Protein AF-0000000084992487 (afdb_homodimer)

InterPro domains:
  IPR002645 STAS domain [PF01740] (117-216)
  IPR002645 STAS domain [PS50801] (109-220)
  IPR036513 STAS domain superfamily [G3DSA:3.30.750.24] (106-224)
  IPR036513 STAS domain superfamily [SSF52091] (110-218)
  IPR051932 Bacterial Stress Response Regulators [PTHR33745] (84-218)

Secondary structure (DSSP, 8-state):
-HHHHHHHHHHHHHH-SSHHHHHHHHHHHHHHT--S-HHHHHHHHHHHHHHHHHH-HHHHHHHHHHHHHHSTT--HHHHHHHHHHHHHHHHHHHHHHHHHHHHHHHHHTS-EEEEETTEEEEEEES---HHHHHHHHHHHHHHHHHHT-SEEEEEEEE-S---HHHHHHHHHHHHHHHHTT-EEEEE---HHHHHHHHHTT--GGGSEEESSHHHHHHHHHHHHHHHHHHHHHHHHHHHHHHHHSSSSSTT-/-HHHHHHHHHHHHHH-SSHHHHHHHHHHHHHHT--S-HHHHHHHHHHHHHHHHHH-HHHHHHHHHHHHHHSTT--HHHHHHHHHHHHHHHHHHHHHHHHHHHHHHHHHTS-EEEEETTEEEEEEES---HHHHHHHHHHHHHHHHHHT-SEEEEEEEE-S---HHHHHHHHHHHHHHHHTT-EEEEE---HHHHHHHHHTT--GGGSEEESSHHHHHHHHHHHHHHHHHHHHHHHHHHHHHHHHSSSSSTT-

Nearest PDB structures (foldseek):
  6jhk-assembly1_A  TM=8.880E-01  e=1.632E-09  Bacillus subtilis
  7b0u-assembly1_A  TM=6.313E-01  e=3.209E-12  Listeria innocua Clip11262
  2mwg-assembly1_B  TM=7.863E-01  e=1.698E-07  Bacillus subtilis subsp. subtilis str. 168
  1th8-assembly1_B  TM=8.772E-01  e=2.885E-06  Geobacillus stearothermophilus
  1h4z-assembly1_A  TM=7.816E-01  e=6.148E-05  Lysinibacillus sphaericus

Structure (mmCIF, N/CA/C/O backbone):
data_AF-0000000084992487-model_v1
#
loop_
_entity.id
_entity.type
_entity.pdbx_description
1 polymer 'Anti-sigma-factor antagonist'
#
loop_
_atom_site.group_PDB
_atom_site.id
_atom_site.type_symbol
_atom_site.label_atom_id
_atom_site.label_alt_id
_atom_site.label_comp_id
_atom_site.label_asym_id
_atom_site.label_entity_id
_atom_site.label_seq_id
_atom_site.pdbx_PDB_ins_code
_atom_site.Cartn_x
_atom_site.Cartn_y
_atom_site.Cartn_z
_atom_site.occupancy
_atom_site.B_iso_or_equiv
_atom_site.auth_seq_id
_atom_site.auth_comp_id
_atom_site.auth_asym_id
_atom_site.auth_atom_id
_atom_site.pdbx_PDB_model_num
ATOM 1 N N . MET A 1 1 ? 14.461 50.688 6.789 1 45.09 1 MET A N 1
ATOM 2 C CA . MET A 1 1 ? 14.414 49.531 5.934 1 45.09 1 MET A CA 1
ATOM 3 C C . MET A 1 1 ? 15.648 48.656 6.137 1 45.09 1 MET A C 1
ATOM 5 O O . MET A 1 1 ? 15.539 47.438 6.293 1 45.09 1 MET A O 1
ATOM 9 N N . ARG A 1 2 ? 16.719 49.312 6.188 1 54.97 2 ARG A N 1
ATOM 10 C CA . ARG A 1 2 ? 18.031 48.688 6.293 1 54.97 2 ARG A CA 1
ATOM 11 C C . ARG A 1 2 ? 18.266 48.156 7.703 1 54.97 2 ARG A C 1
ATOM 13 O O . ARG A 1 2 ? 18.766 47.031 7.875 1 54.97 2 ARG A O 1
ATOM 20 N N . HIS A 1 3 ? 17.906 48.844 8.664 1 51.47 3 HIS A N 1
ATOM 21 C CA . HIS A 1 3 ? 18.125 48.469 10.055 1 51.47 3 HIS A CA 1
ATOM 22 C C . HIS A 1 3 ? 17.25 47.281 10.438 1 51.47 3 HIS A C 1
ATOM 24 O O . HIS A 1 3 ? 17.688 46.406 11.188 1 51.47 3 HIS A O 1
ATOM 30 N N . GLU A 1 4 ? 16.109 47.281 9.711 1 60.56 4 GLU A N 1
ATOM 31 C CA . GLU A 1 4 ? 15.156 46.219 9.961 1 60.56 4 GLU A CA 1
ATOM 32 C C . GLU A 1 4 ? 15.633 44.906 9.352 1 60.56 4 GLU A C 1
ATOM 34 O O . GLU A 1 4 ? 15.453 43.812 9.945 1 60.56 4 GLU A O 1
ATOM 39 N N . GLN A 1 5 ? 16.406 45.094 8.328 1 60.75 5 GLN A N 1
ATOM 40 C CA . GLN A 1 5 ? 16.922 43.938 7.648 1 60.75 5 GLN A CA 1
ATOM 41 C C . GLN A 1 5 ? 18.078 43.312 8.43 1 60.75 5 GLN A C 1
ATOM 43 O O . GLN A 1 5 ? 18.172 42.062 8.516 1 60.75 5 GLN A O 1
ATOM 48 N N . ILE A 1 6 ? 18.953 44.156 8.977 1 62.22 6 ILE A N 1
ATOM 49 C CA . ILE A 1 6 ? 20.078 43.656 9.781 1 62.22 6 ILE A CA 1
ATOM 50 C C . ILE A 1 6 ? 19.547 42.906 10.992 1 62.22 6 ILE A C 1
ATOM 52 O O . ILE A 1 6 ? 20.062 41.844 11.328 1 62.22 6 ILE A O 1
ATOM 56 N N . SER A 1 7 ? 18.484 43.312 11.461 1 83.06 7 SER A N 1
ATOM 57 C CA . SER A 1 7 ? 17.906 42.688 12.641 1 83.06 7 SER A CA 1
ATOM 58 C C . SER A 1 7 ? 17.25 41.344 12.289 1 83.06 7 SER A C 1
ATOM 60 O O . SER A 1 7 ? 17.438 40.344 13 1 83.06 7 SER A O 1
ATOM 62 N N . PHE A 1 8 ? 16.875 41.344 11.031 1 86.62 8 PHE A N 1
ATOM 63 C CA . PHE A 1 8 ? 16.234 40.094 10.609 1 86.62 8 PHE A CA 1
ATOM 64 C C . PHE A 1 8 ? 17.281 39 10.375 1 86.62 8 PHE A C 1
ATOM 66 O O . PHE A 1 8 ? 17.062 37.844 10.727 1 86.62 8 PHE A O 1
ATOM 73 N N . SER A 1 9 ? 18.391 39.438 9.867 1 87.06 9 SER A N 1
ATOM 74 C CA . SER A 1 9 ? 19.484 38.5 9.617 1 87.06 9 SER A CA 1
ATOM 75 C C . SER A 1 9 ? 20.031 37.938 10.914 1 87.06 9 SER A C 1
ATOM 77 O O . SER A 1 9 ? 20.344 36.75 11 1 87.06 9 SER A O 1
ATOM 79 N N . GLU A 1 10 ? 20.078 38.75 11.883 1 91.31 10 GLU A N 1
ATOM 80 C CA . GLU A 1 10 ? 20.562 38.312 13.188 1 91.31 10 GLU A CA 1
ATOM 81 C C . GLU A 1 10 ? 19.594 37.312 13.828 1 91.31 10 GLU A C 1
ATOM 83 O O . GLU A 1 10 ? 20.031 36.312 14.391 1 91.31 10 GLU A O 1
ATOM 88 N N . ILE A 1 11 ? 18.391 37.656 13.672 1 93.56 11 ILE A N 1
ATOM 89 C CA . ILE A 1 11 ? 17.375 36.781 14.227 1 93.56 11 ILE A CA 1
ATOM 90 C C . ILE A 1 11 ? 17.406 35.438 13.508 1 93.56 11 ILE A C 1
ATOM 92 O O . ILE A 1 11 ? 17.375 34.375 14.141 1 93.56 11 ILE A O 1
ATOM 96 N N . ALA A 1 12 ? 17.562 35.5 12.188 1 93.69 12 ALA A N 1
ATOM 97 C CA . ALA A 1 12 ? 17.594 34.281 11.383 1 93.69 12 ALA A CA 1
ATOM 98 C C . ALA A 1 12 ? 18.797 33.406 11.75 1 93.69 12 ALA A C 1
ATOM 100 O O . ALA A 1 12 ? 18.672 32.188 11.859 1 93.69 12 ALA A O 1
ATOM 101 N N . ASN A 1 13 ? 19.859 34 11.992 1 93.19 13 ASN A N 1
ATOM 102 C CA . ASN A 1 13 ? 21.094 33.281 12.336 1 93.19 13 ASN A CA 1
ATOM 103 C C . ASN A 1 13 ? 20.984 32.594 13.703 1 93.19 13 ASN A C 1
ATOM 105 O O . ASN A 1 13 ? 21.516 31.516 13.898 1 93.19 13 ASN A O 1
ATOM 109 N N . ARG A 1 14 ? 20.266 33.219 14.539 1 93.25 14 ARG A N 1
ATOM 110 C CA . ARG A 1 14 ? 20.094 32.688 15.891 1 93.25 14 ARG A CA 1
ATOM 111 C C . ARG A 1 14 ? 19.156 31.469 15.883 1 93.25 14 ARG A C 1
ATOM 113 O O . ARG A 1 14 ? 19.391 30.484 16.578 1 93.25 14 ARG A O 1
ATOM 120 N N . LEU A 1 15 ? 18.203 31.5 15.047 1 92.88 15 LEU A N 1
ATOM 121 C CA . LEU A 1 15 ? 17.156 30.484 15.031 1 92.88 15 LEU A CA 1
ATOM 122 C C . LEU A 1 15 ? 17.594 29.266 14.219 1 92.88 15 LEU A C 1
ATOM 124 O O . LEU A 1 15 ? 17.141 28.156 14.477 1 92.88 15 LEU A O 1
ATOM 128 N N . ALA A 1 16 ? 18.516 29.469 13.266 1 93.31 16 ALA A N 1
ATOM 129 C CA . ALA A 1 16 ? 18.812 28.453 12.266 1 93.31 16 ALA A CA 1
ATOM 130 C C . ALA A 1 16 ? 19.844 27.453 12.797 1 93.31 16 ALA A C 1
ATOM 132 O O . ALA A 1 16 ? 20.781 27.828 13.516 1 93.31 16 ALA A O 1
ATOM 133 N N . LYS A 1 17 ? 19.672 26.219 12.469 1 92.62 17 LYS A N 1
ATOM 134 C CA . LYS A 1 17 ? 20.625 25.172 12.797 1 92.62 17 LYS A CA 1
ATOM 135 C C . LYS A 1 17 ? 21.453 24.766 11.578 1 92.62 17 LYS A C 1
ATOM 137 O O . LYS A 1 17 ? 22.5 24.125 11.711 1 92.62 17 LYS A O 1
ATOM 142 N N . THR A 1 18 ? 20.969 25.094 10.445 1 93.69 18 THR A N 1
ATOM 143 C CA . THR A 1 18 ? 21.625 24.781 9.18 1 93.69 18 THR A CA 1
ATOM 144 C C . THR A 1 18 ? 21.625 26 8.258 1 93.69 18 THR A C 1
ATOM 146 O O . THR A 1 18 ? 20.859 26.938 8.461 1 93.69 18 THR A O 1
ATOM 149 N N . PRO A 1 19 ? 22.422 25.938 7.281 1 92 19 PRO A N 1
ATOM 150 C CA . PRO A 1 19 ? 22.453 27.062 6.34 1 92 19 PRO A CA 1
ATOM 151 C C . PRO A 1 19 ? 21.141 27.234 5.586 1 92 19 PRO A C 1
ATOM 153 O O . PRO A 1 19 ? 20.703 28.359 5.328 1 92 19 PRO A O 1
ATOM 156 N N . ILE A 1 20 ? 20.531 26.203 5.344 1 93.44 20 ILE A N 1
ATOM 157 C CA . ILE A 1 20 ? 19.25 26.25 4.641 1 93.44 20 ILE A CA 1
ATOM 158 C C . ILE A 1 20 ? 18.203 26.922 5.523 1 93.44 20 ILE A C 1
ATOM 160 O O . ILE A 1 20 ? 17.422 27.75 5.047 1 93.44 20 ILE A O 1
ATOM 164 N N . GLU A 1 21 ? 18.203 26.672 6.77 1 94.38 21 GLU A N 1
ATOM 165 C CA . GLU A 1 21 ? 17.25 27.266 7.699 1 94.38 21 GLU A CA 1
ATOM 166 C C . GLU A 1 21 ? 17.438 28.781 7.781 1 94.38 21 GLU A C 1
ATOM 168 O O . GLU A 1 21 ? 16.469 29.531 7.957 1 94.38 21 GLU A O 1
ATOM 173 N N . ILE A 1 22 ? 18.734 29.219 7.684 1 94.81 22 ILE A N 1
ATOM 174 C CA . ILE A 1 22 ? 19 30.641 7.758 1 94.81 22 ILE A CA 1
ATOM 175 C C . ILE A 1 22 ? 18.266 31.375 6.637 1 94.81 22 ILE A C 1
ATOM 177 O O . ILE A 1 22 ? 17.594 32.375 6.875 1 94.81 22 ILE A O 1
ATOM 181 N N . GLN A 1 23 ? 18.391 30.766 5.531 1 93.88 23 GLN A N 1
ATOM 182 C CA . GLN A 1 23 ? 17.734 31.359 4.371 1 93.88 23 GLN A CA 1
ATOM 183 C C . GLN A 1 23 ? 16.219 31.328 4.52 1 93.88 23 GLN A C 1
ATOM 185 O O . GLN A 1 23 ? 15.547 32.312 4.207 1 93.88 23 GLN A O 1
ATOM 190 N N . LEU A 1 24 ? 15.711 30.328 5.008 1 95 24 LEU A N 1
ATOM 191 C CA . LEU A 1 24 ? 14.266 30.172 5.121 1 95 24 LEU A CA 1
ATOM 192 C C . LEU A 1 24 ? 13.688 31.125 6.152 1 95 24 LEU A C 1
ATOM 194 O O . LEU A 1 24 ? 12.664 31.781 5.902 1 95 24 LEU A O 1
ATOM 198 N N . TRP A 1 25 ? 14.375 31.25 7.258 1 95.19 25 TRP A N 1
ATOM 199 C CA . TRP A 1 25 ? 13.922 32.188 8.289 1 95.19 25 TRP A CA 1
ATOM 200 C C . TRP A 1 25 ? 14.023 33.625 7.797 1 95.19 25 TRP A C 1
ATOM 202 O O . TRP A 1 25 ? 13.141 34.438 8.055 1 95.19 25 TRP A O 1
ATOM 212 N N . SER A 1 26 ? 15.094 33.906 7.109 1 93.19 26 SER A N 1
ATOM 213 C CA . SER A 1 26 ? 15.266 35.25 6.535 1 93.19 26 SER A CA 1
ATOM 214 C C . SER A 1 26 ? 14.133 35.594 5.57 1 93.19 26 SER A C 1
ATOM 216 O O . SER A 1 26 ? 13.578 36.688 5.609 1 93.19 26 SER A O 1
ATOM 218 N N . ASP A 1 27 ? 13.828 34.625 4.773 1 92.44 27 ASP A N 1
ATOM 219 C CA . ASP A 1 27 ? 12.742 34.812 3.809 1 92.44 27 ASP A CA 1
ATOM 220 C C . ASP A 1 27 ? 11.414 35.062 4.516 1 92.44 27 ASP A C 1
ATOM 222 O O . ASP A 1 27 ? 10.648 35.938 4.102 1 92.44 27 ASP A O 1
ATOM 226 N N . LEU A 1 28 ? 11.141 34.375 5.57 1 93.62 28 LEU A N 1
ATOM 227 C CA . LEU A 1 28 ? 9.898 34.562 6.312 1 93.62 28 LEU A CA 1
ATOM 228 C C . LEU A 1 28 ? 9.812 35.969 6.91 1 93.62 28 LEU A C 1
ATOM 230 O O . LEU A 1 28 ? 8.797 36.625 6.773 1 93.62 28 LEU A O 1
ATOM 234 N N . LEU A 1 29 ? 10.891 36.375 7.531 1 92.19 29 LEU A N 1
ATOM 235 C CA . LEU A 1 29 ? 10.914 37.656 8.211 1 92.19 29 LEU A CA 1
ATOM 236 C C . LEU A 1 29 ? 10.75 38.812 7.211 1 92.19 29 LEU A C 1
ATOM 238 O O . LEU A 1 29 ? 10.078 39.812 7.5 1 92.19 29 LEU A O 1
ATOM 242 N N . GLU A 1 30 ? 11.281 38.531 6.07 1 88.44 30 GLU A N 1
ATOM 243 C CA . GLU A 1 30 ? 11.172 39.562 5.031 1 88.44 30 GLU A CA 1
ATOM 244 C C . GLU A 1 30 ? 9.758 39.625 4.457 1 88.44 30 GLU A C 1
ATOM 246 O O . GLU A 1 30 ? 9.227 40.688 4.191 1 88.44 30 GLU A O 1
ATOM 251 N N . ASN A 1 31 ? 9.195 38.5 4.371 1 90.25 31 ASN A N 1
ATOM 252 C CA . ASN A 1 31 ? 7.91 38.406 3.688 1 90.25 31 ASN A CA 1
ATOM 253 C C . ASN A 1 31 ? 6.746 38.562 4.66 1 90.25 31 ASN A C 1
ATOM 255 O O . ASN A 1 31 ? 5.602 38.75 4.238 1 90.25 31 ASN A O 1
ATOM 259 N N . ALA A 1 32 ? 7.066 38.531 5.953 1 89.56 32 ALA A N 1
ATOM 260 C CA . ALA A 1 32 ? 6.012 38.562 6.961 1 89.56 32 ALA A CA 1
ATOM 261 C C . ALA A 1 32 ? 5.367 39.969 7.016 1 89.56 32 ALA A C 1
ATOM 263 O O . ALA A 1 32 ? 4.184 40.094 7.336 1 89.56 32 ALA A O 1
ATOM 264 N N . PHE A 1 33 ? 6.133 41.031 6.664 1 82.19 33 PHE A N 1
ATOM 265 C CA . PHE A 1 33 ? 5.648 42.406 6.82 1 82.19 33 PHE A CA 1
ATOM 266 C C . PHE A 1 33 ? 5.008 42.906 5.531 1 82.19 33 PHE A C 1
ATOM 268 O O . PHE A 1 33 ? 4.73 44.094 5.391 1 82.19 33 PHE A O 1
ATOM 275 N N . THR A 1 34 ? 4.242 42.031 4.887 1 67.44 34 THR A N 1
ATOM 276 C CA . THR A 1 34 ? 3.715 42.375 3.57 1 67.44 34 THR A CA 1
ATOM 277 C C . THR A 1 34 ? 2.521 43.312 3.697 1 67.44 34 THR A C 1
ATOM 279 O O . THR A 1 34 ? 1.78 43.25 4.68 1 67.44 34 THR A O 1
ATOM 282 N N . ASP A 1 35 ? 2.375 44.438 2.854 1 64.38 35 ASP A N 1
ATOM 283 C CA . ASP A 1 35 ? 1.363 45.5 2.764 1 64.38 35 ASP A CA 1
ATOM 284 C C . ASP A 1 35 ? 0.098 44.969 2.08 1 64.38 35 ASP A C 1
ATOM 286 O O . ASP A 1 35 ? -0.687 45.75 1.543 1 64.38 35 ASP A O 1
ATOM 290 N N . GLY A 1 36 ? -0.387 43.844 2.26 1 64.62 36 GLY A N 1
ATOM 291 C CA . GLY A 1 36 ? -1.708 43.438 1.809 1 64.62 36 GLY A CA 1
ATOM 292 C C . GLY A 1 36 ? -1.74 43 0.349 1 64.62 36 GLY A C 1
ATOM 293 O O . GLY A 1 36 ? -2.811 42.75 -0.205 1 64.62 36 GLY A O 1
ATOM 294 N N . LYS A 1 37 ? -0.715 43.125 -0.53 1 71.12 37 LYS A N 1
ATOM 295 C CA . LYS A 1 37 ? -0.711 42.75 -1.946 1 71.12 37 LYS A CA 1
ATOM 296 C C . LYS A 1 37 ? -0.657 41.25 -2.133 1 71.12 37 LYS A C 1
ATOM 298 O O . LYS A 1 37 ? 0.048 40.562 -1.401 1 71.12 37 LYS A O 1
ATOM 303 N N . PRO A 1 38 ? -1.457 40.75 -3.012 1 76.31 38 PRO A N 1
ATOM 304 C CA . PRO A 1 38 ? -1.541 39.344 -3.303 1 76.31 38 PRO A CA 1
ATOM 305 C C . PRO A 1 38 ? -0.173 38.688 -3.541 1 76.31 38 PRO A C 1
ATOM 307 O O . PRO A 1 38 ? 0.068 37.562 -3.119 1 76.31 38 PRO A O 1
ATOM 310 N N . GLU A 1 39 ? 0.662 39.344 -4.18 1 74.56 39 GLU A N 1
ATOM 311 C CA . GLU A 1 39 ? 1.997 38.844 -4.465 1 74.56 39 GLU A CA 1
ATOM 312 C C . GLU A 1 39 ? 2.77 38.562 -3.176 1 74.56 39 GLU A C 1
ATOM 314 O O . GLU A 1 39 ? 3.488 37.562 -3.078 1 74.56 39 GLU A O 1
ATOM 319 N N . LYS A 1 40 ? 2.533 39.438 -2.277 1 79.12 40 LYS A N 1
ATOM 320 C CA . LYS A 1 40 ? 3.242 39.281 -1.01 1 79.12 40 LYS A CA 1
ATOM 321 C C . LYS A 1 40 ? 2.67 38.125 -0.201 1 79.12 40 LYS A C 1
ATOM 323 O O . LYS A 1 40 ? 3.406 37.406 0.493 1 79.12 40 LYS A O 1
ATOM 328 N N . GLU A 1 41 ? 1.424 37.938 -0.44 1 83.31 41 GLU A N 1
ATOM 329 C CA . GLU A 1 41 ? 0.793 36.812 0.243 1 83.31 41 GLU A CA 1
ATOM 330 C C . GLU A 1 41 ? 1.329 35.469 -0.278 1 83.31 41 GLU A C 1
ATOM 332 O O . GLU A 1 41 ? 1.56 34.562 0.499 1 83.31 41 GLU A O 1
ATOM 337 N N . THR A 1 42 ? 1.528 35.531 -1.546 1 88.81 42 THR A N 1
ATOM 338 C CA . THR A 1 42 ? 2.072 34.344 -2.164 1 88.81 42 THR A CA 1
ATOM 339 C C . THR A 1 42 ? 3.502 34.094 -1.693 1 88.81 42 THR A C 1
ATOM 341 O O . THR A 1 42 ? 3.881 32.938 -1.425 1 88.81 42 THR A O 1
ATOM 344 N N . ALA A 1 43 ? 4.215 35.156 -1.559 1 90.12 43 ALA A N 1
ATOM 345 C CA . ALA A 1 43 ? 5.602 35.062 -1.111 1 90.12 43 ALA A CA 1
ATOM 346 C C . ALA A 1 43 ? 5.676 34.531 0.324 1 90.12 43 ALA A C 1
ATOM 348 O O . ALA A 1 43 ? 6.52 33.688 0.649 1 90.12 43 ALA A O 1
ATOM 349 N N . LEU A 1 44 ? 4.758 35.031 1.135 1 91.25 44 LEU A N 1
ATOM 350 C CA . LEU A 1 44 ? 4.707 34.562 2.52 1 91.25 44 LEU A CA 1
ATOM 351 C C . LEU A 1 44 ? 4.344 33.094 2.59 1 91.25 44 LEU A C 1
ATOM 353 O O . LEU A 1 44 ? 4.961 32.344 3.34 1 91.25 44 LEU A O 1
ATOM 357 N N . THR A 1 45 ? 3.432 32.75 1.752 1 93.44 45 THR A N 1
ATOM 358 C CA . THR A 1 45 ? 2.971 31.375 1.729 1 93.44 45 THR A CA 1
ATOM 359 C C . THR A 1 45 ? 4.098 30.438 1.316 1 93.44 45 THR A C 1
ATOM 361 O O . THR A 1 45 ? 4.324 29.406 1.96 1 93.44 45 THR A O 1
ATOM 364 N N . THR A 1 46 ? 4.812 30.797 0.359 1 93.75 46 THR A N 1
ATOM 365 C CA . THR A 1 46 ? 5.887 29.969 -0.161 1 93.75 46 THR A 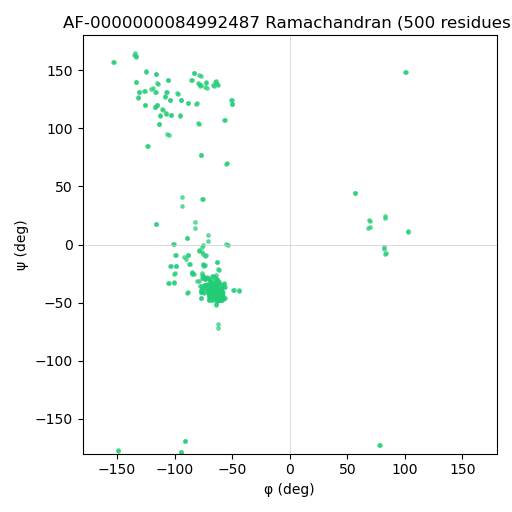CA 1
ATOM 366 C C . THR A 1 46 ? 7.012 29.828 0.862 1 93.75 46 THR A C 1
ATOM 368 O O . THR A 1 46 ? 7.504 28.734 1.11 1 93.75 46 THR A O 1
ATOM 371 N N . SER A 1 47 ? 7.332 30.906 1.44 1 93.56 47 SER A N 1
ATOM 372 C CA . SER A 1 47 ? 8.406 30.891 2.426 1 93.56 47 SER A CA 1
ATOM 373 C C . SER A 1 47 ? 8.016 30.078 3.656 1 93.56 47 SER A C 1
ATOM 375 O O . SER A 1 47 ? 8.812 29.297 4.164 1 93.56 47 SER A O 1
ATOM 377 N N . LEU A 1 48 ? 6.844 30.266 4.074 1 95.19 48 LEU A N 1
ATOM 378 C CA . LEU A 1 48 ? 6.359 29.562 5.258 1 95.19 48 LEU A CA 1
ATOM 379 C C . LEU A 1 48 ? 6.246 28.062 4.992 1 95.19 48 LEU A C 1
ATOM 381 O O . LEU A 1 48 ? 6.574 27.25 5.859 1 95.19 48 LEU A O 1
ATOM 385 N N . ARG A 1 49 ? 5.793 27.75 3.814 1 95.75 49 ARG A N 1
ATOM 386 C CA . ARG A 1 49 ? 5.672 26.344 3.471 1 95.75 49 ARG A CA 1
ATOM 387 C C . ARG A 1 49 ? 7.035 25.656 3.498 1 95.75 49 ARG A C 1
ATOM 389 O O . ARG A 1 49 ? 7.18 24.578 4.078 1 95.75 49 ARG A O 1
ATOM 396 N N . SER A 1 50 ? 7.988 26.266 2.887 1 95.81 50 SER A N 1
ATOM 397 C CA . SER A 1 50 ? 9.336 25.703 2.861 1 95.81 50 SER A CA 1
ATOM 398 C C . SER A 1 50 ? 9.898 25.562 4.27 1 95.81 50 SER A C 1
ATOM 400 O O . SER A 1 50 ? 10.562 24.562 4.582 1 95.81 50 SER A O 1
ATOM 402 N N . LEU A 1 51 ? 9.547 26.531 5.035 1 95.62 51 LEU A N 1
ATOM 403 C CA . LEU A 1 51 ? 10.023 26.516 6.414 1 95.62 51 LEU A CA 1
ATOM 404 C C . LEU A 1 51 ? 9.375 25.391 7.207 1 95.62 51 LEU A C 1
ATOM 406 O O . LEU A 1 51 ? 10.055 24.656 7.93 1 95.62 51 LEU A O 1
ATOM 410 N N . LEU A 1 52 ? 8.133 25.219 7.047 1 96.12 52 LEU A N 1
ATOM 411 C CA . LEU A 1 52 ? 7.391 24.172 7.734 1 96.12 52 LEU A CA 1
ATOM 412 C C . LEU A 1 52 ? 7.875 22.797 7.301 1 96.12 52 LEU A C 1
ATOM 414 O O . LEU A 1 52 ? 8.008 21.891 8.125 1 96.12 52 LEU A O 1
ATOM 418 N N . GLU A 1 53 ? 8.188 22.688 6.062 1 93.5 53 GLU A N 1
ATOM 419 C CA . GLU A 1 53 ? 8.648 21.406 5.516 1 93.5 53 GLU A CA 1
ATOM 420 C C . GLU A 1 53 ? 10.031 21.062 6.055 1 93.5 53 GLU A C 1
ATOM 422 O O . GLU A 1 53 ? 10.305 19.891 6.355 1 93.5 53 GLU A O 1
ATOM 427 N N . GLU A 1 54 ? 10.812 22.062 6.242 1 94.06 54 GLU A N 1
ATOM 428 C CA . GLU A 1 54 ? 12.211 21.844 6.605 1 94.06 54 GLU A CA 1
ATOM 429 C C . GLU A 1 54 ? 12.383 21.75 8.117 1 94.06 54 GLU A C 1
ATOM 431 O O . GLU A 1 54 ? 13.094 20.875 8.617 1 94.06 54 GLU A O 1
ATOM 436 N N . VAL A 1 55 ? 11.68 22.609 8.82 1 94.5 55 VAL A N 1
ATOM 437 C CA . VAL A 1 55 ? 11.953 22.797 10.242 1 94.5 55 VAL A CA 1
ATOM 438 C C . VAL A 1 55 ? 10.922 22.031 11.062 1 94.5 55 VAL A C 1
ATOM 440 O O . VAL A 1 55 ? 11.219 21.547 12.156 1 94.5 55 VAL A O 1
ATOM 443 N N . GLY A 1 56 ? 9.727 21.953 10.547 1 94.19 56 GLY A N 1
ATOM 444 C CA . GLY A 1 56 ? 8.633 21.328 11.281 1 94.19 56 GLY A CA 1
ATOM 445 C C . GLY A 1 56 ? 7.703 22.344 11.93 1 94.19 56 GLY A C 1
ATOM 446 O O . GLY A 1 56 ? 8.141 23.422 12.352 1 94.19 56 GLY A O 1
ATOM 447 N N . GLU A 1 57 ? 6.473 21.953 12.016 1 95.5 57 GLU A N 1
ATOM 448 C CA . GLU A 1 57 ? 5.438 22.859 12.5 1 95.5 57 GLU A CA 1
ATOM 449 C C . GLU A 1 57 ? 5.637 23.203 13.969 1 95.5 57 GLU A C 1
ATOM 451 O O . GLU A 1 57 ? 5.418 24.344 14.391 1 95.5 57 GLU A O 1
ATOM 456 N N . GLU A 1 58 ? 6.043 22.297 14.742 1 94.38 58 GLU A N 1
ATOM 457 C CA . GLU A 1 58 ? 6.18 22.5 16.172 1 94.38 58 GLU A CA 1
ATOM 458 C C . GLU A 1 58 ? 7.234 23.562 16.469 1 94.38 58 GLU A C 1
ATOM 460 O O . GLU A 1 58 ? 6.969 24.516 17.203 1 94.38 58 GLU A O 1
ATOM 465 N N . ARG A 1 59 ? 8.359 23.375 15.906 1 95.44 59 ARG A N 1
ATOM 466 C CA . ARG A 1 59 ? 9.445 24.344 16.125 1 95.44 59 ARG A CA 1
ATOM 467 C C . ARG A 1 59 ? 9.094 25.703 15.539 1 95.44 59 ARG A C 1
ATOM 469 O O . ARG A 1 59 ? 9.359 26.734 16.156 1 95.44 59 ARG A O 1
ATOM 476 N N . VAL A 1 60 ? 8.492 25.688 14.383 1 96.56 60 VAL A N 1
ATOM 477 C CA . VAL A 1 60 ? 8.125 26.953 13.742 1 96.56 60 VAL A CA 1
ATOM 478 C C . VAL A 1 60 ? 7.117 27.703 14.602 1 96.56 60 VAL A C 1
ATOM 480 O O . VAL A 1 60 ? 7.223 28.922 14.773 1 96.56 60 VAL A O 1
ATOM 483 N N . ALA A 1 61 ? 6.191 26.984 15.18 1 95.69 61 ALA A N 1
ATOM 484 C CA . ALA A 1 61 ? 5.199 27.609 16.062 1 95.69 61 ALA A CA 1
ATOM 485 C C . ALA A 1 61 ? 5.871 28.297 17.25 1 95.69 61 ALA A C 1
ATOM 487 O O . ALA A 1 61 ? 5.516 29.422 17.594 1 95.69 61 ALA A O 1
ATOM 488 N N . GLU A 1 62 ? 6.82 27.672 17.75 1 95.56 62 GLU A N 1
ATOM 489 C CA . GLU A 1 62 ? 7.535 28.219 18.906 1 95.56 62 GLU A CA 1
ATOM 490 C C . GLU A 1 62 ? 8.359 29.438 18.516 1 95.56 62 GLU A C 1
ATOM 492 O O . GLU A 1 62 ? 8.32 30.469 19.219 1 95.56 62 GLU A O 1
ATOM 497 N N . GLU A 1 63 ? 9 29.312 17.469 1 95.12 63 GLU A N 1
ATOM 498 C CA . GLU A 1 63 ? 9.922 30.375 17.062 1 95.12 63 GLU A CA 1
ATOM 499 C C . GLU A 1 63 ? 9.164 31.609 16.578 1 95.12 63 GLU A C 1
ATOM 501 O O . GLU A 1 63 ? 9.625 32.719 16.797 1 95.12 63 GLU A O 1
ATOM 506 N N . ILE A 1 64 ? 8.055 31.406 15.961 1 95.62 64 ILE A N 1
ATOM 507 C CA . ILE A 1 64 ? 7.25 32.531 15.508 1 95.62 64 ILE A CA 1
ATOM 508 C C . ILE A 1 64 ? 6.812 33.375 16.703 1 95.62 64 ILE A C 1
ATOM 510 O O . ILE A 1 64 ? 6.867 34.594 16.672 1 95.62 64 ILE A O 1
ATOM 514 N N . VAL A 1 65 ? 6.406 32.719 17.766 1 94.88 65 VAL A N 1
ATOM 515 C CA . VAL A 1 65 ? 5.965 33.438 18.969 1 94.88 65 VAL A CA 1
ATOM 516 C C . VAL A 1 65 ? 7.152 34.125 19.625 1 94.88 65 VAL A C 1
ATOM 518 O O . VAL A 1 65 ? 7.027 35.25 20.094 1 94.88 65 VAL A O 1
ATOM 521 N N . SER A 1 66 ? 8.289 33.5 19.609 1 94.06 66 SER A N 1
ATOM 522 C CA . SER A 1 66 ? 9.508 34.125 20.156 1 94.06 66 SER A CA 1
ATOM 523 C C . SER A 1 66 ? 9.891 35.344 19.359 1 94.06 66 SER A C 1
ATOM 525 O O . SER A 1 66 ? 10.25 36.375 19.953 1 94.06 66 SER A O 1
ATOM 527 N N . ILE A 1 67 ? 9.773 35.312 18.062 1 94 67 ILE A N 1
ATOM 528 C CA . ILE A 1 67 ? 10.078 36.438 17.188 1 94 67 ILE A CA 1
ATOM 529 C C . ILE A 1 67 ? 9.156 37.594 17.516 1 94 67 ILE A C 1
ATOM 531 O O . ILE A 1 67 ? 9.602 38.75 17.578 1 94 67 ILE A O 1
ATOM 535 N N . ALA A 1 68 ? 7.93 37.25 17.734 1 93.44 68 ALA A N 1
ATOM 536 C CA . ALA A 1 68 ? 6.938 38.281 18.016 1 93.44 68 ALA A CA 1
ATOM 537 C C . ALA A 1 68 ? 7.27 39.031 19.312 1 93.44 68 ALA A C 1
ATOM 539 O O . ALA A 1 68 ? 6.969 40.219 19.438 1 93.44 68 ALA A O 1
ATOM 540 N N . SER A 1 69 ? 7.91 38.344 20.219 1 91.5 69 SER A N 1
ATOM 541 C CA . SER A 1 69 ? 8.281 38.969 21.484 1 91.5 69 SER A CA 1
ATOM 542 C C . SER A 1 69 ? 9.477 39.906 21.312 1 91.5 69 SER A C 1
ATOM 544 O O . SER A 1 69 ? 9.648 40.844 22.094 1 91.5 69 SER A O 1
ATOM 546 N N . GLU A 1 70 ? 10.188 39.75 20.219 1 88.62 70 GLU A N 1
ATOM 547 C CA . GLU A 1 70 ? 11.414 40.5 20 1 88.62 70 GLU A CA 1
ATOM 548 C C . GLU A 1 70 ? 11.195 41.594 18.969 1 88.62 70 GLU A C 1
ATOM 550 O O . GLU A 1 70 ? 11.906 42.625 18.969 1 88.62 70 GLU A O 1
ATOM 555 N N . VAL A 1 71 ? 10.367 41.312 18.078 1 88.62 71 VAL A N 1
ATOM 556 C CA . VAL A 1 71 ? 10.156 42.25 16.984 1 88.62 71 VAL A CA 1
ATOM 557 C C . VAL A 1 71 ? 8.805 42.938 17.141 1 88.62 71 VAL A C 1
ATOM 559 O O . VAL A 1 71 ? 7.758 42.312 16.922 1 88.62 71 VAL A O 1
ATOM 562 N N . PRO A 1 72 ? 8.961 44.25 17.391 1 85 72 PRO A N 1
ATOM 563 C CA . PRO A 1 72 ? 7.703 45 17.516 1 85 72 PRO A CA 1
ATOM 564 C C . PRO A 1 72 ? 6.879 45 16.234 1 85 72 PRO A C 1
ATOM 566 O O . PRO A 1 72 ? 7.445 45 15.133 1 85 72 PRO A O 1
ATOM 569 N N . ASP A 1 73 ? 5.621 44.844 16.188 1 87.88 73 ASP A N 1
ATOM 570 C CA . ASP A 1 73 ? 4.664 44.969 15.094 1 87.88 73 ASP A CA 1
ATOM 571 C C . ASP A 1 73 ? 4.641 43.688 14.25 1 87.88 73 ASP A C 1
ATOM 573 O O . ASP A 1 73 ? 4.012 43.656 13.188 1 87.88 73 ASP A O 1
ATOM 577 N N . PHE A 1 74 ? 5.555 42.719 14.617 1 91.44 74 PHE A N 1
ATOM 578 C CA . PHE A 1 74 ? 5.492 41.438 13.906 1 91.44 74 PHE A CA 1
ATOM 579 C C . PHE A 1 74 ? 4.062 40.906 13.891 1 91.44 74 PHE A C 1
ATOM 581 O O . PHE A 1 74 ? 3.422 40.781 14.938 1 91.44 74 PHE A O 1
ATOM 588 N N . PRO A 1 75 ? 3.598 40.656 12.672 1 93.38 75 PRO A N 1
ATOM 589 C CA . PRO A 1 75 ? 2.215 40.188 12.578 1 93.38 75 PRO A CA 1
ATOM 590 C C . PRO A 1 75 ? 2.068 38.719 12.945 1 93.38 75 PRO A C 1
ATOM 592 O O . PRO A 1 75 ? 1.774 37.875 12.078 1 93.38 75 PRO A O 1
ATOM 595 N N . VAL A 1 76 ? 2.104 38.438 14.227 1 95.12 76 VAL A N 1
ATOM 596 C CA . VAL A 1 76 ? 2.184 37.062 14.727 1 95.12 76 VAL A CA 1
ATOM 597 C C . VAL A 1 76 ? 0.879 36.344 14.43 1 95.12 76 VAL A C 1
ATOM 599 O O . VAL A 1 76 ? 0.895 35.156 14.047 1 95.12 76 VAL A O 1
ATOM 602 N N . VAL A 1 77 ? -0.199 36.938 14.547 1 95 77 VAL A N 1
ATOM 603 C CA . VAL A 1 77 ? -1.492 36.312 14.336 1 95 77 VAL A CA 1
ATOM 604 C C . VAL A 1 77 ? -1.651 35.938 12.867 1 95 77 VAL A C 1
ATOM 606 O O . VAL A 1 77 ? -2.037 34.812 12.539 1 95 77 VAL A O 1
ATOM 609 N N . LYS A 1 78 ? -1.306 36.812 12.016 1 93.88 78 LYS A N 1
ATOM 610 C CA . LYS A 1 78 ? -1.397 36.594 10.578 1 93.88 78 LYS A CA 1
ATOM 611 C C . LYS A 1 78 ? -0.481 35.438 10.148 1 93.88 78 LYS A C 1
ATOM 613 O O . LYS A 1 78 ? -0.879 34.594 9.367 1 93.88 78 LYS A O 1
ATOM 618 N N . VAL A 1 79 ? 0.699 35.406 10.664 1 95.25 79 VAL A N 1
ATOM 619 C CA . VAL A 1 79 ? 1.694 34.406 10.297 1 95.25 79 VAL A CA 1
ATOM 620 C C . VAL A 1 79 ? 1.263 33.031 10.805 1 95.25 79 VAL A C 1
ATOM 622 O O . VAL A 1 79 ? 1.314 32.062 10.07 1 95.25 79 VAL A O 1
ATOM 625 N N . LEU A 1 80 ? 0.791 33 12.023 1 96.56 80 LEU A N 1
ATOM 626 C CA . LEU A 1 80 ? 0.337 31.719 12.594 1 96.56 80 LEU A CA 1
ATOM 627 C C . LEU A 1 80 ? -0.889 31.203 11.852 1 96.56 80 LEU A C 1
ATOM 629 O O . LEU A 1 80 ? -1.006 30 11.602 1 96.56 80 LEU A O 1
ATOM 633 N N . GLN A 1 81 ? -1.755 32.094 11.531 1 95.94 81 GLN A N 1
ATOM 634 C CA . GLN A 1 81 ? -2.938 31.719 10.766 1 95.94 81 GLN A CA 1
ATOM 635 C C . GLN A 1 81 ? -2.549 31.109 9.43 1 95.94 81 GLN A C 1
ATOM 637 O O . GLN A 1 81 ? -3.064 30.062 9.047 1 95.94 81 GLN A O 1
ATOM 642 N N . GLN A 1 82 ? -1.657 31.766 8.773 1 95.06 82 GLN A N 1
ATOM 643 C CA . GLN A 1 82 ? -1.205 31.281 7.477 1 95.06 82 GLN A CA 1
ATOM 644 C C . GLN A 1 82 ? -0.488 29.938 7.613 1 95.06 82 GLN A C 1
ATOM 646 O O . GLN A 1 82 ? -0.652 29.047 6.773 1 95.06 82 GLN A O 1
ATOM 651 N N . ALA A 1 83 ? 0.283 29.812 8.656 1 96.56 83 ALA A N 1
ATOM 652 C CA . ALA A 1 83 ? 0.989 28.547 8.906 1 96.56 83 ALA A CA 1
ATOM 653 C C . ALA A 1 83 ? 0.008 27.391 9.094 1 96.56 83 ALA A C 1
ATOM 655 O O . ALA A 1 83 ? 0.219 26.312 8.562 1 96.56 83 ALA A O 1
ATOM 656 N N . LEU A 1 84 ? -1.005 27.672 9.773 1 96.62 84 LEU A N 1
ATOM 657 C CA . LEU A 1 84 ? -2.02 26.656 10.016 1 96.62 84 LEU A CA 1
ATOM 658 C C . LEU A 1 84 ? -2.734 26.281 8.727 1 96.62 84 LEU A C 1
ATOM 660 O O . LEU A 1 84 ? -3.006 25.109 8.477 1 96.62 84 LEU A O 1
ATOM 664 N N . ARG A 1 85 ? -2.973 27.25 7.902 1 95.31 85 ARG A N 1
ATOM 665 C CA . ARG A 1 85 ? -3.596 27 6.609 1 95.31 85 ARG A CA 1
ATOM 666 C C . ARG A 1 85 ? -2.703 26.125 5.73 1 95.31 85 ARG A C 1
ATOM 668 O O . ARG A 1 85 ? -3.186 25.203 5.07 1 95.31 85 ARG A O 1
ATOM 675 N N . ILE A 1 86 ? -1.532 26.438 5.785 1 96 86 ILE A N 1
ATOM 676 C CA . ILE A 1 86 ? -0.575 25.688 4.977 1 96 86 ILE A CA 1
ATOM 677 C C . ILE A 1 86 ? -0.46 24.266 5.5 1 96 86 ILE A C 1
ATOM 679 O O . ILE A 1 86 ? -0.411 23.312 4.719 1 96 86 ILE A O 1
ATOM 683 N N . SER A 1 87 ? -0.424 24.141 6.809 1 95.19 87 SER A N 1
ATOM 684 C CA . SER A 1 87 ? -0.372 22.828 7.418 1 95.19 87 SER A CA 1
ATOM 685 C C . SER A 1 87 ? -1.579 21.984 7.016 1 95.19 87 SER A C 1
ATOM 687 O O . SER A 1 87 ? -1.455 20.781 6.789 1 95.19 87 SER A O 1
ATOM 689 N N . ALA A 1 88 ? -2.68 22.641 6.867 1 94.56 88 ALA A N 1
ATOM 690 C CA . ALA A 1 88 ? -3.893 21.969 6.418 1 94.56 88 ALA A CA 1
ATOM 691 C C . ALA A 1 88 ? -3.715 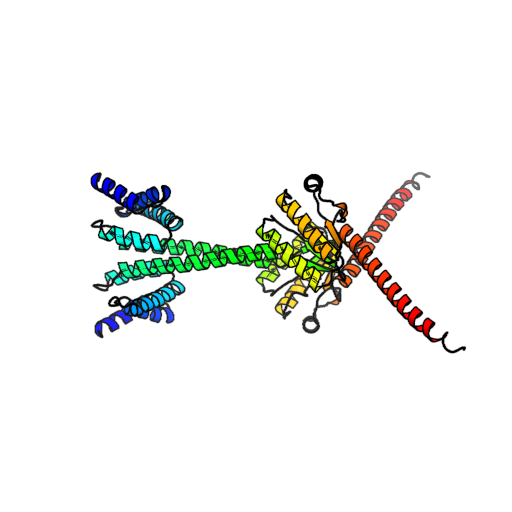21.375 5.02 1 94.56 88 ALA A C 1
ATOM 693 O O . ALA A 1 88 ? -4.062 20.219 4.77 1 94.56 88 ALA A O 1
ATOM 694 N N . LYS A 1 89 ? -3.182 22.188 4.211 1 94.38 89 LYS A N 1
ATOM 695 C CA . LYS A 1 89 ? -2.975 21.75 2.832 1 94.38 89 LYS A CA 1
ATOM 696 C C . LYS A 1 89 ? -1.967 20.609 2.76 1 94.38 89 LYS A C 1
ATOM 698 O O . LYS A 1 89 ? -2.154 19.656 1.998 1 94.38 89 LYS A O 1
ATOM 703 N N . MET A 1 90 ? -1.009 20.688 3.547 1 93.44 90 MET A N 1
ATOM 704 C CA . MET A 1 90 ? 0.002 19.641 3.59 1 93.44 90 MET A CA 1
ATOM 705 C C . MET A 1 90 ? -0.595 18.328 4.098 1 93.44 90 MET A C 1
ATOM 707 O O . MET A 1 90 ? -0.304 17.266 3.561 1 93.44 90 MET A O 1
ATOM 711 N N . ARG A 1 91 ? -1.374 18.406 5.051 1 92.62 91 ARG A N 1
ATOM 712 C CA . ARG A 1 91 ? -2.023 17.219 5.59 1 92.62 91 ARG A CA 1
ATOM 713 C C . ARG A 1 91 ? -2.992 16.609 4.578 1 92.62 91 ARG A C 1
ATOM 715 O O . ARG A 1 91 ? -3.072 15.391 4.438 1 92.62 91 ARG A O 1
ATOM 722 N N . GLN A 1 92 ? -3.652 17.5 3.912 1 92.94 92 GLN A N 1
ATOM 723 C CA . GLN A 1 92 ? -4.578 17.031 2.887 1 92.94 92 GLN A CA 1
ATOM 724 C C . GLN A 1 92 ? -3.84 16.297 1.771 1 92.94 92 GLN A C 1
ATOM 726 O O . GLN A 1 92 ? -4.309 15.273 1.284 1 92.94 92 GLN A O 1
ATOM 731 N N . GLU A 1 93 ? -2.756 16.766 1.391 1 92.56 93 GLU A N 1
ATOM 732 C CA . GLU A 1 93 ? -1.925 16.125 0.38 1 92.56 93 GLU A CA 1
ATOM 733 C C . GLU A 1 93 ? -1.463 14.742 0.846 1 92.56 93 GLU A C 1
ATOM 735 O O . GLU A 1 93 ? -1.475 13.781 0.071 1 92.56 93 GLU A O 1
ATOM 740 N N . GLN A 1 94 ? -1.145 14.688 2.059 1 91.44 94 GLN A N 1
ATOM 741 C CA . GLN A 1 94 ? -0.699 13.414 2.627 1 91.44 94 GLN A CA 1
ATOM 742 C C . GLN A 1 94 ? -1.849 12.414 2.711 1 91.44 94 GLN A C 1
ATOM 744 O O . GLN A 1 94 ? -1.661 11.227 2.455 1 91.44 94 GLN A O 1
ATOM 749 N N . GLU A 1 95 ? -2.934 12.914 3.033 1 91.38 95 GLU A N 1
ATOM 750 C CA . GLU A 1 95 ? -4.113 12.055 3.102 1 91.38 95 GLU A CA 1
ATOM 751 C C . GLU A 1 95 ? -4.465 11.492 1.728 1 91.38 95 GLU A C 1
ATOM 753 O O . GLU A 1 95 ? -4.844 10.32 1.607 1 91.38 95 GLU A O 1
ATOM 758 N N . GLU A 1 96 ? -4.324 12.305 0.782 1 91.75 96 GLU A N 1
ATOM 759 C CA . GLU A 1 96 ? -4.578 11.852 -0.584 1 91.75 96 GLU A CA 1
ATOM 760 C C . GLU A 1 96 ? -3.561 10.805 -1.017 1 91.75 96 GLU A C 1
ATOM 762 O O . GLU A 1 96 ? -3.922 9.805 -1.642 1 91.75 96 GLU A O 1
ATOM 767 N N . ALA A 1 97 ? -2.375 11.047 -0.681 1 90.06 97 ALA A N 1
ATOM 768 C CA . ALA A 1 97 ? -1.332 10.07 -0.988 1 90.06 97 ALA A CA 1
ATOM 769 C C . ALA A 1 97 ? -1.602 8.742 -0.286 1 90.06 97 ALA A C 1
ATOM 771 O O . ALA A 1 97 ? -1.451 7.672 -0.885 1 90.06 97 ALA A O 1
ATOM 772 N N . LEU A 1 98 ? -1.988 8.805 0.915 1 90 98 LEU A N 1
ATOM 773 C CA . LEU A 1 98 ? -2.305 7.613 1.693 1 90 98 LEU A CA 1
ATOM 774 C C . LEU A 1 98 ? -3.455 6.84 1.06 1 90 98 LEU A C 1
ATOM 776 O O . LEU A 1 98 ? -3.389 5.613 0.929 1 90 98 LEU A O 1
ATOM 780 N N . SER A 1 99 ? -4.41 7.551 0.665 1 88.06 99 SER A N 1
ATOM 781 C CA . SER A 1 99 ? -5.57 6.934 0.027 1 88.06 99 SER A CA 1
ATOM 782 C C . SER A 1 99 ? -5.184 6.242 -1.276 1 88.06 99 SER A C 1
ATOM 784 O O . SER A 1 99 ? -5.621 5.121 -1.545 1 88.06 99 SER A O 1
ATOM 786 N N . GLN A 1 100 ? -4.371 6.914 -2.002 1 83.38 100 GLN A N 1
ATOM 787 C CA . GLN A 1 100 ? -3.906 6.328 -3.258 1 83.38 100 GLN A CA 1
ATOM 788 C C . GLN A 1 100 ? -3.098 5.062 -3.008 1 83.38 100 GLN A C 1
ATOM 790 O O . GLN A 1 100 ? -3.262 4.062 -3.713 1 83.38 100 GLN A O 1
ATOM 795 N N . LEU A 1 101 ? -2.297 5.105 -2.02 1 83.06 101 LEU A N 1
ATOM 796 C CA . LEU A 1 101 ? -1.466 3.953 -1.683 1 83.06 101 LEU A CA 1
ATOM 797 C C . LEU A 1 101 ? -2.322 2.781 -1.217 1 83.06 101 LEU A C 1
ATOM 799 O O . LEU A 1 101 ? -2.051 1.631 -1.567 1 83.06 101 LEU A O 1
ATOM 803 N N . ARG A 1 102 ? -3.275 3.084 -0.512 1 78.88 102 ARG A N 1
ATOM 804 C CA . ARG A 1 102 ? -4.184 2.043 -0.046 1 78.88 102 ARG A CA 1
ATOM 805 C C . ARG A 1 102 ? -4.906 1.382 -1.217 1 78.88 102 ARG A C 1
ATOM 807 O O . ARG A 1 102 ? -5.094 0.163 -1.229 1 78.88 102 ARG A O 1
ATOM 814 N N . GLN A 1 103 ? -5.25 2.182 -2.148 1 72.69 103 GLN A N 1
ATOM 815 C CA . GLN A 1 103 ? -5.902 1.653 -3.342 1 72.69 103 GLN A CA 1
ATOM 816 C C . GLN A 1 103 ? -4.953 0.758 -4.133 1 72.69 103 GLN A C 1
ATOM 818 O O . GLN A 1 103 ? -5.348 -0.313 -4.602 1 72.69 103 GLN A O 1
ATOM 823 N N . THR A 1 104 ? -3.732 1.233 -4.293 1 72 104 THR A N 1
ATOM 824 C CA . THR A 1 104 ? -2.727 0.455 -5.004 1 72 104 THR A CA 1
ATOM 825 C C . THR A 1 104 ? -2.482 -0.881 -4.309 1 72 104 THR A C 1
ATOM 827 O O . THR A 1 104 ? -2.373 -1.918 -4.965 1 72 104 THR A O 1
ATOM 830 N N . LEU A 1 105 ? -2.418 -0.839 -3.023 1 71.44 105 LEU A N 1
ATOM 831 C CA . LEU A 1 105 ? -2.225 -2.043 -2.223 1 71.44 105 LEU A CA 1
ATOM 832 C C . LEU A 1 105 ? -3.346 -3.047 -2.473 1 71.44 105 LEU A C 1
ATOM 834 O O . LEU A 1 105 ? -3.096 -4.246 -2.596 1 71.44 105 LEU A O 1
ATOM 838 N N . SER A 1 106 ? -4.418 -2.568 -2.523 1 65.56 106 SER A N 1
ATOM 839 C CA . SER A 1 106 ? -5.574 -3.424 -2.76 1 65.56 106 SER A CA 1
ATOM 840 C C . SER A 1 106 ? -5.496 -4.098 -4.125 1 65.56 106 SER A C 1
ATOM 842 O O . SER A 1 106 ? -5.879 -5.262 -4.273 1 65.56 106 SER A O 1
ATOM 844 N N . GLU A 1 107 ? -4.887 -3.436 -5.031 1 63.78 107 GLU A N 1
ATOM 845 C CA . GLU A 1 107 ? -4.754 -3.955 -6.391 1 63.78 107 GLU A CA 1
ATOM 846 C C . GLU A 1 107 ? -3.668 -5.023 -6.465 1 63.78 107 GLU A C 1
ATOM 848 O O . GLU A 1 107 ? -3.805 -6.004 -7.203 1 63.78 107 GLU A O 1
ATOM 853 N N . LEU A 1 108 ? -2.645 -4.707 -5.742 1 64.19 108 LEU A N 1
ATOM 854 C CA . LEU A 1 108 ? -1.506 -5.621 -5.781 1 64.19 108 LEU A CA 1
ATOM 855 C C . LEU A 1 108 ? -1.814 -6.906 -5.023 1 64.19 108 LEU A C 1
ATOM 857 O O . LEU A 1 108 ? -1.196 -7.945 -5.273 1 64.19 108 LEU A O 1
ATOM 861 N N . ALA A 1 109 ? -2.893 -6.82 -4.391 1 69 109 ALA A N 1
ATOM 862 C CA . ALA A 1 109 ? -3.244 -7.949 -3.533 1 69 109 ALA A CA 1
ATOM 863 C C . ALA A 1 109 ? -3.758 -9.125 -4.359 1 69 109 ALA A C 1
ATOM 865 O O . ALA A 1 109 ? -3.824 -10.25 -3.865 1 69 109 ALA A O 1
ATOM 866 N N . THR A 1 110 ? -3.947 -8.93 -5.699 1 75.44 110 THR A N 1
ATOM 867 C CA . THR A 1 110 ? -4.457 -10.016 -6.531 1 75.44 110 THR A CA 1
ATOM 868 C C . THR A 1 110 ? -3.504 -10.305 -7.688 1 75.44 110 THR A C 1
ATOM 870 O O . THR A 1 110 ? -3.693 -9.789 -8.797 1 75.44 110 THR A O 1
ATOM 873 N N . PRO A 1 111 ? -2.5 -11.094 -7.473 1 78.69 111 PRO A N 1
ATOM 874 C CA . PRO A 1 111 ? -1.543 -11.391 -8.539 1 78.69 111 PRO A CA 1
ATOM 875 C C . PRO A 1 111 ? -2.166 -12.188 -9.688 1 78.69 111 PRO A C 1
ATOM 877 O O . PRO A 1 111 ? -2.996 -13.07 -9.453 1 78.69 111 PRO A O 1
ATOM 880 N N . ILE A 1 112 ? -1.839 -11.781 -10.875 1 85.88 112 ILE A N 1
ATOM 881 C CA . ILE A 1 112 ? -2.178 -12.516 -12.086 1 85.88 112 ILE A CA 1
ATOM 882 C C . ILE A 1 112 ? -0.906 -13.062 -12.727 1 85.88 112 ILE A C 1
ATOM 884 O O . ILE A 1 112 ? -0.084 -12.297 -13.234 1 85.88 112 ILE A O 1
ATOM 888 N N . ILE A 1 113 ? -0.724 -14.359 -12.711 1 84.88 113 ILE A N 1
ATOM 889 C CA . ILE A 1 113 ? 0.538 -14.969 -13.109 1 84.88 113 ILE A CA 1
ATOM 890 C C . ILE A 1 113 ? 0.299 -15.922 -14.289 1 84.88 113 ILE A C 1
ATOM 892 O O . ILE A 1 113 ? -0.648 -16.703 -14.273 1 84.88 113 ILE A O 1
ATOM 896 N N . ARG A 1 114 ? 1.146 -15.812 -15.289 1 87.19 114 ARG A N 1
ATOM 897 C CA . ARG A 1 114 ? 1.141 -16.812 -16.359 1 87.19 114 ARG A CA 1
ATOM 898 C C . ARG A 1 114 ? 1.873 -18.078 -15.914 1 87.19 114 ARG A C 1
ATOM 900 O O . ARG A 1 114 ? 3.104 -18.141 -15.961 1 87.19 114 ARG A O 1
ATOM 907 N N . ILE A 1 115 ? 1.183 -19.078 -15.602 1 84.81 115 ILE A N 1
ATOM 908 C CA . ILE A 1 115 ? 1.795 -20.234 -14.945 1 84.81 115 ILE A CA 1
ATOM 909 C C . ILE A 1 115 ? 2.08 -21.328 -15.977 1 84.81 115 ILE A C 1
ATOM 911 O O . ILE A 1 115 ? 2.838 -22.25 -15.711 1 84.81 115 ILE A O 1
ATOM 915 N N . TRP A 1 116 ? 1.394 -21.203 -17.141 1 82.62 116 TRP A N 1
ATOM 916 C CA . TRP A 1 116 ? 1.514 -22.156 -18.234 1 82.62 116 TRP A CA 1
ATOM 917 C C . TRP A 1 116 ? 1.198 -21.5 -19.562 1 82.62 116 TRP A C 1
ATOM 919 O O . TRP A 1 116 ? 0.601 -20.422 -19.609 1 82.62 116 TRP A O 1
ATOM 929 N N . THR A 1 117 ? 1.731 -22.109 -20.594 1 83.19 117 THR A N 1
ATOM 930 C CA . THR A 1 117 ? 1.374 -21.578 -21.891 1 83.19 117 THR A CA 1
ATOM 931 C C . THR A 1 117 ? -0.14 -21.422 -22.031 1 83.19 117 THR A C 1
ATOM 933 O O . THR A 1 117 ? -0.882 -22.375 -21.766 1 83.19 117 THR A O 1
ATOM 936 N N . ASP A 1 118 ? -0.617 -20.188 -22.281 1 89.5 118 ASP A N 1
ATOM 937 C CA . ASP A 1 118 ? -2.012 -19.844 -22.531 1 89.5 118 ASP A CA 1
ATOM 938 C C . ASP A 1 118 ? -2.857 -20.016 -21.281 1 89.5 118 ASP A C 1
ATOM 940 O O . ASP A 1 118 ? -4.062 -20.266 -21.359 1 89.5 118 ASP A O 1
ATOM 944 N N . MET A 1 119 ? -2.166 -20 -20.109 1 93.44 119 MET A N 1
ATOM 945 C CA . MET A 1 119 ? -2.902 -20.172 -18.859 1 93.44 119 MET A CA 1
ATOM 946 C C . MET A 1 119 ? -2.51 -19.094 -17.844 1 93.44 119 MET A C 1
ATOM 948 O O . MET A 1 119 ? -1.323 -18.891 -17.594 1 93.44 119 MET A O 1
ATOM 952 N N . LEU A 1 120 ? -3.537 -18.469 -17.25 1 93.94 120 LEU A N 1
ATOM 953 C CA . LEU A 1 120 ? -3.344 -17.469 -16.219 1 93.94 120 LEU A CA 1
ATOM 954 C C . LEU A 1 120 ? -3.898 -17.938 -14.875 1 93.94 120 LEU A C 1
ATOM 956 O O . LEU A 1 120 ? -4.938 -18.609 -14.828 1 93.94 120 LEU A O 1
ATOM 960 N N . LEU A 1 121 ? -3.15 -17.656 -13.875 1 92.88 121 LEU A N 1
ATOM 961 C CA . LEU A 1 121 ? -3.611 -17.859 -12.508 1 92.88 121 LEU A CA 1
ATOM 962 C C . LEU A 1 121 ? -3.893 -16.531 -11.82 1 92.88 121 LEU A C 1
ATOM 964 O O . LEU A 1 121 ? -3.057 -15.625 -11.852 1 92.88 121 LEU A O 1
ATOM 968 N N . VAL A 1 122 ? -5.102 -16.422 -11.273 1 91.69 122 VAL A N 1
ATOM 969 C CA . VAL A 1 122 ? -5.473 -15.273 -10.453 1 91.69 122 VAL A CA 1
ATOM 970 C C . VAL A 1 122 ? -5.773 -15.734 -9.031 1 91.69 122 VAL A C 1
ATOM 972 O O . VAL A 1 122 ? -6.699 -16.516 -8.805 1 91.69 122 VAL A O 1
ATOM 975 N N . ALA A 1 123 ? -4.988 -15.219 -8.18 1 87.69 123 ALA A N 1
ATOM 976 C CA . ALA A 1 123 ? -5.215 -15.555 -6.773 1 87.69 123 ALA A CA 1
ATOM 977 C C . ALA A 1 123 ? -5.891 -14.406 -6.035 1 87.69 123 ALA A C 1
ATOM 979 O O . ALA A 1 123 ? -5.266 -13.383 -5.762 1 87.69 123 ALA A O 1
ATOM 980 N N . MET A 1 124 ? -7.164 -14.609 -5.637 1 84 124 MET A N 1
ATOM 981 C CA . MET A 1 124 ? -7.918 -13.57 -4.941 1 84 124 MET A CA 1
ATOM 982 C C . MET A 1 124 ? -7.695 -13.656 -3.436 1 84 124 MET A C 1
ATOM 984 O O . MET A 1 124 ? -7.797 -14.734 -2.848 1 84 124 MET A O 1
ATOM 988 N N . THR A 1 125 ? -7.215 -12.562 -2.947 1 75.19 125 THR A N 1
ATOM 989 C CA . THR A 1 125 ? -6.953 -12.555 -1.512 1 75.19 125 THR A CA 1
ATOM 990 C C . THR A 1 125 ? -7.676 -11.391 -0.842 1 75.19 125 THR A C 1
ATOM 992 O O . THR A 1 125 ? -7.938 -10.359 -1.477 1 75.19 125 THR A O 1
ATOM 995 N N . GLY A 1 126 ? -8.07 -11.578 0.39 1 74.06 126 GLY A N 1
ATOM 996 C CA . GLY A 1 126 ? -8.656 -10.508 1.181 1 74.06 126 GLY A CA 1
ATOM 997 C C . GLY A 1 126 ? -10.109 -10.234 0.832 1 74.06 126 GLY A C 1
ATOM 998 O O . GLY A 1 126 ? -10.734 -11.008 0.108 1 74.06 126 GLY A O 1
ATOM 999 N N . ASN A 1 127 ? -10.57 -9.18 1.436 1 76.94 127 ASN A N 1
ATOM 1000 C CA . ASN A 1 127 ? -11.938 -8.766 1.145 1 76.94 127 ASN A CA 1
ATOM 1001 C C . ASN A 1 127 ? -12.055 -8.156 -0.249 1 76.94 127 ASN A C 1
ATOM 1003 O O . ASN A 1 127 ? -11.156 -7.434 -0.694 1 76.94 127 ASN A O 1
ATOM 1007 N N . ILE A 1 128 ? -13.102 -8.5 -0.876 1 82.38 128 ILE A N 1
ATOM 1008 C CA . ILE A 1 128 ? -13.359 -7.969 -2.211 1 82.38 128 ILE A CA 1
ATOM 1009 C C . ILE A 1 128 ? -14.586 -7.059 -2.18 1 82.38 128 ILE A C 1
ATOM 1011 O O . ILE A 1 128 ? -15.711 -7.527 -2.027 1 82.38 128 ILE A O 1
ATOM 1015 N N . ASP A 1 129 ? -14.375 -5.801 -2.217 1 81.12 129 ASP A N 1
ATOM 1016 C CA . ASP A 1 129 ? -15.469 -4.84 -2.346 1 81.12 129 ASP A CA 1
ATOM 1017 C C . ASP A 1 129 ? -15.695 -4.461 -3.809 1 81.12 129 ASP A C 1
ATOM 1019 O O . ASP A 1 129 ? -15.047 -5.004 -4.703 1 81.12 129 ASP A O 1
ATOM 1023 N N . SER A 1 130 ? -16.641 -3.57 -4.012 1 83.25 130 SER A N 1
ATOM 1024 C CA . SER A 1 130 ? -17.062 -3.223 -5.363 1 83.25 130 SER A CA 1
ATOM 1025 C C . SER A 1 130 ? -15.914 -2.631 -6.168 1 83.25 130 SER A C 1
ATOM 1027 O O . SER A 1 130 ? -15.727 -2.963 -7.34 1 83.25 130 SER A O 1
ATOM 1029 N N . GLN A 1 131 ? -15.195 -1.867 -5.523 1 81.69 131 GLN A N 1
ATOM 1030 C CA . GLN A 1 131 ? -14.086 -1.218 -6.219 1 81.69 131 GLN A CA 1
ATOM 1031 C C . GLN A 1 131 ? -12.992 -2.221 -6.566 1 81.69 131 GLN A C 1
ATOM 1033 O O . GLN A 1 131 ? -12.516 -2.26 -7.703 1 81.69 131 GLN A O 1
ATOM 1038 N N . ARG A 1 132 ? -12.617 -3 -5.652 1 82.06 132 ARG A N 1
ATOM 1039 C CA . ARG A 1 132 ? -11.594 -4.012 -5.895 1 82.06 132 ARG A CA 1
ATOM 1040 C C . ARG A 1 132 ? -12.055 -5.016 -6.945 1 82.06 132 ARG A C 1
ATOM 1042 O O . ARG A 1 132 ? -11.266 -5.449 -7.785 1 82.06 132 ARG A O 1
ATOM 1049 N N . ALA A 1 133 ? -13.305 -5.328 -6.844 1 87.12 133 ALA A N 1
ATOM 1050 C CA . ALA A 1 133 ? -13.883 -6.254 -7.82 1 87.12 133 ALA A CA 1
ATOM 1051 C C . ALA A 1 133 ? -13.727 -5.719 -9.242 1 87.12 133 ALA A C 1
ATOM 1053 O O . ALA A 1 133 ? -13.312 -6.449 -10.141 1 87.12 133 ALA A O 1
ATOM 1054 N N . GLN A 1 134 ? -14.031 -4.527 -9.406 1 86.38 134 GLN A N 1
ATOM 1055 C CA . GLN A 1 134 ? -13.922 -3.889 -10.711 1 86.38 134 GLN A CA 1
ATOM 1056 C C . GLN A 1 134 ? -12.477 -3.855 -11.188 1 86.38 134 GLN A C 1
ATOM 1058 O O . GLN A 1 134 ? -12.203 -4.121 -12.359 1 86.38 134 GLN A O 1
ATOM 1063 N N . ASP A 1 135 ? -11.609 -3.559 -10.328 1 85.31 135 ASP A N 1
ATOM 1064 C CA . ASP A 1 135 ? -10.195 -3.502 -10.664 1 85.31 135 ASP A CA 1
ATOM 1065 C C . ASP A 1 135 ? -9.68 -4.871 -11.102 1 85.31 135 ASP A C 1
ATOM 1067 O O . ASP A 1 135 ? -8.945 -4.977 -12.086 1 85.31 135 ASP A O 1
ATOM 1071 N N . ILE A 1 136 ? -10.008 -5.848 -10.344 1 87.75 136 ILE A N 1
ATOM 1072 C CA . ILE A 1 136 ? -9.578 -7.211 -10.648 1 87.75 136 ILE A CA 1
ATOM 1073 C C . ILE A 1 136 ? -10.102 -7.621 -12.023 1 87.75 136 ILE A C 1
ATOM 1075 O O . ILE A 1 136 ? -9.352 -8.156 -12.844 1 87.75 136 ILE A O 1
ATOM 1079 N N . ALA A 1 137 ? -11.359 -7.34 -12.227 1 89.56 137 ALA A N 1
ATOM 1080 C CA . ALA A 1 137 ? -11.984 -7.711 -13.492 1 89.56 137 ALA A CA 1
ATOM 1081 C C . ALA A 1 137 ? -11.266 -7.047 -14.672 1 89.56 137 ALA A C 1
ATOM 1083 O O . ALA A 1 137 ? -10.938 -7.711 -15.656 1 89.56 137 ALA A O 1
ATOM 1084 N N . GLU A 1 138 ? -11.055 -5.816 -14.508 1 89.81 138 GLU A N 1
ATOM 1085 C CA . GLU A 1 138 ? -10.414 -5.07 -15.586 1 89.81 138 GLU A CA 1
ATOM 1086 C C . GLU A 1 138 ? -9.008 -5.598 -15.867 1 89.81 138 GLU A C 1
ATOM 1088 O O . GLU A 1 138 ? -8.641 -5.801 -17.031 1 89.81 138 GLU A O 1
ATOM 1093 N N . ARG A 1 139 ? -8.289 -5.805 -14.875 1 87.69 139 ARG A N 1
ATOM 1094 C CA . ARG A 1 139 ? -6.926 -6.293 -15.031 1 87.69 139 ARG A CA 1
ATOM 1095 C C . ARG A 1 139 ? -6.91 -7.691 -15.633 1 87.69 139 ARG A C 1
ATOM 1097 O O . ARG A 1 139 ? -6.113 -7.98 -16.531 1 87.69 139 ARG A O 1
ATOM 1104 N N . LEU A 1 140 ? -7.762 -8.5 -15.125 1 92.19 140 LEU A N 1
ATOM 1105 C CA . LEU A 1 140 ? -7.82 -9.875 -15.609 1 92.19 140 LEU A CA 1
ATOM 1106 C C . LEU A 1 140 ? -8.203 -9.914 -17.078 1 92.19 140 LEU A C 1
ATOM 1108 O O . LEU A 1 140 ? -7.543 -10.578 -17.891 1 92.19 140 LEU A O 1
ATOM 1112 N N . LEU A 1 141 ? -9.211 -9.188 -17.422 1 93.62 141 LEU A N 1
ATOM 1113 C CA . LEU A 1 141 ? -9.703 -9.219 -18.797 1 93.62 141 LEU A CA 1
ATOM 1114 C C . LEU A 1 141 ? -8.656 -8.656 -19.75 1 93.62 141 LEU A C 1
ATOM 1116 O O . LEU A 1 141 ? -8.477 -9.188 -20.859 1 93.62 141 LEU A O 1
ATOM 1120 N N . ASN A 1 142 ? -7.984 -7.656 -19.328 1 93.25 142 ASN A N 1
ATOM 1121 C CA . ASN A 1 142 ? -6.898 -7.121 -20.141 1 93.25 142 ASN A CA 1
ATOM 1122 C C . ASN A 1 142 ? -5.785 -8.141 -20.344 1 93.25 142 ASN A C 1
ATOM 1124 O O . ASN A 1 142 ? -5.258 -8.289 -21.453 1 93.25 142 ASN A O 1
ATOM 1128 N N . ARG A 1 143 ? -5.477 -8.852 -19.297 1 92.06 143 ARG A N 1
ATOM 1129 C CA . ARG A 1 143 ? -4.41 -9.844 -19.359 1 92.06 143 ARG A CA 1
ATOM 1130 C C . ARG A 1 143 ? -4.828 -11.031 -20.219 1 92.06 143 ARG A C 1
ATOM 1132 O O . ARG A 1 143 ? -4.023 -11.562 -20.984 1 92.06 143 ARG A O 1
ATOM 1139 N N . VAL A 1 144 ? -6.027 -11.43 -20.078 1 95.19 144 VAL A N 1
ATOM 1140 C CA . VAL A 1 144 ? -6.543 -12.523 -20.891 1 95.19 144 VAL A CA 1
ATOM 1141 C C . VAL A 1 144 ? -6.434 -12.164 -22.375 1 95.19 144 VAL A C 1
ATOM 1143 O O . VAL A 1 144 ? -5.977 -12.977 -23.172 1 95.19 144 VAL A O 1
ATOM 1146 N N . SER A 1 145 ? -6.773 -10.945 -22.656 1 93.25 145 SER A N 1
ATOM 1147 C CA . SER A 1 145 ? -6.746 -10.477 -24.047 1 93.25 145 SER A CA 1
ATOM 1148 C C . SER A 1 145 ? -5.316 -10.367 -24.562 1 93.25 145 SER A C 1
ATOM 1150 O O . SER A 1 145 ? -5.004 -10.859 -25.641 1 93.25 145 SER A O 1
ATOM 1152 N N . SER A 1 146 ? -4.477 -9.828 -23.781 1 91.75 146 SER A N 1
ATOM 1153 C CA . SER A 1 146 ? -3.117 -9.539 -24.234 1 91.75 146 SER A CA 1
ATOM 1154 C C . SER A 1 146 ? -2.293 -10.82 -24.359 1 91.75 146 SER A C 1
ATOM 1156 O O . SER A 1 146 ? -1.39 -10.898 -25.188 1 91.75 146 SER A O 1
ATOM 1158 N N . THR A 1 147 ? -2.598 -11.82 -23.578 1 89.94 147 THR A N 1
ATOM 1159 C CA . THR A 1 147 ? -1.809 -13.047 -23.578 1 89.94 147 THR A CA 1
ATOM 1160 C C . THR A 1 147 ? -2.49 -14.125 -24.406 1 89.94 147 THR A C 1
ATOM 1162 O O . THR A 1 147 ? -1.924 -15.203 -24.625 1 89.94 147 THR A O 1
ATOM 1165 N N . ARG A 1 148 ? -3.682 -13.859 -24.797 1 90.69 148 ARG A N 1
ATOM 1166 C CA . ARG A 1 148 ? -4.484 -14.836 -25.531 1 90.69 148 ARG A CA 1
ATOM 1167 C C . ARG A 1 148 ? -4.629 -16.125 -24.734 1 90.69 148 ARG A C 1
ATOM 1169 O O . ARG A 1 148 ? -4.426 -17.219 -25.281 1 90.69 148 ARG A O 1
ATOM 1176 N N . ALA A 1 149 ? -4.902 -15.922 -23.484 1 94.31 149 ALA A N 1
ATOM 1177 C CA . ALA A 1 149 ? -5.043 -17.062 -22.594 1 94.31 149 ALA A CA 1
ATOM 1178 C C . ALA A 1 149 ? -6.242 -17.922 -22.969 1 94.31 149 ALA A C 1
ATOM 1180 O O . ALA A 1 149 ? -7.297 -17.406 -23.344 1 94.31 149 ALA A O 1
ATOM 1181 N N . LYS A 1 150 ? -6.051 -19.219 -22.875 1 94.62 150 LYS A N 1
ATOM 1182 C CA . LYS A 1 150 ? -7.129 -20.156 -23.156 1 94.62 150 LYS A CA 1
ATOM 1183 C C . LYS A 1 150 ? -7.793 -20.656 -21.875 1 94.62 150 LYS A C 1
ATOM 1185 O O . LYS A 1 150 ? -8.953 -21.078 -21.891 1 94.62 150 LYS A O 1
ATOM 1190 N N . VAL A 1 151 ? -6.977 -20.578 -20.828 1 95.81 151 VAL A N 1
ATOM 1191 C CA . VAL A 1 151 ? -7.496 -21.016 -19.547 1 95.81 151 VAL A CA 1
ATOM 1192 C C . VAL A 1 151 ? -7.141 -19.984 -18.469 1 95.81 151 VAL A C 1
ATOM 1194 O O . VAL A 1 151 ? -6.031 -19.453 -18.453 1 95.81 151 VAL A O 1
ATOM 1197 N N . VAL A 1 152 ? -8.102 -19.719 -17.562 1 96.62 152 VAL A N 1
ATOM 1198 C CA . VAL A 1 152 ? -7.875 -18.875 -16.391 1 96.62 152 VAL A CA 1
ATOM 1199 C C . VAL A 1 152 ? -8.266 -19.625 -15.133 1 96.62 152 VAL A C 1
ATOM 1201 O O . VAL A 1 152 ? -9.414 -20.078 -14.992 1 96.62 152 VAL A O 1
ATOM 1204 N N . ILE A 1 153 ? -7.266 -19.781 -14.281 1 95.44 153 ILE A N 1
ATOM 1205 C CA . ILE A 1 153 ? -7.539 -20.359 -12.977 1 95.44 153 ILE A CA 1
ATOM 1206 C C . ILE A 1 153 ? -7.781 -19.25 -11.953 1 95.44 153 ILE A C 1
ATOM 1208 O O . ILE A 1 153 ? -6.938 -18.375 -11.773 1 95.44 153 ILE A O 1
ATOM 1212 N N . VAL A 1 154 ? -8.93 -19.328 -11.305 1 93.19 154 VAL A N 1
ATOM 1213 C CA . VAL A 1 154 ? -9.289 -18.359 -10.273 1 93.19 154 VAL A CA 1
ATOM 1214 C C . VAL A 1 154 ? -9.273 -19.031 -8.906 1 93.19 154 VAL A C 1
ATOM 1216 O O . VAL A 1 154 ? -10.086 -19.922 -8.641 1 93.19 154 VAL A O 1
ATOM 1219 N N . ASP A 1 155 ? -8.375 -18.547 -8.133 1 91.5 155 ASP A N 1
ATOM 1220 C CA . ASP A 1 155 ? -8.25 -19.109 -6.785 1 91.5 155 ASP A CA 1
ATOM 1221 C C . ASP A 1 155 ? -8.859 -18.156 -5.746 1 91.5 155 ASP A C 1
ATOM 1223 O O . ASP A 1 155 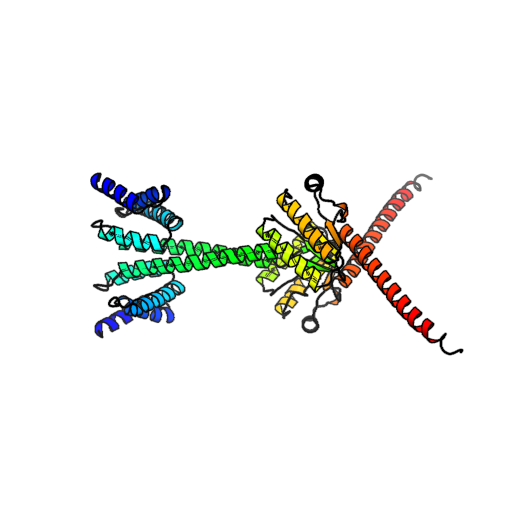? -8.383 -17.031 -5.566 1 91.5 155 ASP A O 1
ATOM 1227 N N . VAL A 1 156 ? -9.828 -18.656 -4.938 1 87.44 156 VAL A N 1
ATOM 1228 C CA . VAL A 1 156 ? -10.508 -17.797 -3.986 1 87.44 156 VAL A CA 1
ATOM 1229 C C . VAL A 1 156 ? -10.211 -18.25 -2.561 1 87.44 156 VAL A C 1
ATOM 1231 O O . VAL A 1 156 ? -10.922 -17.891 -1.621 1 87.44 156 VAL A O 1
ATOM 1234 N N . THR A 1 157 ? -9.156 -19.031 -2.455 1 80.19 157 THR A N 1
ATOM 1235 C CA . THR A 1 157 ? -8.773 -19.562 -1.148 1 80.19 157 THR A CA 1
ATOM 1236 C C . THR A 1 157 ? -8.539 -18.422 -0.162 1 80.19 157 THR A C 1
ATOM 1238 O O . THR A 1 157 ? -8.836 -18.547 1.027 1 80.19 157 THR A O 1
ATOM 1241 N N . GLY A 1 158 ? -8.078 -17.375 -0.61 1 78.38 158 GLY A N 1
ATOM 1242 C CA . GLY A 1 158 ? -7.723 -16.25 0.25 1 78.38 158 GLY A CA 1
ATOM 1243 C C . GLY A 1 158 ? -8.867 -15.289 0.477 1 78.38 158 GLY A C 1
ATOM 1244 O O . GLY A 1 158 ? -8.688 -14.227 1.086 1 78.38 158 GLY A O 1
ATOM 1245 N N . VAL A 1 159 ? -10.016 -15.594 0.01 1 80.19 159 VAL A N 1
ATOM 1246 C CA . VAL A 1 159 ? -11.188 -14.75 0.194 1 80.19 159 VAL A CA 1
ATOM 1247 C C . VAL A 1 159 ? -11.992 -15.227 1.402 1 80.19 159 VAL A C 1
ATOM 1249 O O . VAL A 1 159 ? -12.57 -16.328 1.378 1 80.19 159 VAL A O 1
ATOM 1252 N N . PRO A 1 160 ? -11.969 -14.391 2.451 1 75.38 160 PRO A N 1
ATOM 1253 C CA . PRO A 1 160 ? -12.57 -14.859 3.699 1 75.38 160 PRO A CA 1
ATOM 1254 C C . PRO A 1 160 ? -14.07 -15.117 3.566 1 75.38 160 PRO A C 1
ATOM 1256 O O . PRO A 1 160 ? -14.586 -16.078 4.145 1 75.38 160 PRO A O 1
ATOM 1259 N N . MET A 1 161 ? -14.797 -14.133 2.879 1 75.69 161 MET A N 1
ATOM 1260 C CA . MET A 1 161 ? -16.25 -14.273 2.74 1 75.69 161 MET A CA 1
ATOM 1261 C C . MET A 1 161 ? -16.672 -14.039 1.297 1 75.69 161 MET A C 1
ATOM 1263 O O . MET A 1 161 ? -16.203 -13.102 0.646 1 75.69 161 MET A O 1
ATOM 1267 N N . ILE A 1 162 ? -17.344 -15 0.86 1 78 162 ILE A N 1
ATOM 1268 C CA . ILE A 1 162 ? -17.953 -14.828 -0.454 1 78 162 ILE A CA 1
ATOM 1269 C C . ILE A 1 162 ? -19.453 -14.586 -0.301 1 78 162 ILE A C 1
ATOM 1271 O O . ILE A 1 162 ? -20.219 -15.531 -0.093 1 78 162 ILE A O 1
ATOM 1275 N N . ASP A 1 163 ? -19.844 -13.359 -0.265 1 77.94 163 ASP A N 1
ATOM 1276 C CA . ASP A 1 163 ? -21.25 -12.977 -0.169 1 77.94 163 ASP A CA 1
ATOM 1277 C C . ASP A 1 163 ? -21.859 -12.797 -1.555 1 77.94 163 ASP A C 1
ATOM 1279 O O . ASP A 1 163 ? -21.281 -13.211 -2.559 1 77.94 163 ASP A O 1
ATOM 1283 N N . THR A 1 164 ? -23.109 -12.211 -1.57 1 77.5 164 THR A N 1
ATOM 1284 C CA . THR A 1 164 ? -23.859 -12.047 -2.814 1 77.5 164 THR A CA 1
ATOM 1285 C C . THR A 1 164 ? -23.109 -11.141 -3.781 1 77.5 164 THR A C 1
ATOM 1287 O O . THR A 1 164 ? -23.078 -11.406 -4.988 1 77.5 164 THR A O 1
ATOM 1290 N N . MET A 1 165 ? -22.5 -10.18 -3.229 1 82.38 165 MET A N 1
ATOM 1291 C CA . MET A 1 165 ? -21.781 -9.227 -4.07 1 82.38 165 MET A CA 1
ATOM 1292 C C . MET A 1 165 ? -20.578 -9.883 -4.742 1 82.38 165 MET A C 1
ATOM 1294 O O . MET A 1 165 ? -20.391 -9.75 -5.953 1 82.38 165 MET A O 1
ATOM 1298 N N . VAL A 1 166 ? -19.812 -10.586 -3.959 1 84.25 166 VAL A N 1
ATOM 1299 C CA . VAL A 1 166 ? -18.625 -11.266 -4.488 1 84.25 166 VAL A CA 1
ATOM 1300 C C . VAL A 1 166 ? -19.062 -12.352 -5.473 1 84.25 166 VAL A C 1
ATOM 1302 O O . VAL A 1 166 ? -18.422 -12.531 -6.516 1 84.25 166 VAL A O 1
ATOM 1305 N N . GLY A 1 167 ? -20.047 -13.039 -5.121 1 82.69 167 GLY A N 1
ATOM 1306 C CA . GLY A 1 167 ? -20.594 -14.031 -6.043 1 82.69 167 GLY A CA 1
ATOM 1307 C C . GLY A 1 167 ? -21 -13.438 -7.379 1 82.69 167 GLY A C 1
ATOM 1308 O O . GLY A 1 167 ? -20.672 -13.992 -8.43 1 82.69 167 GLY A O 1
ATOM 1309 N N . GLY A 1 168 ? -21.688 -12.344 -7.273 1 81.5 168 GLY A N 1
ATOM 1310 C CA . GLY A 1 168 ? -22.094 -11.648 -8.492 1 81.5 168 GLY A CA 1
ATOM 1311 C C . GLY A 1 168 ? -20.906 -11.188 -9.328 1 81.5 168 GLY A C 1
ATOM 1312 O O . GLY A 1 168 ? -20.922 -11.336 -10.547 1 81.5 168 GLY A O 1
ATOM 1313 N N . PHE A 1 169 ? -19.984 -10.758 -8.688 1 86.81 169 PHE A N 1
ATOM 1314 C CA . PHE A 1 169 ? -18.75 -10.336 -9.352 1 86.81 169 PHE A CA 1
ATOM 1315 C C . PHE A 1 169 ? -18.078 -11.508 -10.055 1 86.81 169 PHE A C 1
ATOM 1317 O O . PHE A 1 169 ? -17.656 -11.391 -11.195 1 86.81 169 PHE A O 1
ATOM 1324 N N . LEU A 1 170 ? -17.906 -12.602 -9.414 1 87.31 170 LEU A N 1
ATOM 1325 C CA . LEU A 1 170 ? -17.266 -13.781 -9.984 1 87.31 170 LEU A CA 1
ATOM 1326 C C . LEU A 1 170 ? -18.016 -14.25 -11.234 1 87.31 170 LEU A C 1
ATOM 1328 O O . LEU A 1 170 ? -17.406 -14.555 -12.258 1 87.31 170 LEU A O 1
ATOM 1332 N N . ILE A 1 171 ? -19.281 -14.188 -11.102 1 82.88 171 ILE A N 1
ATOM 1333 C CA . ILE A 1 171 ? -20.109 -14.625 -12.211 1 82.88 171 ILE A CA 1
ATOM 1334 C C . ILE A 1 171 ? -19.875 -13.719 -13.422 1 82.88 171 ILE A C 1
ATOM 1336 O O . ILE A 1 171 ? -19.688 -14.195 -14.539 1 82.88 171 ILE A O 1
ATOM 1340 N N . GLU A 1 172 ? -19.891 -12.477 -13.148 1 85.12 172 GLU A N 1
ATOM 1341 C CA . GLU A 1 172 ? -19.688 -11.508 -14.211 1 85.12 172 GLU A CA 1
ATOM 1342 C C . GLU A 1 172 ? -18.297 -11.672 -14.844 1 85.12 172 GLU A C 1
ATOM 1344 O O . GLU A 1 172 ? -18.156 -11.641 -16.062 1 85.12 172 GLU A O 1
ATOM 1349 N N . MET A 1 173 ? -17.359 -11.812 -14.023 1 88.75 173 MET A N 1
ATOM 1350 C CA . MET A 1 173 ? -15.977 -11.961 -14.477 1 88.75 173 MET A CA 1
ATOM 1351 C C . MET A 1 173 ? -15.805 -13.234 -15.297 1 88.75 173 MET A C 1
ATOM 1353 O O . MET A 1 173 ? -15.125 -13.227 -16.328 1 88.75 173 MET A O 1
ATOM 1357 N N . PHE A 1 174 ? -16.453 -14.25 -14.867 1 87.75 174 PHE A N 1
ATOM 1358 C CA . PHE A 1 174 ? -16.406 -15.516 -15.586 1 87.75 174 PHE A CA 1
ATOM 1359 C C . PHE A 1 174 ? -17.031 -15.367 -16.969 1 87.75 174 PHE A C 1
ATOM 1361 O O . PHE A 1 174 ? -16.453 -15.812 -17.969 1 87.75 174 PHE A O 1
ATOM 1368 N N . ASN A 1 175 ? -18.172 -14.742 -16.984 1 86.5 175 ASN A N 1
ATOM 1369 C CA . ASN A 1 175 ? -18.859 -14.547 -18.266 1 86.5 175 ASN A CA 1
ATOM 1370 C C . ASN A 1 175 ? -18.031 -13.711 -19.234 1 86.5 175 ASN A C 1
ATOM 1372 O O . ASN A 1 175 ? -17.906 -14.055 -20.406 1 86.5 175 ASN A O 1
ATOM 1376 N N . ALA A 1 176 ? -17.516 -12.688 -18.656 1 91.69 176 ALA A N 1
ATOM 1377 C CA . ALA A 1 176 ? -16.688 -11.812 -19.484 1 91.69 176 ALA A CA 1
ATOM 1378 C C . ALA A 1 176 ? -15.469 -12.562 -20.016 1 91.69 176 ALA A C 1
ATOM 1380 O O . ALA A 1 176 ? -15.102 -12.414 -21.188 1 91.69 176 ALA A O 1
ATOM 1381 N N . THR A 1 177 ? -14.828 -13.352 -19.203 1 93.5 177 THR A N 1
ATOM 1382 C CA . THR A 1 177 ? -13.648 -14.125 -19.594 1 93.5 177 THR A CA 1
ATOM 1383 C C . THR A 1 177 ? -14 -15.133 -20.688 1 93.5 177 THR A C 1
ATOM 1385 O O . THR A 1 177 ? -13.234 -15.32 -21.625 1 93.5 177 THR A O 1
ATOM 1388 N N . ARG A 1 178 ? -15.141 -15.617 -20.625 1 89.75 178 ARG A N 1
ATOM 1389 C CA . ARG A 1 178 ? -15.609 -16.578 -21.625 1 89.75 178 ARG A CA 1
ATOM 1390 C C . ARG A 1 178 ? -15.875 -15.898 -22.969 1 89.75 178 ARG A C 1
ATOM 1392 O O . ARG A 1 178 ? -15.602 -16.484 -24.016 1 89.75 178 ARG A O 1
ATOM 1399 N N . LEU A 1 179 ? -16.391 -14.742 -22.812 1 90.94 179 LEU A N 1
ATOM 1400 C CA . LEU A 1 179 ? -16.656 -14 -24.047 1 90.94 179 LEU A CA 1
ATOM 1401 C C . LEU A 1 179 ? -15.367 -13.719 -24.797 1 90.94 179 LEU A C 1
ATOM 1403 O O . LEU A 1 179 ? -15.375 -13.57 -26.016 1 90.94 179 LEU A O 1
ATOM 1407 N N . LEU A 1 180 ? -14.281 -13.758 -24.094 1 93.12 180 LEU A N 1
ATOM 1408 C CA . LEU A 1 180 ? -12.977 -13.531 -24.719 1 93.12 180 LEU A CA 1
ATOM 1409 C C . LEU A 1 180 ? -12.398 -14.844 -25.234 1 93.12 180 LEU A C 1
ATOM 1411 O O . LEU A 1 180 ? -11.32 -14.852 -25.844 1 93.12 180 LEU A O 1
ATOM 1415 N N . GLY A 1 181 ? -13.039 -15.945 -24.891 1 90.75 181 GLY A N 1
ATOM 1416 C CA . GLY A 1 181 ? -12.641 -17.219 -25.453 1 90.75 181 GLY A CA 1
ATOM 1417 C C . GLY A 1 181 ? -11.828 -18.078 -24.5 1 90.75 181 GLY A C 1
ATOM 1418 O O . GLY A 1 181 ? -11.227 -19.078 -24.906 1 90.75 181 GLY A O 1
ATOM 1419 N N . ALA A 1 182 ? -11.82 -17.641 -23.234 1 94.62 182 ALA A N 1
ATOM 1420 C CA . ALA A 1 182 ? -11.031 -18.406 -22.266 1 94.62 182 ALA A CA 1
ATOM 1421 C C . ALA A 1 182 ? -11.938 -19.219 -21.344 1 94.62 182 ALA A C 1
ATOM 1423 O O . ALA A 1 182 ? -13.008 -18.75 -20.953 1 94.62 182 ALA A O 1
ATOM 1424 N N . LYS A 1 183 ? -11.523 -20.406 -21.016 1 93.75 183 LYS A N 1
ATOM 1425 C CA . LYS A 1 183 ? -12.211 -21.219 -20.031 1 93.75 183 LYS A CA 1
ATOM 1426 C C . LYS A 1 183 ? -11.789 -20.844 -18.609 1 93.75 183 LYS A C 1
ATOM 1428 O O . LYS A 1 183 ? -10.633 -20.484 -18.375 1 93.75 183 LYS A O 1
ATOM 1433 N N . VAL A 1 184 ? -12.688 -20.969 -17.703 1 93.62 184 VAL A N 1
ATOM 1434 C CA . VAL A 1 184 ? -12.398 -20.562 -16.328 1 93.62 184 VAL A CA 1
ATOM 1435 C C . VAL A 1 184 ? -12.484 -21.781 -15.406 1 93.62 184 VAL A C 1
ATOM 1437 O O . VAL A 1 184 ? -13.398 -22.609 -15.531 1 93.62 184 VAL A O 1
ATOM 1440 N N . ILE A 1 185 ? -11.492 -21.938 -14.602 1 94.06 185 ILE A N 1
ATOM 1441 C CA . ILE A 1 185 ? -11.477 -22.953 -13.555 1 94.06 185 ILE A CA 1
ATOM 1442 C C . ILE A 1 185 ? -11.445 -22.266 -12.188 1 94.06 185 ILE A C 1
ATOM 1444 O O . ILE A 1 185 ? -10.539 -21.484 -11.891 1 94.06 185 ILE A O 1
ATOM 1448 N N . LEU A 1 186 ? -12.453 -22.531 -11.406 1 91.12 186 LEU A N 1
ATOM 1449 C CA . LEU A 1 186 ? -12.547 -21.969 -10.07 1 91.12 186 LEU A CA 1
ATOM 1450 C C . LEU A 1 186 ? -12.039 -22.938 -9.016 1 91.12 186 LEU A C 1
ATOM 1452 O O . LEU A 1 186 ? -12.375 -24.125 -9.062 1 91.12 186 LEU A O 1
ATOM 1456 N N . THR A 1 187 ? -11.141 -22.406 -8.164 1 90.69 187 THR A N 1
ATOM 1457 C CA . THR A 1 187 ? -10.609 -23.25 -7.109 1 90.69 187 THR A CA 1
ATOM 1458 C C . THR A 1 187 ? -10.625 -22.531 -5.766 1 90.69 187 THR A C 1
ATOM 1460 O O . THR A 1 187 ? -10.812 -21.312 -5.719 1 90.69 187 THR A O 1
ATOM 1463 N N . GLY A 1 188 ? -10.531 -23.344 -4.691 1 86.62 188 GLY A N 1
ATOM 1464 C CA . GLY A 1 188 ? -10.445 -22.781 -3.357 1 86.62 188 GLY A CA 1
ATOM 1465 C C . GLY A 1 188 ? -11.797 -22.406 -2.779 1 86.62 188 GLY A C 1
ATOM 1466 O O . GLY A 1 188 ? -11.898 -21.5 -1.954 1 86.62 188 GLY A O 1
ATOM 1467 N N . ILE A 1 189 ? -12.805 -23.016 -3.244 1 81.44 189 ILE A N 1
ATOM 1468 C CA . ILE A 1 189 ? -14.148 -22.719 -2.764 1 81.44 189 ILE A CA 1
ATOM 1469 C C . ILE A 1 189 ? -14.406 -23.469 -1.46 1 81.44 189 ILE A C 1
ATOM 1471 O O . ILE A 1 189 ? -14.297 -24.703 -1.412 1 81.44 189 ILE A O 1
ATOM 1475 N N . ARG A 1 190 ? -14.695 -22.719 -0.437 1 75.5 190 ARG A N 1
ATOM 1476 C CA . ARG A 1 190 ? -15.109 -23.312 0.824 1 75.5 190 ARG A CA 1
ATOM 1477 C C . ARG A 1 190 ? -16.562 -23.766 0.759 1 75.5 190 ARG A C 1
ATOM 1479 O O . ARG A 1 190 ? -17.344 -23.234 -0.037 1 75.5 190 ARG A O 1
ATOM 1486 N N . PRO A 1 191 ? -16.844 -24.859 1.426 1 70.88 191 PRO A N 1
ATOM 1487 C CA . PRO A 1 191 ? -18.203 -25.391 1.397 1 70.88 191 PRO A CA 1
ATOM 1488 C C . PRO A 1 191 ? -19.266 -24.297 1.573 1 70.88 191 PRO A C 1
ATOM 1490 O O . PRO A 1 191 ? -20.266 -24.297 0.871 1 70.88 191 PRO A O 1
ATOM 1493 N N . GLU A 1 192 ? -18.984 -23.312 2.465 1 67.25 192 GLU A N 1
ATOM 1494 C CA . GLU A 1 192 ? -19.938 -22.234 2.752 1 67.25 192 GLU A CA 1
ATOM 1495 C C . GLU A 1 192 ? -20.156 -21.359 1.524 1 67.25 192 GLU A C 1
ATOM 1497 O O . GLU A 1 192 ? -21.266 -20.875 1.3 1 67.25 192 GLU A O 1
ATOM 1502 N N . VAL A 1 193 ? -19.109 -21.219 0.777 1 67.88 193 VAL A N 1
ATOM 1503 C CA . VAL A 1 193 ? -19.141 -20.391 -0.424 1 67.88 193 VAL A CA 1
ATOM 1504 C C . VAL A 1 193 ? -19.875 -21.141 -1.54 1 67.88 193 VAL A C 1
ATOM 1506 O O . VAL A 1 193 ? -20.625 -20.531 -2.311 1 67.88 193 VAL A O 1
ATOM 1509 N N . ALA A 1 194 ? -19.641 -22.469 -1.565 1 72.12 194 ALA A N 1
ATOM 1510 C CA . ALA A 1 194 ? -20.297 -23.297 -2.566 1 72.12 194 ALA A CA 1
ATOM 1511 C C . ALA A 1 194 ? -21.812 -23.156 -2.467 1 72.12 194 ALA A C 1
ATOM 1513 O O . ALA A 1 194 ? -22.5 -23.047 -3.484 1 72.12 194 ALA A O 1
ATOM 1514 N N . SER A 1 195 ? -22.25 -23.031 -1.271 1 72.69 195 SER A N 1
ATOM 1515 C CA . SER A 1 195 ? -23.688 -22.906 -1.039 1 72.69 195 SER A CA 1
ATOM 1516 C C . SER A 1 195 ? -24.219 -21.578 -1.572 1 72.69 195 SER A C 1
ATOM 1518 O O . SER A 1 195 ? -25.297 -21.531 -2.172 1 72.69 195 SER A O 1
ATOM 1520 N N . THR A 1 196 ? -23.469 -20.531 -1.409 1 68.56 196 THR A N 1
ATOM 1521 C CA . THR A 1 196 ? -23.844 -19.203 -1.884 1 68.56 196 THR A CA 1
ATOM 1522 C C . THR A 1 196 ? -23.891 -19.172 -3.408 1 68.56 196 THR A C 1
ATOM 1524 O O . THR A 1 196 ? -24.812 -18.609 -3.996 1 68.56 196 THR A O 1
ATOM 1527 N N . LEU A 1 197 ? -22.953 -19.828 -4.016 1 70.31 197 LEU A N 1
ATOM 1528 C CA . LEU A 1 197 ? -22.859 -19.844 -5.473 1 70.31 197 LEU A CA 1
ATOM 1529 C C . LEU A 1 197 ? -24.047 -20.594 -6.082 1 70.31 197 LEU A C 1
ATOM 1531 O O . LEU A 1 197 ? -24.562 -20.188 -7.125 1 70.31 197 LEU A O 1
ATOM 1535 N N . VAL A 1 198 ? -24.453 -21.656 -5.445 1 71.62 198 VAL A N 1
ATOM 1536 C CA . VAL A 1 19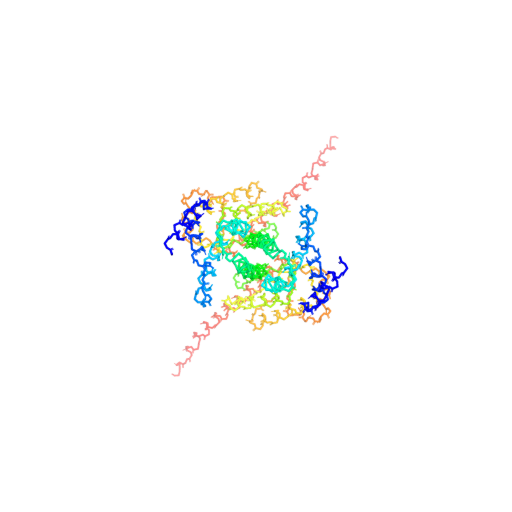8 ? -25.594 -22.438 -5.906 1 71.62 198 VAL A CA 1
ATOM 1537 C C . VAL A 1 198 ? -26.859 -21.578 -5.809 1 71.62 198 VAL A C 1
ATOM 1539 O O . VAL A 1 198 ? -27.703 -21.594 -6.723 1 71.62 198 VAL A O 1
ATOM 1542 N N . LYS A 1 199 ? -26.938 -20.875 -4.73 1 70.31 199 LYS A N 1
ATOM 1543 C CA . LYS A 1 199 ? -28.125 -20.062 -4.48 1 70.31 199 LYS A CA 1
ATOM 1544 C C . LYS A 1 199 ? -28.25 -18.938 -5.496 1 70.31 199 LYS A C 1
ATOM 1546 O O . LYS A 1 199 ? -29.359 -18.547 -5.859 1 70.31 199 LYS A O 1
ATOM 1551 N N . LEU A 1 200 ? -27.219 -18.438 -5.898 1 66.81 200 LEU A N 1
ATOM 1552 C CA . LEU A 1 200 ? -27.234 -17.312 -6.812 1 66.81 200 LEU A CA 1
ATOM 1553 C C . LEU A 1 200 ? -27.578 -17.766 -8.234 1 66.81 200 LEU A C 1
ATOM 1555 O O . LEU A 1 200 ? -27.922 -16.938 -9.086 1 66.81 200 LEU A O 1
ATOM 1559 N N . GLY A 1 201 ? -27.75 -19.094 -8.383 1 61.41 201 GLY A N 1
ATOM 1560 C CA . GLY A 1 201 ? -28.125 -19.641 -9.68 1 61.41 201 GLY A CA 1
ATOM 1561 C C . GLY A 1 201 ? -27.031 -19.547 -10.711 1 61.41 201 GLY A C 1
ATOM 1562 O O . GLY A 1 201 ? -27.297 -19.391 -11.906 1 61.41 201 GLY A O 1
ATOM 1563 N N . VAL A 1 202 ? -25.938 -19.312 -10.266 1 55.78 202 VAL A N 1
ATOM 1564 C CA . VAL A 1 202 ? -24.812 -19.219 -11.188 1 55.78 202 VAL A CA 1
ATOM 1565 C C . VAL A 1 202 ? -24.703 -20.5 -12.008 1 55.78 202 VAL A C 1
ATOM 1567 O O . VAL A 1 202 ? -24.828 -21.594 -11.461 1 55.78 202 VAL A O 1
ATOM 1570 N N . ASP A 1 203 ? -25.094 -20.359 -13.297 1 56.75 203 ASP A N 1
ATOM 1571 C CA . ASP A 1 203 ? -24.891 -21.531 -14.141 1 56.75 203 ASP A CA 1
ATOM 1572 C C . ASP A 1 203 ? -23.422 -21.969 -14.109 1 56.75 203 ASP A C 1
ATOM 1574 O O . ASP A 1 203 ? -22.594 -21.438 -14.844 1 56.75 203 ASP A O 1
ATOM 1578 N N . PHE A 1 204 ? -23.031 -22.453 -13.039 1 59.09 204 PHE A N 1
ATOM 1579 C CA . PHE A 1 204 ? -21.672 -22.984 -12.906 1 59.09 204 PHE A CA 1
ATOM 1580 C C . PHE A 1 204 ? -21.406 -24.031 -13.969 1 59.09 204 PHE A C 1
ATOM 1582 O O . PHE A 1 204 ? -20.297 -24.578 -14.039 1 59.09 204 PHE A O 1
ATOM 1589 N N . GLN A 1 205 ? -22.469 -24.203 -14.766 1 62.91 205 GLN A N 1
ATOM 1590 C CA . GLN A 1 205 ? -22.219 -25.172 -15.836 1 62.91 205 GLN A CA 1
ATOM 1591 C C . GLN A 1 205 ? -21.125 -24.688 -16.766 1 62.91 205 GLN A C 1
ATOM 1593 O O . GLN A 1 205 ? -20.484 -25.5 -17.453 1 62.91 205 GLN A O 1
ATOM 1598 N N . MET A 1 206 ? -20.906 -23.328 -16.562 1 71 206 MET A N 1
ATOM 1599 C CA . MET A 1 206 ? -19.969 -22.812 -17.562 1 71 206 MET A CA 1
ATOM 1600 C C . MET A 1 206 ? -18.578 -22.688 -16.969 1 71 206 MET A C 1
ATOM 1602 O O . MET A 1 206 ? -17.625 -22.328 -17.672 1 71 206 MET A O 1
ATOM 1606 N N . VAL A 1 207 ? -18.438 -23.062 -15.695 1 81.06 207 VAL A N 1
ATOM 1607 C CA . VAL A 1 207 ? -17.141 -22.938 -15.047 1 81.06 207 VAL A CA 1
ATOM 1608 C C . VAL A 1 207 ? -16.734 -24.281 -14.453 1 81.06 207 VAL A C 1
ATOM 1610 O O . VAL A 1 207 ? -17.562 -25 -13.898 1 81.06 207 VAL A O 1
ATOM 1613 N N . SER A 1 208 ? -15.562 -24.672 -14.703 1 87.25 208 SER A N 1
ATOM 1614 C CA . SER A 1 208 ? -15.039 -25.875 -14.07 1 87.25 208 SER A CA 1
ATOM 1615 C C . SER A 1 208 ? -14.586 -25.594 -12.633 1 87.25 208 SER A C 1
ATOM 1617 O O . SER A 1 208 ? -14.016 -24.531 -12.352 1 87.25 208 SER A O 1
ATOM 1619 N N . ILE A 1 209 ? -14.906 -26.516 -11.742 1 87 209 ILE A N 1
ATOM 1620 C CA . ILE A 1 209 ? -14.508 -26.391 -10.344 1 87 209 ILE A CA 1
ATOM 1621 C C . ILE A 1 209 ? -13.383 -27.375 -10.031 1 87 209 ILE A C 1
ATOM 1623 O O . ILE A 1 209 ? 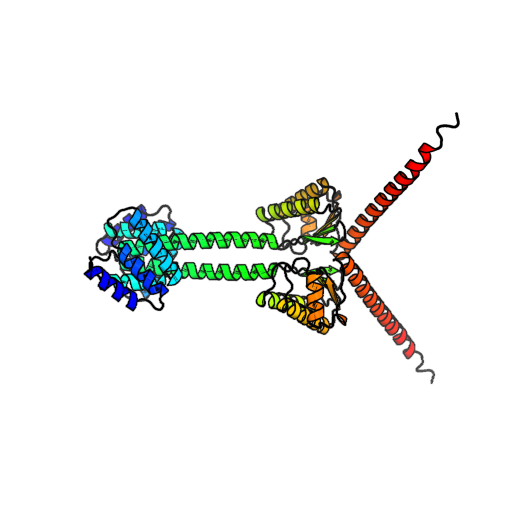-13.438 -28.531 -10.445 1 87 209 ILE A O 1
ATOM 1627 N N . ALA A 1 210 ? -12.414 -26.812 -9.414 1 90.56 210 ALA A N 1
ATOM 1628 C CA . ALA A 1 210 ? -11.305 -27.656 -8.969 1 90.56 210 ALA A CA 1
ATOM 1629 C C . ALA A 1 210 ? -11.203 -27.672 -7.449 1 90.56 210 ALA A C 1
ATOM 1631 O O . ALA A 1 210 ? -11.523 -26.672 -6.793 1 90.56 210 ALA A O 1
ATOM 1632 N N . ARG A 1 211 ? -10.797 -28.766 -6.914 1 85.56 211 ARG A N 1
ATOM 1633 C CA . ARG A 1 211 ? -10.68 -28.922 -5.469 1 85.56 211 ARG A CA 1
ATOM 1634 C C . ARG A 1 211 ? -9.578 -28.031 -4.902 1 85.56 211 ARG A C 1
ATOM 1636 O O . ARG A 1 211 ? -9.695 -27.531 -3.785 1 85.56 211 ARG A O 1
ATOM 1643 N N . ASP A 1 212 ? -8.461 -27.969 -5.555 1 87.75 212 ASP A N 1
ATOM 1644 C CA . ASP A 1 212 ? -7.32 -27.141 -5.188 1 87.75 212 ASP A CA 1
ATOM 1645 C C . ASP A 1 212 ? -6.531 -26.703 -6.426 1 87.75 212 ASP A C 1
ATOM 1647 O O . ASP A 1 212 ? -6.926 -27.016 -7.551 1 87.75 212 ASP A O 1
ATOM 1651 N N . LEU A 1 213 ? -5.516 -26.047 -6.191 1 88.75 213 LEU A N 1
ATOM 1652 C CA . LEU A 1 213 ? -4.754 -25.469 -7.297 1 88.75 213 LEU A CA 1
ATOM 1653 C C . LEU A 1 213 ? -4.113 -26.578 -8.141 1 88.75 213 LEU A C 1
ATOM 1655 O O . LEU A 1 213 ? -3.992 -26.438 -9.359 1 88.75 213 LEU A O 1
ATOM 1659 N N . GLU A 1 214 ? -3.688 -27.625 -7.477 1 87.19 214 GLU A N 1
ATOM 1660 C CA . GLU A 1 214 ? -3.111 -28.734 -8.219 1 87.19 214 GLU A CA 1
ATOM 1661 C C . GLU A 1 214 ? -4.117 -29.328 -9.203 1 87.19 214 GLU A C 1
ATOM 1663 O O . GLU A 1 214 ? -3.793 -29.562 -10.367 1 87.19 214 GLU A O 1
ATOM 1668 N N . ASP A 1 215 ? -5.254 -29.531 -8.664 1 92.12 215 ASP A N 1
ATOM 1669 C CA . ASP A 1 215 ? -6.328 -30.062 -9.492 1 92.12 215 ASP A CA 1
ATOM 1670 C C . ASP A 1 215 ? -6.66 -29.109 -10.641 1 92.12 215 ASP A C 1
ATOM 1672 O O . ASP A 1 215 ? -6.859 -29.531 -11.773 1 92.12 215 ASP A O 1
ATOM 1676 N N . ALA A 1 216 ? -6.707 -27.844 -10.344 1 93.81 216 ALA A N 1
ATOM 1677 C CA . ALA A 1 216 ? -6.988 -26.828 -11.352 1 93.81 216 ALA A CA 1
ATOM 1678 C C . ALA A 1 216 ? -5.922 -26.828 -12.445 1 93.81 216 ALA A C 1
ATOM 1680 O O . ALA A 1 216 ? -6.238 -26.734 -13.633 1 93.81 216 ALA A O 1
ATOM 1681 N N . LEU A 1 217 ? -4.699 -26.938 -12.039 1 91.75 217 LEU A N 1
ATOM 1682 C CA . LEU A 1 217 ? -3.586 -26.938 -12.984 1 91.75 217 LEU A CA 1
ATOM 1683 C C . LEU A 1 217 ? -3.639 -28.156 -13.891 1 91.75 217 LEU A C 1
ATOM 1685 O O . LEU A 1 217 ? -3.416 -28.047 -15.102 1 91.75 217 LEU A O 1
ATOM 1689 N N . ARG A 1 218 ? -3.955 -29.281 -13.328 1 91.56 218 ARG A N 1
ATOM 1690 C CA . ARG A 1 218 ? -4.086 -30.5 -14.109 1 91.56 218 ARG A CA 1
ATOM 1691 C C . ARG A 1 218 ? -5.176 -30.359 -15.172 1 91.56 218 ARG A C 1
ATOM 1693 O O . ARG A 1 218 ? -4.965 -30.703 -16.328 1 91.56 218 ARG A O 1
ATOM 1700 N N . GLN A 1 219 ? -6.273 -29.859 -14.734 1 93.75 219 GLN A N 1
ATOM 1701 C CA . GLN A 1 219 ? -7.383 -29.641 -15.656 1 93.75 219 GLN A CA 1
ATOM 1702 C C . GLN A 1 219 ? -6.992 -28.656 -16.766 1 93.75 219 GLN A C 1
ATOM 1704 O O . GLN A 1 219 ? -7.27 -28.891 -17.938 1 93.75 219 GLN A O 1
ATOM 1709 N N . GLY A 1 220 ? -6.352 -27.609 -16.312 1 93.81 220 GLY A N 1
ATOM 1710 C CA . GLY A 1 220 ? -5.941 -26.578 -17.266 1 93.81 220 GLY A CA 1
ATOM 1711 C C . GLY A 1 220 ? -4.953 -27.094 -18.297 1 93.81 220 GLY A C 1
ATOM 1712 O O . GLY A 1 220 ? -5.078 -26.781 -19.484 1 93.81 220 GLY A O 1
ATOM 1713 N N . ILE A 1 221 ? -4.031 -27.891 -17.906 1 90 221 ILE A N 1
ATOM 1714 C CA . ILE A 1 221 ? -3.031 -28.453 -18.797 1 90 221 ILE A CA 1
ATOM 1715 C C . ILE A 1 221 ? -3.709 -29.391 -19.812 1 90 221 ILE A C 1
ATOM 1717 O O . ILE A 1 221 ? -3.402 -29.344 -21 1 90 221 ILE A O 1
ATOM 1721 N N . ALA A 1 222 ? -4.629 -30.141 -19.297 1 91.56 222 ALA A N 1
ATOM 1722 C CA . ALA A 1 222 ? -5.371 -31.031 -20.172 1 91.56 222 ALA A CA 1
ATOM 1723 C C . ALA A 1 222 ? -6.109 -30.25 -21.266 1 91.56 222 ALA A C 1
ATOM 1725 O O . ALA A 1 222 ? -6.094 -30.641 -22.438 1 91.56 222 ALA A O 1
ATOM 1726 N N . ILE A 1 223 ? -6.637 -29.156 -20.875 1 91.06 223 ILE A N 1
ATOM 1727 C CA . ILE A 1 223 ? -7.422 -28.328 -21.797 1 91.06 223 ILE A CA 1
ATOM 1728 C C . ILE A 1 223 ? -6.504 -27.719 -22.844 1 91.06 223 ILE A C 1
ATOM 1730 O O . ILE A 1 223 ? -6.801 -27.75 -24.047 1 91.06 223 ILE A O 1
ATOM 1734 N N . THR A 1 224 ? -5.398 -27.172 -22.391 1 89.94 224 THR A N 1
ATOM 1735 C CA . THR A 1 224 ? -4.5 -26.484 -23.312 1 89.94 224 THR A CA 1
ATOM 1736 C C . THR A 1 224 ? -3.824 -27.469 -24.266 1 89.94 224 THR A C 1
ATOM 1738 O O . THR A 1 224 ? -3.57 -27.156 -25.422 1 89.94 224 THR A O 1
ATOM 1741 N N . MET A 1 225 ? -3.588 -28.672 -23.797 1 87.44 225 MET A N 1
ATOM 1742 C CA . MET A 1 225 ? -2.98 -29.703 -24.641 1 87.44 225 MET A CA 1
ATOM 1743 C C . MET A 1 225 ? -3.961 -30.172 -25.703 1 87.44 225 MET A C 1
ATOM 1745 O O . MET A 1 225 ? -3.57 -30.422 -26.844 1 87.44 225 MET A O 1
ATOM 1749 N N . GLU A 1 226 ? -5.145 -30.328 -25.312 1 87.88 226 GLU A N 1
ATOM 1750 C CA . GLU A 1 226 ? -6.172 -30.734 -26.266 1 87.88 226 GLU A CA 1
ATOM 1751 C C . GLU A 1 226 ? -6.348 -29.703 -27.359 1 87.88 226 GLU A C 1
ATOM 1753 O O . GLU A 1 226 ? -6.484 -30.047 -28.547 1 87.88 226 GLU A O 1
ATOM 1758 N N . GLU A 1 227 ? -6.301 -28.5 -26.984 1 84.44 227 GLU A N 1
ATOM 1759 C CA . GLU A 1 227 ? -6.453 -27.422 -27.953 1 84.44 227 GLU A CA 1
ATOM 1760 C C . GLU A 1 227 ? -5.266 -27.375 -28.906 1 84.44 227 GLU A C 1
ATOM 1762 O O . GLU A 1 227 ? -5.434 -27.141 -30.109 1 84.44 227 GLU A O 1
ATOM 1767 N N . ALA A 1 228 ? -4.121 -27.625 -28.359 1 82 228 ALA A N 1
ATOM 1768 C CA . ALA A 1 228 ? -2.918 -27.625 -29.188 1 82 228 ALA A CA 1
ATOM 1769 C C . ALA A 1 228 ? -2.943 -28.781 -30.172 1 82 228 ALA A C 1
ATOM 1771 O O . ALA A 1 228 ? -2.539 -28.625 -31.328 1 82 228 ALA A O 1
ATOM 1772 N N . GLN A 1 229 ? -3.404 -29.844 -29.766 1 87.06 229 GLN A N 1
ATOM 1773 C CA . GLN A 1 229 ? -3.502 -31.016 -30.625 1 87.06 229 GLN A CA 1
ATOM 1774 C C . GLN A 1 229 ? -4.5 -30.781 -31.766 1 87.06 229 GLN A C 1
ATOM 1776 O O . GLN A 1 229 ? -4.234 -31.141 -32.906 1 87.06 229 GLN A O 1
ATOM 1781 N N . LYS A 1 230 ? -5.562 -30.141 -31.359 1 84.56 230 LYS A N 1
ATOM 1782 C CA . LYS A 1 230 ? -6.574 -29.844 -32.375 1 84.56 230 LYS A CA 1
ATOM 1783 C C . LYS A 1 230 ? -6.039 -28.875 -33.406 1 84.56 230 LYS A C 1
ATOM 1785 O O . LYS A 1 230 ? -6.293 -29.031 -34.594 1 84.56 230 LYS A O 1
ATOM 1790 N N . ARG A 1 231 ? -5.316 -28 -32.938 1 78.38 231 ARG A N 1
ATOM 1791 C CA . ARG A 1 231 ? -4.75 -27 -33.844 1 78.38 231 ARG A CA 1
ATOM 1792 C C . ARG A 1 231 ? -3.713 -27.625 -34.75 1 78.38 231 ARG A C 1
ATOM 1794 O O . ARG A 1 231 ? -3.66 -27.312 -35.938 1 78.38 231 ARG A O 1
ATOM 1801 N N . ARG A 1 232 ? -2.998 -28.484 -34.188 1 83.88 232 ARG A N 1
ATOM 1802 C CA . ARG A 1 232 ? -1.98 -29.156 -35 1 83.88 232 ARG A CA 1
ATOM 1803 C C . ARG A 1 232 ? -2.619 -30.062 -36.031 1 83.88 232 ARG A C 1
ATOM 1805 O O . ARG A 1 232 ? -2.174 -30.094 -37.188 1 83.88 232 ARG A O 1
ATOM 1812 N N . GLN A 1 233 ? -3.6 -30.703 -35.656 1 87 233 GLN A N 1
ATOM 1813 C CA . GLN A 1 233 ? -4.309 -31.594 -36.562 1 87 233 GLN A CA 1
ATOM 1814 C C . GLN A 1 233 ? -4.961 -30.797 -37.688 1 87 233 GLN A C 1
ATOM 1816 O O . GLN A 1 233 ? -4.941 -31.234 -38.844 1 87 233 GLN A O 1
ATOM 1821 N N . LEU A 1 234 ? -5.512 -29.703 -37.281 1 81.38 234 LEU A N 1
ATOM 1822 C CA . LEU A 1 234 ? -6.133 -28.844 -38.281 1 81.38 234 LEU A CA 1
ATOM 1823 C C . LEU A 1 234 ? -5.09 -28.312 -39.281 1 81.38 234 LEU A C 1
ATOM 1825 O O . LEU A 1 234 ? -5.324 -28.297 -40.469 1 81.38 234 LEU A O 1
ATOM 1829 N N . ALA A 1 235 ? -3.994 -27.969 -38.719 1 82.19 235 ALA A N 1
ATOM 1830 C CA . ALA A 1 235 ? -2.912 -27.469 -39.562 1 82.19 235 ALA A CA 1
ATOM 1831 C C . ALA A 1 235 ? -2.402 -28.562 -40.5 1 82.19 235 ALA A C 1
ATOM 1833 O O . ALA A 1 235 ? -2.137 -28.297 -41.688 1 82.19 235 ALA A O 1
ATOM 1834 N N . LEU A 1 236 ? -2.389 -29.703 -40 1 84.38 236 LEU A N 1
ATOM 1835 C CA . LEU A 1 236 ? -1.929 -30.844 -40.812 1 84.38 236 LEU A CA 1
ATOM 1836 C C . LEU A 1 236 ? -2.941 -31.188 -41.906 1 84.38 236 LEU A C 1
ATOM 1838 O O . LEU A 1 236 ? -2.562 -31.484 -43.031 1 84.38 236 LEU A O 1
ATOM 1842 N N . ASN A 1 237 ? -4.145 -31.109 -41.531 1 83.06 237 ASN A N 1
ATOM 1843 C CA . ASN A 1 237 ? -5.199 -31.391 -42.5 1 83.06 237 ASN A CA 1
ATOM 1844 C C . ASN A 1 237 ? -5.219 -30.344 -43.625 1 83.06 237 ASN A C 1
ATOM 1846 O O . ASN A 1 237 ? -5.453 -30.688 -44.781 1 83.06 237 ASN A O 1
ATOM 1850 N N . LEU A 1 238 ? -4.984 -29.188 -43.156 1 76.5 238 LEU A N 1
ATOM 1851 C CA . LEU A 1 238 ? -4.965 -28.094 -44.125 1 76.5 238 LEU A CA 1
ATOM 1852 C C . LEU A 1 238 ? -3.754 -28.219 -45.062 1 76.5 238 LEU A C 1
ATOM 1854 O O . LEU A 1 238 ? -3.848 -27.922 -46.25 1 76.5 238 LEU A O 1
ATOM 1858 N N . ALA A 1 239 ? -2.701 -28.688 -44.469 1 73.75 239 ALA A N 1
ATOM 1859 C CA . ALA A 1 239 ? -1.477 -28.875 -45.219 1 73.75 239 ALA A CA 1
ATOM 1860 C C . ALA A 1 239 ? -1.613 -30.047 -46.188 1 73.75 239 ALA A C 1
ATOM 1862 O O . ALA A 1 239 ? -1.121 -29.984 -47.344 1 73.75 239 ALA A O 1
ATOM 1863 N N . LYS A 1 240 ? -2.258 -31.016 -45.906 1 74.06 240 LYS A N 1
ATOM 1864 C CA . LYS A 1 240 ? -2.465 -32.188 -46.75 1 74.06 240 LYS A CA 1
ATOM 1865 C C . LYS A 1 240 ? -3.502 -31.906 -47.844 1 74.06 240 LYS A C 1
ATOM 1867 O O . LYS A 1 240 ? -3.367 -32.375 -48.969 1 74.06 240 LYS A O 1
ATOM 1872 N N . GLY A 1 241 ? -4.555 -31.312 -47.406 1 62.69 241 GLY A N 1
ATOM 1873 C CA . GLY A 1 241 ? -5.578 -31.031 -48.406 1 62.69 241 GLY A CA 1
ATOM 1874 C C . GLY A 1 241 ? -5.145 -30 -49.438 1 62.69 241 GLY A C 1
ATOM 1875 O O . GLY A 1 241 ? -5.746 -29.891 -50.5 1 62.69 241 GLY A O 1
ATOM 1876 N N . GLY A 1 242 ? -4.285 -29.125 -49.125 1 57.28 242 GLY A N 1
ATOM 1877 C CA . GLY A 1 242 ? -3.764 -28.219 -50.125 1 57.28 242 GLY A CA 1
ATOM 1878 C C . GLY A 1 242 ? -2.973 -28.922 -51.219 1 57.28 242 GLY A C 1
ATOM 1879 O O . GLY A 1 242 ? -2.84 -28.422 -52.312 1 57.28 242 GLY A O 1
ATOM 1880 N N . VAL A 1 243 ? -2.375 -30.078 -51 1 56.12 243 VAL A N 1
ATOM 1881 C CA . VAL A 1 243 ? -1.573 -30.766 -52 1 56.12 243 VAL A CA 1
ATOM 1882 C C . VAL A 1 243 ? -2.48 -31.625 -52.906 1 56.12 243 VAL A C 1
ATOM 1884 O O . VAL A 1 243 ? -2.143 -31.906 -54.062 1 56.12 243 VAL A O 1
ATOM 1887 N N . GLY A 1 244 ? -3.678 -32 -52.344 1 49.97 244 GLY A N 1
ATOM 1888 C CA . GLY A 1 244 ? -4.469 -32.938 -53.156 1 49.97 244 GLY A CA 1
ATOM 1889 C C . GLY A 1 244 ? -5.238 -32.25 -54.25 1 49.97 244 GLY A C 1
ATOM 1890 O O . GLY A 1 244 ? -5.734 -32.906 -55.188 1 49.97 244 GLY A O 1
ATOM 1891 N N . GLU A 1 245 ? -5.656 -31.047 -54.031 1 48.25 245 GLU A N 1
ATOM 1892 C CA . GLU A 1 245 ? -6.527 -30.516 -55.062 1 48.25 245 GLU A CA 1
ATOM 1893 C C . GLU A 1 245 ? -5.734 -30.156 -56.312 1 48.25 245 GLU A C 1
ATOM 1895 O O . GLU A 1 245 ? -6.316 -29.812 -57.375 1 48.25 245 GLU A O 1
ATOM 1900 N N . GLY A 1 246 ? -4.445 -30.016 -56.188 1 43.97 246 GLY A N 1
ATOM 1901 C CA . GLY A 1 246 ? -3.846 -29.531 -57.406 1 43.97 246 GLY A CA 1
ATOM 1902 C C . GLY A 1 246 ? -3.74 -30.594 -58.5 1 43.97 246 GLY A C 1
ATOM 1903 O O . GLY A 1 246 ? -3.344 -30.297 -59.625 1 43.97 246 GLY A O 1
ATOM 1904 N N . ASN A 1 247 ? -3.619 -31.859 -58.062 1 43.41 247 ASN A N 1
ATOM 1905 C CA . ASN A 1 247 ? -3.135 -32.688 -59.188 1 43.41 247 ASN A CA 1
ATOM 1906 C C . ASN A 1 247 ? -4.285 -33.219 -60.031 1 43.41 247 ASN A C 1
ATOM 1908 O O . ASN A 1 247 ? -4.07 -34.031 -60.938 1 43.41 247 ASN A O 1
ATOM 1912 N N . GLU A 1 248 ? -5.543 -33.188 -59.5 1 40.84 248 GLU A N 1
ATOM 1913 C CA . GLU A 1 248 ? -6.488 -33.906 -60.312 1 40.84 248 GLU A CA 1
ATOM 1914 C C . GLU A 1 248 ? -6.934 -33.094 -61.531 1 40.84 248 GLU A C 1
ATOM 1916 O O . GLU A 1 248 ? -7.844 -33.469 -62.25 1 40.84 248 GLU A O 1
ATOM 1921 N N . GLY A 1 249 ? -6.477 -31.828 -61.625 1 38.53 249 GLY A N 1
ATOM 1922 C CA . GLY A 1 249 ? -7.098 -31.078 -62.688 1 38.53 249 GLY A CA 1
ATOM 1923 C C . GLY A 1 249 ? -6.82 -31.672 -64.062 1 38.53 249 GLY A C 1
ATOM 1924 O O . GLY A 1 249 ? -7.715 -31.734 -64.938 1 38.53 249 GLY A O 1
ATOM 1925 N N . ASN A 1 250 ? -5.562 -31.547 -64.562 1 37.03 250 ASN A N 1
ATOM 1926 C CA . ASN A 1 250 ? -5.508 -31.391 -66 1 37.03 250 ASN A CA 1
ATOM 1927 C C . ASN A 1 250 ? -5.602 -32.75 -66.688 1 37.03 250 ASN A C 1
ATOM 1929 O O . ASN A 1 250 ? -4.582 -33.344 -67.062 1 37.03 250 ASN A O 1
ATOM 1933 N N . ALA A 1 251 ? -6.055 -33.812 -66.125 1 35.16 251 ALA A N 1
ATOM 1934 C CA . ALA A 1 251 ? -6.027 -35 -66.938 1 35.16 251 ALA A CA 1
ATOM 1935 C C . ALA A 1 251 ? -7.082 -34.906 -68.062 1 35.16 251 ALA A C 1
ATOM 1937 O O . ALA A 1 251 ? -7.254 -35.844 -68.812 1 35.16 251 ALA A O 1
ATOM 1938 N N . PHE A 1 252 ? -7.832 -33.719 -68.188 1 28.03 252 PHE A N 1
ATOM 1939 C CA . PHE A 1 252 ? -8.555 -33.719 -69.438 1 28.03 252 PHE A CA 1
ATOM 1940 C C . PHE A 1 252 ? -7.602 -33.5 -70.625 1 28.03 252 PHE A C 1
ATOM 1942 O O . PHE A 1 252 ? -6.605 -32.781 -70.5 1 28.03 252 PHE A O 1
ATOM 1949 N N . MET B 1 1 ? -18.531 35.344 35 1 44.28 1 MET B N 1
ATOM 1950 C CA . MET B 1 1 ? -18.344 33.969 34.594 1 44.28 1 MET B CA 1
ATOM 1951 C C . MET B 1 1 ? -19.5 33.469 33.75 1 44.28 1 MET B C 1
ATOM 1953 O O . MET B 1 1 ? -19.281 32.844 32.688 1 44.28 1 MET B O 1
ATOM 1957 N N . ARG B 1 2 ? -20.625 33.812 34.188 1 54.28 2 ARG B N 1
ATOM 1958 C CA . ARG B 1 2 ? -21.891 33.375 33.562 1 54.28 2 ARG B CA 1
ATOM 1959 C C . ARG B 1 2 ? -22.141 34.156 32.25 1 54.28 2 ARG B C 1
ATOM 1961 O O . ARG B 1 2 ? -22.547 33.562 31.266 1 54.28 2 ARG B O 1
ATOM 1968 N N . HIS B 1 3 ? -21.891 35.344 32.219 1 50.81 3 HIS B N 1
ATOM 1969 C CA . HIS B 1 3 ? -22.109 36.188 31.047 1 50.81 3 HIS B CA 1
ATOM 1970 C C . HIS B 1 3 ? -21.156 35.844 29.906 1 50.81 3 HIS B C 1
ATOM 1972 O O . HIS B 1 3 ? -21.531 35.844 28.734 1 50.81 3 HIS B O 1
ATOM 1978 N N . GLU B 1 4 ? -20 35.375 30.406 1 60.03 4 GLU B N 1
ATOM 1979 C CA . GLU B 1 4 ? -18.969 35 29.453 1 60.03 4 GLU B CA 1
ATOM 1980 C C . GLU B 1 4 ? -19.297 33.656 28.781 1 60.03 4 GLU B C 1
ATOM 1982 O O . GLU B 1 4 ? -19.047 33.5 27.594 1 60.03 4 GLU B O 1
ATOM 1987 N N . GLN B 1 5 ? -20.047 32.906 29.547 1 59.84 5 GLN B N 1
ATOM 1988 C CA . GLN B 1 5 ? -20.438 31.609 29.016 1 59.84 5 GLN B CA 1
ATOM 1989 C C . GLN B 1 5 ? -21.562 31.75 28 1 59.84 5 GLN B C 1
ATOM 1991 O O . GLN B 1 5 ? -21.562 31.047 26.984 1 59.84 5 GLN B O 1
ATOM 1996 N N . ILE B 1 6 ? -22.547 32.625 28.281 1 61.59 6 ILE B N 1
ATOM 1997 C CA . ILE B 1 6 ? -23.656 32.844 27.359 1 61.59 6 ILE B CA 1
ATOM 1998 C C . ILE B 1 6 ? -23.109 33.375 26.031 1 61.59 6 ILE B C 1
ATOM 2000 O O . ILE B 1 6 ? -23.547 32.938 24.969 1 61.59 6 ILE B O 1
ATOM 2004 N N . SER B 1 7 ? -22.078 34.094 26.109 1 82.88 7 SER B N 1
ATOM 2005 C CA . SER B 1 7 ? -21.5 34.656 24.906 1 82.88 7 SER B CA 1
ATOM 2006 C C . SER B 1 7 ? -20.719 33.625 24.094 1 82.88 7 SER B C 1
ATOM 2008 O O . SER B 1 7 ? -20.859 33.562 22.875 1 82.88 7 SER B O 1
ATOM 2010 N N . PHE B 1 8 ? -20.312 32.656 24.891 1 86.44 8 PHE B N 1
ATOM 2011 C CA . PHE B 1 8 ? -19.562 31.609 24.203 1 86.44 8 PHE B CA 1
ATOM 2012 C C . PHE B 1 8 ? -20.484 30.672 23.453 1 86.44 8 PHE B C 1
ATOM 2014 O O . PHE B 1 8 ? -20.188 30.25 22.328 1 86.44 8 PHE B O 1
ATOM 2021 N N . SER B 1 9 ? -21.609 30.453 24.047 1 86.88 9 SER B N 1
ATOM 2022 C CA . SER B 1 9 ? -22.594 29.578 23.422 1 86.88 9 SER B CA 1
ATOM 2023 C C . SER B 1 9 ? -23.141 30.203 22.141 1 86.88 9 SER B C 1
ATOM 2025 O O . SER B 1 9 ? -23.359 29.5 21.141 1 86.88 9 SER B O 1
ATOM 2027 N N . GLU B 1 10 ? -23.297 31.484 22.188 1 91.25 10 GLU B N 1
ATOM 2028 C CA . GLU B 1 10 ? -23.797 32.188 21.016 1 91.25 10 GLU B CA 1
ATOM 2029 C C . GLU B 1 10 ? -22.781 32.156 19.875 1 91.25 10 GLU B C 1
ATOM 2031 O O . GLU B 1 10 ? -23.141 31.938 18.719 1 91.25 10 GLU B O 1
ATOM 2036 N N . ILE B 1 11 ? -21.609 32.344 20.297 1 93.56 11 ILE B N 1
ATOM 2037 C CA . ILE B 1 11 ? -20.531 32.312 19.297 1 93.56 11 ILE B CA 1
ATOM 2038 C C . ILE B 1 11 ? -20.422 30.906 18.688 1 93.56 11 ILE B C 1
ATOM 2040 O O . ILE B 1 11 ? -20.328 30.766 17.469 1 93.56 11 ILE B O 1
ATOM 2044 N N . ALA B 1 12 ? -20.516 29.906 19.562 1 93.69 12 ALA B N 1
ATOM 2045 C CA . ALA B 1 12 ? -20.422 28.516 19.109 1 93.69 12 ALA B CA 1
ATOM 2046 C C . ALA B 1 12 ? -21.547 28.172 18.156 1 93.69 12 ALA B C 1
ATOM 2048 O O . ALA B 1 12 ? -21.328 27.516 17.125 1 93.69 12 ALA B O 1
ATOM 2049 N N . ASN B 1 13 ? -22.688 28.625 18.406 1 93.25 13 ASN B N 1
ATOM 2050 C CA . ASN B 1 13 ? -23.859 28.344 17.578 1 93.25 13 ASN B CA 1
ATOM 2051 C C . ASN B 1 13 ? -23.734 29.016 16.203 1 93.25 13 ASN B C 1
ATOM 2053 O O . ASN B 1 13 ? -24.188 28.453 15.203 1 93.25 13 ASN B O 1
ATOM 2057 N N . ARG B 1 14 ? -23.109 30.109 16.188 1 93.25 14 ARG B N 1
ATOM 2058 C CA . ARG B 1 14 ? -22.953 30.859 14.945 1 93.25 14 ARG B CA 1
ATOM 2059 C C . ARG B 1 14 ? -21.906 30.188 14.047 1 93.25 14 ARG B C 1
ATOM 2061 O O . ARG B 1 14 ? -22.094 30.109 12.828 1 93.25 14 ARG B O 1
ATOM 2068 N N . LEU B 1 15 ? -20.922 29.641 14.625 1 92.88 15 LEU B N 1
ATOM 2069 C CA . LEU B 1 15 ? -19.797 29.094 13.883 1 92.88 15 LEU B CA 1
ATOM 2070 C C . LEU B 1 15 ? -20.094 27.656 13.422 1 92.88 15 LEU B C 1
ATOM 2072 O O . LEU B 1 15 ? -19.562 27.203 12.406 1 92.88 15 LEU B O 1
ATOM 2076 N N . ALA B 1 16 ? -21 26.969 14.133 1 93.31 16 ALA B N 1
ATOM 2077 C CA . ALA B 1 16 ? -21.172 25.531 13.938 1 93.31 16 ALA B CA 1
ATOM 2078 C C . ALA B 1 16 ? -22.141 25.234 12.789 1 93.31 16 ALA B C 1
ATOM 2080 O O . ALA B 1 16 ? -23.109 25.953 12.594 1 93.31 16 ALA B O 1
ATOM 2081 N N . LYS B 1 17 ? -21.844 24.234 12.031 1 92.69 17 LYS B N 1
ATOM 2082 C CA . LYS B 1 17 ? -22.719 23.766 10.953 1 92.69 17 LYS B CA 1
ATOM 2083 C C . LYS B 1 17 ? -23.453 22.5 11.367 1 92.69 17 LYS B C 1
ATOM 2085 O O . LYS B 1 17 ? -24.453 22.125 10.742 1 92.69 17 LYS B O 1
ATOM 2090 N N . THR B 1 18 ? -22.953 21.859 12.352 1 93.62 18 THR B N 1
ATOM 2091 C CA . THR B 1 18 ? -23.531 20.609 12.859 1 93.62 18 THR B CA 1
ATOM 2092 C C . THR B 1 18 ? -23.594 20.641 14.391 1 93.62 18 THR B C 1
ATOM 2094 O O . THR B 1 18 ? -22.922 21.438 15.031 1 93.62 18 THR B O 1
ATOM 2097 N N . PRO B 1 19 ? -24.359 19.781 14.914 1 92.06 19 PRO B N 1
ATOM 2098 C CA . PRO B 1 19 ? -24.438 19.734 16.375 1 92.06 19 PRO B CA 1
ATOM 2099 C C . PRO B 1 19 ? -23.109 19.359 17.031 1 92.06 19 PRO B C 1
ATOM 2101 O O . PRO B 1 19 ? -22.781 19.875 18.094 1 92.06 19 PRO B O 1
ATOM 2104 N N . ILE B 1 20 ? -22.391 18.578 16.406 1 93.56 20 ILE B N 1
ATOM 2105 C CA . ILE B 1 20 ? -21.109 18.172 16.938 1 93.56 20 ILE B CA 1
ATOM 2106 C C . ILE B 1 20 ? -20.156 19.359 16.953 1 93.56 20 ILE B C 1
ATOM 2108 O O . ILE B 1 20 ? -19.422 19.562 17.938 1 93.56 20 ILE B O 1
ATOM 2112 N N . GLU B 1 21 ? -20.203 20.188 15.977 1 94.38 21 GLU B N 1
ATOM 2113 C CA . GLU B 1 21 ? -19.344 21.359 15.906 1 94.38 21 GLU B CA 1
ATOM 2114 C C . GLU B 1 21 ? -19.656 22.344 17.031 1 94.38 21 GLU B C 1
ATOM 2116 O O . GLU B 1 21 ? -18.766 23.016 17.547 1 94.38 21 GLU B O 1
ATOM 2121 N N . ILE B 1 22 ? -20.969 22.422 17.375 1 94.81 22 ILE B N 1
ATOM 2122 C CA . ILE B 1 22 ? -21.375 23.344 18.438 1 94.81 22 ILE B CA 1
ATOM 2123 C C . ILE B 1 22 ? -20.656 22.969 19.734 1 94.81 22 ILE B C 1
ATOM 2125 O O . ILE B 1 22 ? -20.078 23.844 20.406 1 94.81 22 ILE B O 1
ATOM 2129 N N . GLN B 1 23 ? -20.688 21.719 19.938 1 93.94 23 GLN B N 1
ATOM 2130 C CA . GLN B 1 23 ? -20.047 21.219 21.156 1 93.94 23 GLN B CA 1
ATOM 2131 C C . GLN B 1 23 ? -18.547 21.453 21.109 1 93.94 23 GLN B C 1
ATOM 2133 O O . GLN B 1 23 ? -17.938 21.875 22.109 1 93.94 23 GLN B O 1
ATOM 2138 N N . LEU B 1 24 ? -17.969 21.266 20.031 1 95.06 24 LEU B N 1
ATOM 2139 C CA . LEU B 1 24 ? -16.516 21.375 19.906 1 95.06 24 LEU B CA 1
ATOM 2140 C C . LEU B 1 24 ? -16.062 22.828 20.047 1 95.06 24 LEU B C 1
ATOM 2142 O O . LEU B 1 24 ? -15.094 23.125 20.75 1 95.06 24 LEU B O 1
ATOM 2146 N N . TRP B 1 25 ? -16.797 23.703 19.422 1 95.25 25 TRP B N 1
ATOM 2147 C CA . TRP B 1 25 ? -16.469 25.125 19.531 1 95.25 25 TRP B CA 1
ATOM 2148 C C . TRP B 1 25 ? -16.672 25.625 20.969 1 95.25 25 TRP B C 1
ATOM 2150 O O . TRP B 1 25 ? -15.867 26.406 21.484 1 95.25 25 TRP B O 1
ATOM 2160 N N . SER B 1 26 ? -17.734 25.188 21.578 1 93.31 26 SER B N 1
ATOM 2161 C CA . SER B 1 26 ? -18 25.531 22.969 1 93.31 26 SER B CA 1
ATOM 2162 C C . SER B 1 26 ? -16.859 25.078 23.875 1 93.31 26 SER B C 1
ATOM 2164 O O . SER B 1 26 ? -16.406 25.844 24.734 1 93.31 26 SER B O 1
ATOM 2166 N N . ASP B 1 27 ? -16.438 23.891 23.625 1 92.56 27 ASP B N 1
ATOM 2167 C CA . ASP B 1 27 ? -15.328 23.344 24.406 1 92.56 27 ASP B CA 1
ATOM 2168 C C . ASP B 1 27 ? -14.062 24.172 24.234 1 92.56 27 ASP B C 1
ATOM 2170 O O . ASP B 1 27 ? -13.352 24.438 25.203 1 92.56 27 ASP B O 1
ATOM 2174 N N . LEU B 1 28 ? -13.781 24.609 23.062 1 93.62 28 LEU B N 1
ATOM 2175 C CA . LEU B 1 28 ? -12.586 25.406 22.781 1 93.62 28 LEU B CA 1
ATOM 2176 C C . LEU B 1 28 ? -12.648 26.734 23.516 1 93.62 28 LEU B C 1
ATOM 2178 O O . LEU B 1 28 ? -11.68 27.141 24.172 1 93.62 28 LEU B O 1
ATOM 2182 N N . LEU B 1 29 ? -13.773 27.375 23.422 1 92.19 29 LEU B N 1
ATOM 2183 C CA . LEU B 1 29 ? -13.93 28.703 24.016 1 92.19 29 LEU B CA 1
ATOM 2184 C C . LEU B 1 29 ? -13.828 28.641 25.531 1 92.19 29 LEU B C 1
ATOM 2186 O O . LEU B 1 29 ? -13.25 29.531 26.156 1 92.19 29 LEU B O 1
ATOM 2190 N N . GLU B 1 30 ? -14.289 27.547 26.016 1 88.5 30 GLU B N 1
ATOM 2191 C CA . GLU B 1 30 ? -14.227 27.359 27.453 1 88.5 30 GLU B CA 1
ATOM 2192 C C . GLU B 1 30 ? -12.797 27.062 27.906 1 88.5 30 GLU B C 1
ATOM 2194 O O . GLU B 1 30 ? -12.344 27.578 28.938 1 88.5 30 GLU B O 1
ATOM 2199 N N . ASN B 1 31 ? -12.148 26.328 27.109 1 90.5 31 ASN B N 1
ATOM 2200 C CA . ASN B 1 31 ? -10.836 25.844 27.516 1 90.5 31 ASN B CA 1
ATOM 2201 C C . ASN B 1 31 ? -9.727 26.812 27.109 1 90.5 31 ASN B C 1
ATOM 2203 O O . ASN B 1 31 ? -8.594 26.703 27.562 1 90.5 31 ASN B O 1
ATOM 2207 N N . ALA B 1 32 ? -10.094 27.781 26.25 1 89.81 32 ALA B N 1
ATOM 2208 C CA . ALA B 1 32 ? -9.086 28.703 25.734 1 89.81 32 ALA B CA 1
ATOM 2209 C C . ALA B 1 32 ? -8.602 29.656 26.812 1 89.81 32 ALA B C 1
ATOM 2211 O O . ALA B 1 32 ? -7.445 30.094 26.781 1 89.81 32 ALA B O 1
ATOM 2212 N N . PHE B 1 33 ? -9.445 29.984 27.812 1 82.56 33 PHE B N 1
ATOM 2213 C CA . PHE B 1 33 ? -9.117 31 28.812 1 82.56 33 PHE B CA 1
ATOM 2214 C C . PHE B 1 33 ? -8.492 30.359 30.047 1 82.56 33 PHE B C 1
ATOM 2216 O O . PHE B 1 33 ? -8.359 31.016 31.094 1 82.56 33 PHE B O 1
ATOM 2223 N N . THR B 1 34 ? -7.75 29.281 29.828 1 67.75 34 THR B N 1
ATOM 2224 C CA . THR B 1 34 ? -7.254 28.547 30.984 1 67.75 34 THR B CA 1
ATOM 2225 C C . THR B 1 34 ? -6.07 29.266 31.625 1 67.75 34 THR B C 1
ATOM 2227 O O . THR B 1 34 ? -5.32 29.969 30.938 1 67.75 34 THR B O 1
ATOM 2230 N N . ASP B 1 35 ? -5.945 29.391 33.031 1 63.91 35 ASP B N 1
ATOM 2231 C CA . ASP B 1 35 ? -4.992 30.078 33.906 1 63.91 35 ASP B CA 1
ATOM 2232 C C . ASP B 1 35 ? -3.67 29.328 33.969 1 63.91 35 ASP B C 1
ATOM 2234 O O . ASP B 1 35 ? -2.908 29.484 34.938 1 63.91 35 ASP B O 1
ATOM 2238 N N . GLY B 1 36 ? -3.104 28.766 33 1 64.38 36 GLY B N 1
ATOM 2239 C CA . GLY B 1 36 ? -1.733 28.266 33 1 64.38 36 GLY B CA 1
ATOM 2240 C C . GLY B 1 36 ? -1.603 26.875 33.594 1 64.38 36 GLY B C 1
ATOM 2241 O O . GLY B 1 36 ? -0.491 26.375 33.781 1 64.38 36 GLY B O 1
ATOM 2242 N N . LYS B 1 37 ? -2.576 26.172 34.219 1 70.62 37 LYS B N 1
ATOM 2243 C CA . LYS B 1 37 ? -2.479 24.844 34.812 1 70.62 37 LYS B CA 1
ATOM 2244 C C . LYS B 1 37 ? -2.385 23.766 33.75 1 70.62 37 LYS B C 1
ATOM 2246 O O . LYS B 1 37 ? -3.051 23.844 32.719 1 70.62 37 LYS B O 1
ATOM 2251 N N . PRO B 1 38 ? -1.498 22.875 33.938 1 76.12 38 PRO B N 1
ATOM 2252 C CA . PRO B 1 38 ? -1.269 21.781 33 1 76.12 38 PRO B CA 1
ATOM 2253 C C . PRO B 1 38 ? -2.561 21.078 32.594 1 76.12 38 PRO B C 1
ATOM 2255 O O . PRO B 1 38 ? -2.709 20.672 31.422 1 76.12 38 PRO B O 1
ATOM 2258 N N . GLU B 1 39 ? -3.414 20.906 33.469 1 74.19 39 GLU B N 1
ATOM 2259 C CA . GLU B 1 39 ? -4.684 20.25 33.188 1 74.19 39 GLU B CA 1
ATOM 2260 C C . GLU B 1 39 ? -5.477 21.016 32.125 1 74.19 39 GLU B C 1
ATOM 2262 O O . GLU B 1 39 ? -6.102 20.422 31.266 1 74.19 39 GLU B O 1
ATOM 2267 N N . LYS B 1 40 ? -5.363 22.25 32.25 1 78.94 40 LYS B N 1
ATOM 2268 C CA . LYS B 1 40 ? -6.105 23.078 31.312 1 78.94 40 LYS B CA 1
ATOM 2269 C C . LYS B 1 40 ? -5.461 23.062 29.922 1 78.94 40 LYS B C 1
ATOM 2271 O O . LYS B 1 40 ? -6.156 23.109 28.906 1 78.94 40 LYS B O 1
ATOM 2276 N N . GLU B 1 41 ? -4.191 22.875 29.984 1 83.44 41 GLU B N 1
ATOM 2277 C CA . GLU B 1 41 ? -3.49 22.766 28.719 1 83.44 41 GLU B CA 1
ATOM 2278 C C . GLU B 1 41 ? -3.887 21.484 27.969 1 83.44 41 GLU B C 1
ATOM 2280 O O . GLU B 1 41 ? -4.066 21.5 26.75 1 83.44 41 GLU B O 1
ATOM 2285 N N . THR B 1 42 ? -4.039 20.516 28.797 1 88.81 42 THR B N 1
ATOM 2286 C CA . THR B 1 42 ? -4.453 19.234 28.219 1 88.81 42 THR B CA 1
ATOM 2287 C C . THR B 1 42 ? -5.871 19.328 27.656 1 88.81 42 THR B C 1
ATOM 2289 O O . THR B 1 42 ? -6.156 18.812 26.578 1 88.81 42 THR B O 1
ATOM 2292 N N . ALA B 1 43 ? -6.684 20.047 28.391 1 90.25 43 ALA B N 1
ATOM 2293 C CA . ALA B 1 43 ? -8.07 20.219 27.953 1 90.25 43 ALA B CA 1
ATOM 2294 C C . ALA B 1 43 ? -8.148 21.016 26.672 1 90.25 43 ALA B C 1
ATOM 2296 O O . ALA B 1 43 ? -8.93 20.688 25.766 1 90.25 43 ALA B O 1
ATOM 2297 N N . LEU B 1 44 ? -7.32 22.031 26.594 1 91.44 44 LEU B N 1
ATOM 2298 C CA . LEU B 1 44 ? -7.277 22.844 25.375 1 91.44 44 LEU B CA 1
ATOM 2299 C C . LEU B 1 44 ? -6.789 22.016 24.188 1 91.44 44 LEU B C 1
ATOM 2301 O O . LEU B 1 44 ? -7.363 22.078 23.109 1 91.44 44 LEU B O 1
ATOM 2305 N N . THR B 1 45 ? -5.82 21.219 24.5 1 93.44 45 THR B N 1
ATOM 2306 C CA . THR B 1 45 ? -5.242 20.391 23.453 1 93.44 45 THR B CA 1
ATOM 2307 C C . THR B 1 45 ? -6.27 19.391 22.922 1 93.44 45 THR B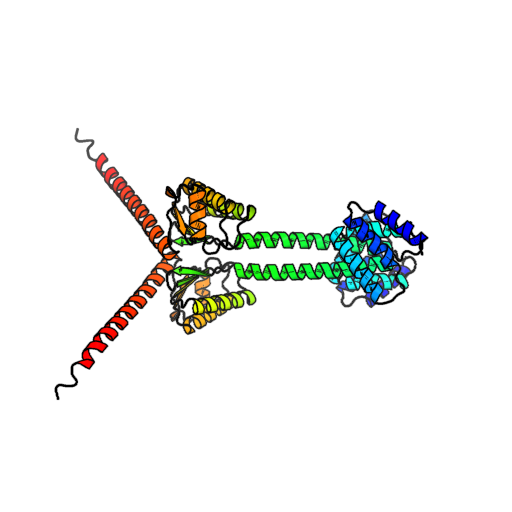 C 1
ATOM 2309 O O . THR B 1 45 ? -6.43 19.25 21.703 1 93.44 45 THR B O 1
ATOM 2312 N N . THR B 1 46 ? -6.973 18.812 23.766 1 93.88 46 THR B N 1
ATOM 2313 C CA . THR B 1 46 ? -7.949 17.797 23.391 1 93.88 46 THR B CA 1
ATOM 2314 C C . THR B 1 46 ? -9.094 18.422 22.594 1 93.88 46 THR B C 1
ATOM 2316 O O . THR B 1 46 ? -9.5 17.906 21.562 1 93.88 46 THR B O 1
ATOM 2319 N N . SER B 1 47 ? -9.531 19.516 23.078 1 93.62 47 SER B N 1
ATOM 2320 C CA . SER B 1 47 ? -10.633 20.188 22.406 1 93.62 47 SER B CA 1
ATOM 2321 C C . SER B 1 47 ? -10.227 20.688 21.016 1 93.62 47 SER B C 1
ATOM 2323 O O . SER B 1 47 ? -10.969 20.531 20.047 1 93.62 47 SER B O 1
ATOM 2325 N N . LEU B 1 48 ? -9.086 21.219 20.953 1 95.25 48 LEU B N 1
ATOM 2326 C CA . LEU B 1 48 ? -8.586 21.766 19.688 1 95.25 48 LEU B CA 1
ATOM 2327 C C . LEU B 1 48 ? -8.336 20.641 18.688 1 95.25 48 LEU B C 1
ATOM 2329 O O . LEU B 1 48 ? -8.625 20.781 17.5 1 95.25 48 LEU B O 1
ATOM 2333 N N . ARG B 1 49 ? -7.809 19.562 19.203 1 95.75 49 ARG B N 1
ATOM 2334 C CA . ARG B 1 49 ? -7.555 18.438 18.312 1 95.75 49 ARG B CA 1
ATOM 2335 C C . ARG B 1 49 ? -8.852 17.922 17.688 1 95.75 49 ARG B C 1
ATOM 2337 O O . ARG B 1 49 ? -8.93 17.688 16.484 1 95.75 49 ARG B O 1
ATOM 2344 N N . SER B 1 50 ? -9.828 17.734 18.516 1 95.94 50 SER B N 1
ATOM 2345 C CA . SER B 1 50 ? -11.125 17.266 18.047 1 95.94 50 SER B CA 1
ATOM 2346 C C . SER B 1 50 ? -11.727 18.234 17.031 1 95.94 50 SER B C 1
ATOM 2348 O O . SER B 1 50 ? -12.312 17.812 16.031 1 95.94 50 SER B O 1
ATOM 2350 N N . LEU B 1 51 ? -11.492 19.453 17.328 1 95.69 51 LEU B N 1
ATOM 2351 C CA . LEU B 1 51 ? -12.023 20.484 16.438 1 95.69 51 LEU B CA 1
ATOM 2352 C C . LEU B 1 51 ? -11.312 20.469 15.094 1 95.69 51 LEU B C 1
ATOM 2354 O O . LEU B 1 51 ? -11.953 20.531 14.047 1 95.69 51 LEU B O 1
ATOM 2358 N N . LEU B 1 52 ? -10.047 20.344 15.102 1 96.12 52 LEU B N 1
ATOM 2359 C CA . LEU B 1 52 ? -9.25 20.297 13.883 1 96.12 52 LEU B CA 1
ATOM 2360 C C . LEU B 1 52 ? -9.594 19.062 13.055 1 96.12 52 LEU B C 1
ATOM 2362 O O . LEU B 1 52 ? -9.68 19.141 11.828 1 96.12 52 LEU B O 1
ATOM 2366 N N . GLU B 1 53 ? -9.844 18 13.734 1 93.5 53 GLU B N 1
ATOM 2367 C CA . GLU B 1 53 ? -10.18 16.75 13.055 1 93.5 53 GLU B CA 1
ATOM 2368 C C . GLU B 1 53 ? -11.547 16.844 12.383 1 93.5 53 GLU B C 1
ATOM 2370 O O . GLU B 1 53 ? -11.734 16.344 11.273 1 93.5 53 GLU B O 1
ATOM 2375 N N . GLU B 1 54 ? -12.422 17.547 13.023 1 94.06 54 GLU B N 1
ATOM 2376 C CA . GLU B 1 54 ? -13.812 17.578 12.57 1 94.06 54 GLU B CA 1
ATOM 2377 C C . GLU B 1 54 ? -14.031 18.688 11.555 1 94.06 54 GLU B C 1
ATOM 2379 O O . GLU B 1 54 ? -14.688 18.484 10.531 1 94.06 54 GLU B O 1
ATOM 2384 N N . VAL B 1 55 ? -13.438 19.812 11.828 1 94.56 55 VAL B N 1
ATOM 2385 C CA . VAL B 1 55 ? -13.781 21.016 11.078 1 94.56 55 VAL B CA 1
ATOM 2386 C C . VAL B 1 55 ? -12.719 21.281 10.016 1 94.56 55 VAL B C 1
ATOM 2388 O O . VAL B 1 55 ? -13.023 21.812 8.945 1 94.56 55 VAL B O 1
ATOM 2391 N N . GLY B 1 56 ? -11.5 20.922 10.312 1 94.25 56 GLY B N 1
ATOM 2392 C CA . GLY B 1 56 ? -10.391 21.219 9.422 1 94.25 56 GLY B CA 1
ATOM 2393 C C . GLY B 1 56 ? -9.578 22.422 9.852 1 94.25 56 GLY B C 1
ATOM 2394 O O . GLY B 1 56 ? -10.117 23.375 10.406 1 94.25 56 GLY B O 1
ATOM 2395 N N . GLU B 1 57 ? -8.328 22.359 9.539 1 95.5 57 GLU B N 1
ATOM 2396 C CA . GLU B 1 57 ? -7.391 23.375 10 1 95.5 57 GLU B CA 1
ATOM 2397 C C . GLU B 1 57 ? -7.676 24.719 9.336 1 95.5 57 GLU B C 1
ATOM 2399 O O . GLU B 1 57 ? -7.566 25.766 9.977 1 95.5 57 GLU B O 1
ATOM 2404 N N . GLU B 1 58 ? -8.023 24.734 8.133 1 94.38 58 GLU B N 1
ATOM 2405 C CA . GLU B 1 58 ? -8.234 25.984 7.402 1 94.38 58 GLU B CA 1
ATOM 2406 C C . GLU B 1 58 ? -9.391 26.781 8 1 94.38 58 GLU B C 1
ATOM 2408 O O . GLU B 1 58 ? -9.234 27.969 8.305 1 94.38 58 GLU B O 1
ATOM 2413 N N . ARG B 1 59 ? -10.469 26.125 8.156 1 95.44 59 ARG B N 1
ATOM 2414 C CA . ARG B 1 59 ? -11.641 26.797 8.719 1 95.44 59 ARG B CA 1
ATOM 2415 C C . ARG B 1 59 ? -11.383 27.203 10.172 1 95.44 59 ARG B C 1
ATOM 2417 O O . ARG B 1 59 ? -11.766 28.297 10.586 1 95.44 59 ARG B O 1
ATOM 2424 N N . VAL B 1 60 ? -10.742 26.344 10.906 1 96.56 60 VAL B N 1
ATOM 2425 C CA . VAL B 1 60 ? -10.453 26.641 12.312 1 96.56 60 VAL B CA 1
ATOM 2426 C C . VAL B 1 60 ? -9.555 27.875 12.406 1 96.56 60 VAL B C 1
ATOM 2428 O O . VAL B 1 60 ? -9.773 28.734 13.25 1 96.56 60 VAL B O 1
ATOM 2431 N N . ALA B 1 61 ? -8.594 27.969 11.523 1 95.75 61 ALA B N 1
ATOM 2432 C CA . ALA B 1 61 ? -7.699 29.109 11.5 1 95.75 61 ALA B CA 1
ATOM 2433 C C . ALA B 1 61 ? -8.477 30.406 11.281 1 95.75 61 ALA B C 1
ATOM 2435 O O . ALA B 1 61 ? -8.234 31.406 11.953 1 95.75 61 ALA B O 1
ATOM 2436 N N . GLU B 1 62 ? -9.391 30.344 10.438 1 95.62 62 GLU B N 1
ATOM 2437 C CA . GLU B 1 62 ? -10.195 31.531 10.117 1 95.62 62 GLU B CA 1
ATOM 2438 C C . GLU B 1 62 ? -11.102 31.906 11.281 1 95.62 62 GLU B C 1
ATOM 2440 O O . GLU B 1 62 ? -11.18 33.062 11.664 1 95.62 62 GLU B O 1
ATOM 2445 N N . GLU B 1 63 ? -11.68 30.938 11.805 1 95.19 63 GLU B N 1
ATOM 2446 C CA . GLU B 1 63 ? -12.672 31.188 12.844 1 95.19 63 GLU B CA 1
ATOM 2447 C C . GLU B 1 63 ? -12.016 31.656 14.141 1 95.19 63 GLU B C 1
ATOM 2449 O O . GLU B 1 63 ? -12.57 32.469 14.875 1 95.19 63 GLU B O 1
ATOM 2454 N N . ILE B 1 64 ? -10.867 31.141 14.422 1 95.62 64 ILE B N 1
ATOM 2455 C CA . ILE B 1 64 ? -10.148 31.547 15.625 1 95.62 64 ILE B CA 1
ATOM 2456 C C . ILE B 1 64 ? -9.844 33.031 15.555 1 95.62 64 ILE B C 1
ATOM 2458 O O . ILE B 1 64 ? -10 33.75 16.547 1 95.62 64 ILE B O 1
ATOM 2462 N N . VAL B 1 65 ? -9.422 33.5 14.406 1 94.94 65 VAL B N 1
ATOM 2463 C CA . VAL B 1 65 ? -9.094 34.906 14.219 1 94.94 65 VAL B CA 1
ATOM 2464 C C . VAL B 1 65 ? -10.359 35.75 14.312 1 94.94 65 VAL B C 1
ATOM 2466 O O . VAL B 1 65 ? -10.359 36.844 14.906 1 94.94 65 VAL B O 1
ATOM 2469 N N . SER B 1 66 ? -11.445 35.281 13.781 1 94.06 66 SER B N 1
ATOM 2470 C CA . SER B 1 66 ? -12.734 35.969 13.875 1 94.06 66 SER B CA 1
ATOM 2471 C C . SER B 1 66 ? -13.195 36.062 15.32 1 94.06 66 SER B C 1
ATOM 2473 O O . SER B 1 66 ? -13.664 37.125 15.742 1 94.06 66 SER B O 1
ATOM 2475 N N . ILE B 1 67 ? -13.016 35.031 16.094 1 93.94 67 ILE B N 1
ATOM 2476 C CA . ILE B 1 67 ? -13.383 35 17.5 1 93.94 67 ILE B CA 1
ATOM 2477 C C . ILE B 1 67 ? -12.578 36.062 18.25 1 93.94 67 ILE B C 1
ATOM 2479 O O . ILE B 1 67 ? -13.133 36.781 19.094 1 93.94 67 ILE B O 1
ATOM 2483 N N . ALA B 1 68 ? -11.336 36.156 17.891 1 93.44 68 ALA B N 1
ATOM 2484 C CA . ALA B 1 68 ? -10.453 37.094 18.578 1 93.44 68 ALA B CA 1
ATOM 2485 C C . ALA B 1 68 ? -10.906 38.531 18.344 1 93.44 68 ALA B C 1
ATOM 2487 O O . ALA B 1 68 ? -10.711 39.375 19.203 1 93.44 68 ALA B O 1
ATOM 2488 N N . SER B 1 69 ? -11.508 38.75 17.203 1 91.5 69 SER B N 1
ATOM 2489 C CA . SER B 1 69 ? -11.992 40.094 16.891 1 91.5 69 SER B CA 1
ATOM 2490 C C . SER B 1 69 ? -13.25 40.438 17.688 1 91.5 69 SER B C 1
ATOM 2492 O O . SER B 1 69 ? -13.539 41.625 17.922 1 91.5 69 SER B O 1
ATOM 2494 N N . GLU B 1 70 ? -13.898 39.438 18.203 1 88.69 70 GLU B N 1
ATOM 2495 C CA . GLU B 1 70 ? -15.18 39.625 18.875 1 88.69 70 GLU B CA 1
ATOM 2496 C C . GLU B 1 70 ? -15.016 39.531 20.391 1 88.69 70 GLU B C 1
ATOM 2498 O O . GLU B 1 70 ? -15.812 40.094 21.141 1 88.69 70 GLU B O 1
ATOM 2503 N N . VAL B 1 71 ? -14.125 38.719 20.766 1 88.5 71 VAL B N 1
ATOM 2504 C CA . VAL B 1 71 ? -13.953 38.438 22.188 1 88.5 71 VAL B CA 1
ATOM 2505 C C . VAL B 1 71 ? -12.664 39.094 22.688 1 88.5 71 VAL B C 1
ATOM 2507 O O . VAL B 1 71 ? -11.562 38.625 22.375 1 88.5 71 VAL B O 1
ATOM 2510 N N . PRO B 1 72 ? -12.953 40.094 23.547 1 85 72 PRO B N 1
ATOM 2511 C CA . PRO B 1 72 ? -11.766 40.781 24.109 1 85 72 PRO B CA 1
ATOM 2512 C C . PRO B 1 72 ? -10.898 39.844 24.938 1 85 72 PRO B C 1
ATOM 2514 O O . PRO B 1 72 ? -11.414 38.938 25.594 1 85 72 PRO B O 1
ATOM 2517 N N . ASP B 1 73 ? -9.633 39.812 24.891 1 87.88 73 ASP B N 1
ATOM 2518 C CA . ASP B 1 73 ? -8.648 39.125 25.703 1 87.88 73 ASP B CA 1
ATOM 2519 C C . ASP B 1 73 ? -8.477 37.656 25.25 1 87.88 73 ASP B C 1
ATOM 2521 O O . ASP B 1 73 ? -7.801 36.875 25.906 1 87.88 73 ASP B O 1
ATOM 2525 N N . PHE B 1 74 ? -9.32 37.281 24.203 1 91.44 74 PHE B N 1
ATOM 2526 C CA . PHE B 1 74 ? -9.109 35.938 23.656 1 91.44 74 PHE B CA 1
ATOM 2527 C C . PHE B 1 74 ? -7.645 35.719 23.312 1 91.44 74 PHE B C 1
ATOM 2529 O O . PHE B 1 74 ? -7.039 36.5 22.594 1 91.44 74 PHE B O 1
ATOM 2536 N N . PRO B 1 75 ? -7.113 34.656 23.906 1 93.44 75 PRO B N 1
ATOM 2537 C CA . PRO B 1 75 ? -5.691 34.406 23.656 1 93.44 75 PRO B CA 1
ATOM 2538 C C . PRO B 1 75 ? -5.43 33.781 22.281 1 93.44 75 PRO B C 1
ATOM 2540 O O . PRO B 1 75 ? -5.027 32.625 22.188 1 93.44 75 PRO B O 1
ATOM 2543 N N . VAL B 1 76 ? -5.492 34.625 21.266 1 95.19 76 VAL B N 1
ATOM 2544 C CA . VAL B 1 76 ? -5.473 34.156 19.875 1 95.19 76 VAL B CA 1
ATOM 2545 C C . VAL B 1 76 ? -4.098 33.594 19.547 1 95.19 76 VAL B C 1
ATOM 2547 O O . VAL B 1 76 ? -3.998 32.562 18.859 1 95.19 76 VAL B O 1
ATOM 2550 N N . VAL B 1 77 ? -3.09 34.156 20 1 95 77 VAL B N 1
ATOM 2551 C CA . VAL B 1 77 ? -1.737 33.688 19.688 1 95 77 VAL B CA 1
ATOM 2552 C C . VAL B 1 77 ? -1.488 32.312 20.312 1 95 77 VAL B C 1
ATOM 2554 O O . VAL B 1 77 ? -0.993 31.406 19.656 1 95 77 VAL B O 1
ATOM 2557 N N . LYS B 1 78 ? -1.875 32.188 21.531 1 93.94 78 LYS B N 1
ATOM 2558 C CA . LYS B 1 78 ? -1.707 30.922 22.234 1 93.94 78 LYS B CA 1
ATOM 2559 C C . LYS B 1 78 ? -2.5 29.812 21.562 1 93.94 78 LYS B C 1
ATOM 2561 O O . LYS B 1 78 ? -1.997 28.688 21.406 1 93.94 78 LYS B O 1
ATOM 2566 N N . VAL B 1 79 ? -3.689 30.094 21.172 1 95.31 79 VAL B N 1
ATOM 2567 C CA . VAL B 1 79 ? -4.578 29.094 20.562 1 95.31 79 VAL B CA 1
ATOM 2568 C C . VAL B 1 79 ? -4.047 28.688 19.188 1 95.31 79 VAL B C 1
ATOM 2570 O O . VAL B 1 79 ? -3.982 27.5 18.875 1 95.31 79 VAL B O 1
ATOM 2573 N N . LEU B 1 80 ? -3.615 29.656 18.438 1 96.56 80 LEU B N 1
ATOM 2574 C CA . LEU B 1 80 ? -3.076 29.359 17.109 1 96.56 80 LEU B CA 1
ATOM 2575 C C . LEU B 1 80 ? -1.78 28.562 17.219 1 96.56 80 LEU B C 1
ATOM 2577 O O . LEU B 1 80 ? -1.55 27.641 16.438 1 96.56 80 LEU B O 1
ATOM 2581 N N . GLN B 1 81 ? -0.984 28.953 18.156 1 95.94 81 GLN B N 1
ATOM 2582 C CA . GLN B 1 81 ? 0.256 28.219 18.375 1 95.94 81 GLN B CA 1
ATOM 2583 C C . GLN B 1 81 ? -0.022 26.75 18.719 1 95.94 81 GLN B C 1
ATOM 2585 O O . GLN B 1 81 ? 0.597 25.859 18.141 1 95.94 81 GLN B O 1
ATOM 2590 N N . GLN B 1 82 ? -0.941 26.562 19.594 1 95 82 GLN B N 1
ATOM 2591 C CA . GLN B 1 82 ? -1.295 25.203 19.984 1 95 82 GLN B CA 1
ATOM 2592 C C . GLN B 1 82 ? -1.896 24.422 18.828 1 95 82 GLN B C 1
ATOM 2594 O O . GLN B 1 82 ? -1.62 23.234 18.656 1 95 82 GLN B O 1
ATOM 2599 N N . ALA B 1 83 ? -2.699 25.094 18.047 1 96.56 83 ALA B N 1
ATOM 2600 C CA . ALA B 1 83 ? -3.303 24.453 16.875 1 96.56 83 ALA B CA 1
ATOM 2601 C C . ALA B 1 83 ? -2.232 23.969 15.898 1 96.56 83 ALA B C 1
ATOM 2603 O O . ALA B 1 83 ? -2.324 22.859 15.359 1 96.56 83 ALA B O 1
ATOM 2604 N N . LEU B 1 84 ? -1.277 24.766 15.734 1 96.69 84 LEU B N 1
ATOM 2605 C CA . LEU B 1 84 ? -0.188 24.406 14.828 1 96.69 84 LEU B CA 1
ATOM 2606 C C . LEU B 1 84 ? 0.61 23.234 15.367 1 96.69 84 LEU B C 1
ATOM 2608 O O . LEU B 1 84 ? 0.993 22.344 14.609 1 96.69 84 LEU B O 1
ATOM 2612 N N . ARG B 1 85 ? 0.794 23.219 16.656 1 95.31 85 ARG B N 1
ATOM 2613 C CA . ARG B 1 85 ? 1.491 22.094 17.297 1 95.31 85 ARG B CA 1
ATOM 2614 C C . ARG B 1 85 ? 0.716 20.797 17.109 1 95.31 85 ARG B C 1
ATOM 2616 O O . ARG B 1 85 ? 1.304 19.75 16.812 1 95.31 85 ARG B O 1
ATOM 2623 N N . ILE B 1 86 ? -0.48 20.938 17.266 1 96 86 ILE B N 1
ATOM 2624 C CA . ILE B 1 86 ? -1.334 19.75 17.141 1 96 86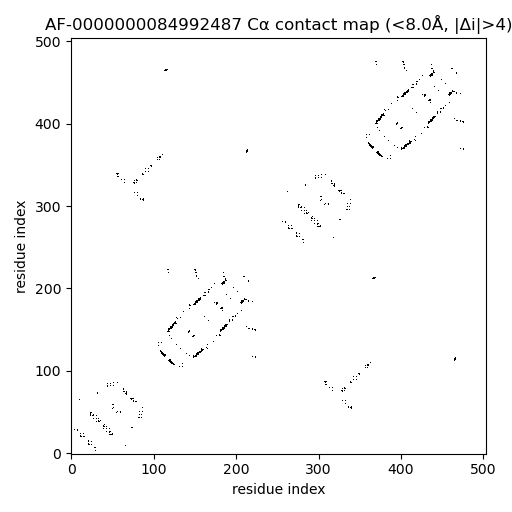 ILE B CA 1
ATOM 2625 C C . ILE B 1 86 ? -1.347 19.281 15.688 1 96 86 ILE B C 1
ATOM 2627 O O . ILE B 1 86 ? -1.279 18.078 15.422 1 96 86 ILE B O 1
ATOM 2631 N N . SER B 1 87 ? -1.424 20.219 14.789 1 95.19 87 SER B N 1
ATOM 2632 C CA . SER B 1 87 ? -1.386 19.875 13.367 1 95.19 87 SER B CA 1
ATOM 2633 C C . SER B 1 87 ? -0.095 19.141 13.008 1 95.19 87 SER B C 1
ATOM 2635 O O . SER B 1 87 ? -0.105 18.219 12.203 1 95.19 87 SER B O 1
ATOM 2637 N N . ALA B 1 88 ? 0.955 19.516 13.656 1 94.56 88 ALA B N 1
ATOM 2638 C CA . ALA B 1 88 ? 2.242 18.859 13.453 1 94.56 88 ALA B CA 1
ATOM 2639 C C . ALA B 1 88 ? 2.176 17.391 13.859 1 94.56 88 ALA B C 1
ATOM 2641 O O . ALA B 1 88 ? 2.633 16.516 13.117 1 94.56 88 ALA B O 1
ATOM 2642 N N . LYS B 1 89 ? 1.608 17.219 14.969 1 94.44 89 LYS B N 1
ATOM 2643 C CA . LYS B 1 89 ? 1.5 15.852 15.477 1 94.44 89 LYS B CA 1
ATOM 2644 C C . LYS B 1 89 ? 0.599 15 14.586 1 94.44 89 LYS B C 1
ATOM 2646 O O . LYS B 1 89 ? 0.9 13.836 14.32 1 94.44 89 LYS B O 1
ATOM 2651 N N . MET B 1 90 ? -0.399 15.578 14.117 1 93.44 90 MET B N 1
ATOM 2652 C CA . MET B 1 90 ? -1.316 14.875 13.227 1 93.44 90 MET B CA 1
ATOM 2653 C C . MET B 1 90 ? -0.63 14.523 11.914 1 93.44 90 MET B C 1
ATOM 2655 O O . MET B 1 90 ? -0.805 13.414 11.398 1 93.44 90 MET B O 1
ATOM 2659 N N . ARG B 1 91 ? 0.094 15.383 11.414 1 92.62 91 ARG B N 1
ATOM 2660 C CA . ARG B 1 91 ? 0.82 15.133 10.172 1 92.62 91 ARG B CA 1
ATOM 2661 C C . ARG B 1 91 ? 1.876 14.055 10.367 1 92.62 91 ARG B C 1
ATOM 2663 O O . ARG B 1 91 ? 2.064 13.195 9.5 1 92.62 91 ARG B O 1
ATOM 2670 N N . GLN B 1 92 ? 2.49 14.133 11.5 1 92.94 92 GLN B N 1
ATOM 2671 C CA . GLN B 1 92 ? 3.494 13.117 11.812 1 92.94 92 GLN B CA 1
ATOM 2672 C C . GLN B 1 92 ? 2.865 11.734 11.891 1 92.94 92 GLN B C 1
ATOM 2674 O O . GLN B 1 92 ? 3.436 10.758 11.406 1 92.94 92 GLN B O 1
ATOM 2679 N N . GLU B 1 93 ? 1.765 11.633 12.453 1 92.56 93 GLU B N 1
ATOM 2680 C CA . GLU B 1 93 ? 1.034 10.375 12.531 1 92.56 93 GLU B CA 1
ATOM 2681 C C . GLU B 1 93 ? 0.669 9.852 11.148 1 92.56 93 GLU B C 1
ATOM 2683 O O . GLU B 1 93 ? 0.792 8.656 10.875 1 92.56 93 GLU B O 1
ATOM 2688 N N . GLN B 1 94 ? 0.298 10.734 10.336 1 91.5 94 GLN B N 1
ATOM 2689 C CA . GLN B 1 94 ? -0.063 10.367 8.977 1 91.5 94 GLN B CA 1
ATOM 2690 C C . GLN B 1 94 ? 1.162 9.914 8.188 1 91.5 94 GLN B C 1
ATOM 2692 O O . GLN B 1 94 ? 1.085 8.961 7.398 1 91.5 94 GLN B O 1
ATOM 2697 N N . GLU B 1 95 ? 2.189 10.555 8.414 1 91.31 95 GLU B N 1
ATOM 2698 C CA . GLU B 1 95 ? 3.432 10.18 7.746 1 91.31 95 GLU B CA 1
ATOM 2699 C C . GLU B 1 95 ? 3.887 8.781 8.172 1 91.31 95 GLU B C 1
ATOM 2701 O O . GLU B 1 95 ? 4.363 8.008 7.344 1 91.31 95 GLU B O 1
ATOM 2706 N N . GLU B 1 96 ? 3.721 8.531 9.391 1 91.75 96 GLU B N 1
ATOM 2707 C CA . GLU B 1 96 ? 4.066 7.203 9.891 1 91.75 96 GLU B CA 1
ATOM 2708 C C . GLU B 1 96 ? 3.156 6.133 9.297 1 91.75 96 GLU B C 1
ATOM 2710 O O . GLU B 1 96 ? 3.621 5.059 8.914 1 91.75 96 GLU B O 1
ATOM 2715 N N . ALA B 1 97 ? 1.947 6.453 9.227 1 90.12 97 ALA B N 1
ATOM 2716 C CA . ALA B 1 97 ? 1.002 5.527 8.609 1 90.12 97 ALA B CA 1
ATOM 2717 C C . ALA B 1 97 ? 1.351 5.281 7.141 1 90.12 97 ALA B C 1
ATOM 2719 O O . ALA B 1 97 ? 1.31 4.145 6.668 1 90.12 97 ALA B O 1
ATOM 2720 N N . LEU B 1 98 ? 1.679 6.301 6.465 1 90 98 LEU B N 1
ATOM 2721 C CA . LEU B 1 98 ? 2.059 6.203 5.059 1 90 98 LEU B CA 1
ATOM 2722 C C . LEU B 1 98 ? 3.293 5.324 4.891 1 90 98 LEU B C 1
ATOM 2724 O O . LEU B 1 98 ? 3.33 4.465 4.004 1 90 98 LEU B O 1
ATOM 2728 N N . SER B 1 99 ? 4.207 5.52 5.727 1 88.19 99 SER B N 1
ATOM 2729 C CA . SER B 1 99 ? 5.434 4.734 5.684 1 88.19 99 SER B CA 1
ATOM 2730 C C . SER B 1 99 ? 5.156 3.254 5.93 1 88.19 99 SER B C 1
ATOM 2732 O O . SER B 1 99 ? 5.691 2.391 5.23 1 88.19 99 SER B O 1
ATOM 2734 N N . GLN B 1 100 ? 4.32 3.033 6.875 1 83.31 100 GLN B N 1
ATOM 2735 C CA . GLN B 1 100 ? 3.955 1.651 7.172 1 83.31 100 GLN B CA 1
ATOM 2736 C C . GLN B 1 100 ? 3.24 1.005 5.992 1 83.31 100 GLN B C 1
ATOM 2738 O O . GLN B 1 100 ? 3.514 -0.146 5.648 1 83.31 100 GLN B O 1
ATOM 2743 N N . LEU B 1 101 ? 2.4 1.75 5.391 1 83 101 LEU B N 1
ATOM 2744 C CA . LEU B 1 101 ? 1.651 1.241 4.246 1 83 101 LEU B CA 1
ATOM 2745 C C . LEU B 1 101 ? 2.58 0.956 3.072 1 83 101 LEU B C 1
ATOM 2747 O O . LEU B 1 101 ? 2.416 -0.047 2.375 1 83 101 LEU B O 1
ATOM 2751 N N . ARG B 1 102 ? 3.482 1.77 2.912 1 79.25 102 ARG B N 1
ATOM 2752 C CA . ARG B 1 102 ? 4.453 1.567 1.843 1 79.25 102 ARG B CA 1
ATOM 2753 C C . ARG B 1 102 ? 5.266 0.298 2.074 1 79.25 102 ARG B C 1
ATOM 2755 O O . ARG B 1 102 ? 5.555 -0.443 1.132 1 79.25 102 ARG B O 1
ATOM 2762 N N . GLN B 1 103 ? 5.586 0.081 3.287 1 72.88 103 GLN B N 1
ATOM 2763 C CA . GLN B 1 103 ? 6.32 -1.129 3.635 1 72.88 103 GLN B CA 1
ATOM 2764 C C . GLN B 1 103 ? 5.48 -2.377 3.385 1 72.88 103 GLN B C 1
ATOM 2766 O O . GLN B 1 103 ? 5.973 -3.369 2.846 1 72.88 103 GLN B O 1
ATOM 2771 N N . THR B 1 104 ? 4.234 -2.303 3.801 1 72.06 104 THR B N 1
ATOM 2772 C CA . THR B 1 104 ? 3.322 -3.422 3.59 1 72.06 104 THR B CA 1
ATOM 2773 C C . THR B 1 104 ? 3.156 -3.715 2.102 1 72.06 104 THR B C 1
ATOM 2775 O O . THR B 1 104 ? 3.154 -4.875 1.688 1 72.06 104 THR B O 1
ATOM 2778 N N . LEU B 1 105 ? 3.035 -2.688 1.331 1 71.56 105 LEU B N 1
ATOM 2779 C CA . LEU B 1 105 ? 2.902 -2.812 -0.116 1 71.56 105 LEU B CA 1
ATOM 2780 C C . LEU B 1 105 ? 4.109 -3.531 -0.713 1 71.56 105 LEU B C 1
ATOM 2782 O O . LEU B 1 105 ? 3.957 -4.383 -1.593 1 71.56 105 LEU B O 1
ATOM 2786 N N . SER B 1 106 ? 5.137 -3.189 -0.266 1 65.56 106 SER B N 1
ATOM 2787 C CA . SER B 1 106 ? 6.367 -3.809 -0.752 1 65.56 106 SER B CA 1
ATOM 2788 C C . SER B 1 106 ? 6.395 -5.301 -0.445 1 65.56 106 SER B C 1
ATOM 2790 O O . SER B 1 106 ? 6.871 -6.098 -1.255 1 65.56 106 SER B O 1
ATOM 2792 N N . GLU B 1 107 ? 5.777 -5.656 0.617 1 63.94 107 GLU B N 1
ATOM 2793 C CA . GLU B 1 107 ? 5.738 -7.051 1.04 1 63.94 107 GLU B CA 1
ATOM 2794 C C . GLU B 1 107 ? 4.746 -7.855 0.202 1 63.94 107 GLU B C 1
ATOM 2796 O O . GLU B 1 107 ? 4.988 -9.023 -0.104 1 63.94 107 GLU B O 1
ATOM 2801 N N . LEU B 1 108 ? 3.674 -7.164 -0.054 1 64.44 108 LEU B N 1
ATOM 2802 C CA . LEU B 1 108 ? 2.611 -7.844 -0.787 1 64.44 108 LEU B CA 1
ATOM 2803 C C . LEU B 1 108 ? 2.982 -8.008 -2.258 1 64.44 108 LEU B C 1
ATOM 2805 O O . LEU B 1 108 ? 2.459 -8.891 -2.939 1 64.44 108 LEU B O 1
ATOM 2809 N N . ALA B 1 109 ? 3.996 -7.379 -2.561 1 69.06 109 ALA B N 1
ATOM 2810 C CA . ALA B 1 109 ? 4.395 -7.359 -3.965 1 69.06 109 ALA B CA 1
ATOM 2811 C C . ALA B 1 109 ? 5.027 -8.688 -4.375 1 69.06 109 ALA B C 1
ATOM 2813 O O . ALA B 1 109 ? 5.16 -8.977 -5.566 1 69.06 109 ALA B O 1
ATOM 2814 N N . THR B 1 110 ? 5.285 -9.609 -3.391 1 75.44 110 THR B N 1
ATOM 2815 C CA . THR B 1 110 ? 5.906 -10.883 -3.711 1 75.44 110 THR B CA 1
ATOM 2816 C C . THR B 1 110 ? 5.031 -12.047 -3.244 1 75.44 110 THR B C 1
ATOM 2818 O O . THR B 1 110 ? 5.234 -12.578 -2.152 1 75.44 110 THR B O 1
ATOM 2821 N N . PRO B 1 111 ? 4.082 -12.43 -4.043 1 78.56 111 PRO B N 1
ATOM 2822 C CA . PRO B 1 111 ? 3.195 -13.523 -3.639 1 78.56 111 PRO B CA 1
ATOM 2823 C C . PRO B 1 111 ? 3.92 -14.867 -3.533 1 78.56 111 PRO B C 1
ATOM 2825 O O . PRO B 1 111 ? 4.801 -15.156 -4.344 1 78.56 111 PRO B O 1
ATOM 2828 N N . ILE B 1 112 ? 3.605 -15.57 -2.49 1 85.81 112 ILE B N 1
ATOM 2829 C CA . 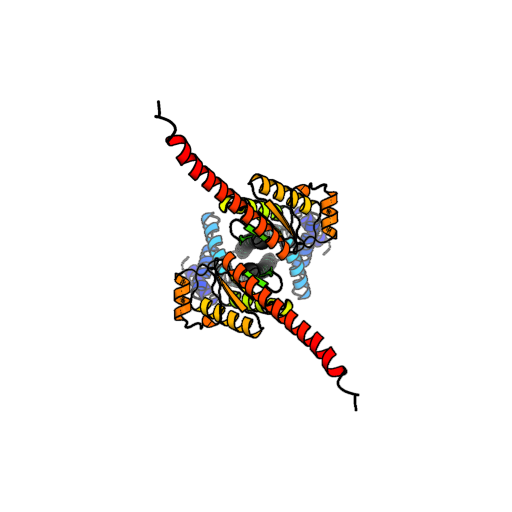ILE B 1 112 ? 4.047 -16.953 -2.309 1 85.81 112 ILE B CA 1
ATOM 2830 C C . ILE B 1 112 ? 2.846 -17.891 -2.385 1 85.81 112 ILE B C 1
ATOM 2832 O O . ILE B 1 112 ? 1.986 -17.875 -1.501 1 85.81 112 ILE B O 1
ATOM 2836 N N . ILE B 1 113 ? 2.764 -18.672 -3.424 1 84.94 113 ILE B N 1
ATOM 2837 C CA . ILE B 1 113 ? 1.572 -19.469 -3.703 1 84.94 113 ILE B CA 1
ATOM 2838 C C . ILE B 1 113 ? 1.928 -20.953 -3.703 1 84.94 113 ILE B C 1
ATOM 2840 O O . ILE B 1 113 ? 2.938 -21.359 -4.285 1 84.94 113 ILE B O 1
ATOM 2844 N N . ARG B 1 114 ? 1.104 -21.75 -3.039 1 87.38 114 ARG B N 1
ATOM 2845 C CA . ARG B 1 114 ? 1.226 -23.188 -3.16 1 87.38 114 ARG B CA 1
ATOM 2846 C C . ARG B 1 114 ? 0.578 -23.688 -4.449 1 87.38 114 ARG B C 1
ATOM 2848 O O . ARG B 1 114 ? -0.642 -23.859 -4.512 1 87.38 114 ARG B O 1
ATOM 2855 N N . ILE B 1 115 ? 1.331 -24.016 -5.398 1 85.06 115 ILE B N 1
ATOM 2856 C CA . ILE B 1 115 ? 0.788 -24.266 -6.73 1 85.06 115 ILE B CA 1
ATOM 2857 C C . ILE B 1 115 ? 0.623 -25.766 -6.957 1 85.06 115 ILE B C 1
ATOM 2859 O O . ILE B 1 115 ? -0.075 -26.188 -7.883 1 85.06 115 ILE B O 1
ATOM 2863 N N . TRP B 1 116 ? 1.337 -26.547 -6.129 1 82.88 116 TRP B N 1
ATOM 2864 C CA . TRP B 1 116 ? 1.326 -28 -6.199 1 82.88 116 TRP B CA 1
ATOM 2865 C C . TRP B 1 116 ? 1.633 -28.625 -4.84 1 82.88 116 TRP B C 1
ATOM 2867 O O . TRP B 1 116 ? 2.141 -27.938 -3.945 1 82.88 116 TRP B O 1
ATOM 2877 N N . THR B 1 117 ? 1.191 -29.828 -4.707 1 83.38 117 THR B N 1
ATOM 2878 C CA . THR B 1 117 ? 1.556 -30.5 -3.463 1 83.38 117 THR B CA 1
ATOM 2879 C C . THR B 1 117 ? 3.057 -30.391 -3.211 1 83.38 117 THR B C 1
ATOM 2881 O O . THR B 1 117 ? 3.861 -30.719 -4.09 1 83.38 117 THR B O 1
ATOM 2884 N N . ASP B 1 118 ? 3.447 -29.781 -2.066 1 89.69 118 ASP B N 1
ATOM 2885 C CA . ASP B 1 118 ? 4.82 -29.672 -1.583 1 89.69 118 ASP B CA 1
ATOM 2886 C C . ASP B 1 118 ? 5.629 -28.719 -2.465 1 89.69 118 ASP B C 1
ATOM 2888 O O . ASP B 1 118 ? 6.852 -28.844 -2.564 1 89.69 118 ASP B O 1
ATOM 2892 N N . MET B 1 119 ? 4.902 -27.844 -3.217 1 93.56 119 MET B N 1
ATOM 2893 C CA . MET B 1 119 ? 5.602 -26.922 -4.098 1 93.56 119 MET B CA 1
ATOM 2894 C C . MET B 1 119 ? 5.094 -25.484 -3.895 1 93.56 119 MET B C 1
ATOM 2896 O O . MET B 1 119 ? 3.887 -25.25 -3.934 1 93.56 119 MET B O 1
ATOM 2900 N N . LEU B 1 120 ? 6.043 -24.562 -3.744 1 93.94 120 LEU B N 1
ATOM 2901 C CA . LEU B 1 120 ? 5.734 -23.141 -3.6 1 93.94 120 LEU B CA 1
ATOM 2902 C C . LEU B 1 120 ? 6.273 -22.344 -4.785 1 93.94 120 LEU B C 1
ATOM 2904 O O . LEU B 1 120 ? 7.352 -22.656 -5.305 1 93.94 120 LEU B O 1
ATOM 2908 N N . LEU B 1 121 ? 5.484 -21.438 -5.211 1 92.94 121 LEU B N 1
ATOM 2909 C CA . LEU B 1 121 ? 5.906 -20.453 -6.199 1 92.94 121 LEU B CA 1
ATOM 2910 C C . LEU B 1 121 ? 6.055 -19.078 -5.566 1 92.94 121 LEU B C 1
ATOM 2912 O O . LEU B 1 121 ? 5.152 -18.609 -4.875 1 92.94 121 LEU B O 1
ATOM 2916 N N . VAL B 1 122 ? 7.223 -18.5 -5.789 1 91.75 122 VAL B N 1
ATOM 2917 C CA . VAL B 1 122 ? 7.473 -17.109 -5.391 1 91.75 122 VAL B CA 1
ATOM 2918 C C . VAL B 1 122 ? 7.754 -16.25 -6.621 1 91.75 122 VAL B C 1
ATOM 2920 O O . VAL B 1 122 ? 8.727 -16.5 -7.344 1 91.75 122 VAL B O 1
ATOM 2923 N N . ALA B 1 123 ? 6.91 -15.336 -6.773 1 87.75 123 ALA B N 1
ATOM 2924 C CA . ALA B 1 123 ? 7.102 -14.43 -7.902 1 87.75 123 ALA B CA 1
ATOM 2925 C C . ALA B 1 123 ? 7.66 -13.086 -7.438 1 87.75 123 ALA B C 1
ATOM 2927 O O . ALA B 1 123 ? 6.945 -12.281 -6.832 1 87.75 123 ALA B O 1
ATOM 2928 N N . MET B 1 124 ? 8.922 -12.805 -7.801 1 84.25 124 MET B N 1
ATOM 2929 C CA . MET B 1 124 ? 9.57 -11.562 -7.395 1 84.25 124 MET B CA 1
ATOM 2930 C C . MET B 1 124 ? 9.305 -10.445 -8.406 1 84.25 124 MET B C 1
ATOM 2932 O O . MET B 1 124 ? 9.469 -10.648 -9.609 1 84.25 124 MET B O 1
ATOM 2936 N N . THR B 1 125 ? 8.727 -9.422 -7.883 1 75.38 125 THR B N 1
ATOM 2937 C CA . THR B 1 125 ? 8.422 -8.312 -8.773 1 75.38 125 THR B CA 1
ATOM 2938 C C . THR B 1 125 ? 9.031 -7.016 -8.25 1 75.38 125 THR B C 1
ATOM 2940 O O . THR B 1 125 ? 9.234 -6.863 -7.047 1 75.38 125 THR B O 1
ATOM 2943 N N . GLY B 1 126 ? 9.375 -6.148 -9.148 1 74.25 126 GLY B N 1
ATOM 2944 C CA . GLY B 1 126 ? 9.844 -4.82 -8.781 1 74.25 126 GLY B CA 1
ATOM 2945 C C . GLY B 1 126 ? 11.281 -4.812 -8.297 1 74.25 126 GLY B C 1
ATOM 2946 O O . GLY B 1 126 ? 11.992 -5.812 -8.422 1 74.25 126 GLY B O 1
ATOM 2947 N N . ASN B 1 127 ? 11.641 -3.65 -7.832 1 77.25 127 ASN B N 1
ATOM 2948 C CA . ASN B 1 127 ? 12.984 -3.512 -7.277 1 77.25 127 ASN B CA 1
ATOM 2949 C C . ASN B 1 127 ? 13.109 -4.215 -5.93 1 77.25 127 ASN B C 1
ATOM 2951 O O . ASN B 1 127 ? 12.18 -4.184 -5.121 1 77.25 127 ASN B O 1
ATOM 2955 N N . ILE B 1 128 ? 14.203 -4.84 -5.77 1 82.38 128 ILE B N 1
ATOM 2956 C CA . ILE B 1 128 ? 14.469 -5.535 -4.516 1 82.38 128 ILE B CA 1
ATOM 2957 C C . ILE B 1 128 ? 15.625 -4.855 -3.781 1 82.38 128 ILE B C 1
ATOM 2959 O O . ILE B 1 128 ? 16.781 -4.93 -4.211 1 82.38 128 ILE B O 1
ATOM 2963 N N . ASP B 1 129 ? 15.312 -4.121 -2.777 1 81.25 129 ASP B N 1
ATOM 2964 C CA . ASP B 1 129 ? 16.328 -3.549 -1.907 1 81.25 129 ASP B CA 1
ATOM 2965 C C . ASP B 1 129 ? 16.578 -4.441 -0.694 1 81.25 129 ASP B C 1
ATOM 2967 O O . ASP B 1 129 ? 16.016 -5.531 -0.589 1 81.25 129 ASP B O 1
ATOM 2971 N N . SER B 1 130 ? 17.469 -3.986 0.166 1 83.25 130 SER B N 1
ATOM 2972 C CA . SER B 1 130 ? 17.906 -4.801 1.292 1 83.25 130 SER B CA 1
ATOM 2973 C C . SER B 1 130 ? 16.75 -5.152 2.213 1 83.25 130 SER B C 1
ATOM 2975 O O . SER B 1 130 ? 16.641 -6.289 2.674 1 83.25 130 SER B O 1
ATOM 2977 N N . GLN B 1 131 ? 15.961 -4.227 2.393 1 81.75 131 GLN B N 1
ATOM 2978 C CA . GLN B 1 131 ? 14.836 -4.457 3.295 1 81.75 131 GLN B CA 1
ATOM 2979 C C . GLN B 1 131 ? 13.828 -5.43 2.688 1 81.75 131 GLN B C 1
ATOM 2981 O O . GLN B 1 131 ? 13.406 -6.383 3.346 1 81.75 131 GLN B O 1
ATOM 2986 N N . ARG B 1 132 ? 13.484 -5.211 1.494 1 82.06 132 ARG B N 1
ATOM 2987 C CA . ARG B 1 132 ? 12.547 -6.102 0.817 1 82.06 132 ARG B CA 1
ATOM 2988 C C . ARG B 1 132 ? 13.125 -7.508 0.697 1 82.06 132 ARG B C 1
ATOM 2990 O O . ARG B 1 132 ? 12.398 -8.492 0.853 1 82.06 132 ARG B O 1
ATOM 2997 N N . ALA B 1 133 ? 14.375 -7.539 0.433 1 87.12 133 ALA B N 1
ATOM 2998 C CA . ALA B 1 133 ? 15.055 -8.828 0.331 1 87.12 133 ALA B CA 1
ATOM 2999 C C . ALA B 1 133 ? 14.922 -9.625 1.627 1 87.12 133 ALA B C 1
ATOM 3001 O O . ALA B 1 133 ? 14.602 -10.812 1.603 1 87.12 133 ALA B O 1
ATOM 3002 N N . GLN B 1 134 ? 15.148 -8.992 2.674 1 86.38 134 GLN B N 1
ATOM 3003 C CA . GLN B 1 134 ? 15.047 -9.633 3.982 1 86.38 134 GLN B CA 1
ATOM 3004 C C . GLN B 1 134 ? 13.617 -10.102 4.254 1 86.38 134 GLN B C 1
ATOM 3006 O O . GLN B 1 134 ? 13.406 -11.203 4.766 1 86.38 134 GLN B O 1
ATOM 3011 N N . ASP B 1 135 ? 12.703 -9.305 3.928 1 85.31 135 ASP B N 1
ATOM 3012 C CA . ASP B 1 135 ? 11.297 -9.641 4.133 1 85.31 135 ASP B CA 1
ATOM 3013 C C . ASP B 1 135 ? 10.906 -10.875 3.316 1 85.31 135 ASP B C 1
ATOM 3015 O O . ASP B 1 135 ? 10.219 -11.766 3.822 1 85.31 135 ASP B O 1
ATOM 3019 N N . ILE B 1 136 ? 11.281 -10.859 2.092 1 87.75 136 ILE B N 1
ATOM 3020 C CA . ILE B 1 136 ? 10.969 -11.969 1.2 1 87.75 136 ILE B CA 1
ATOM 3021 C C . ILE B 1 136 ? 11.57 -13.258 1.751 1 87.75 136 ILE B C 1
ATOM 3023 O O . ILE B 1 136 ? 10.891 -14.289 1.815 1 87.75 136 ILE B O 1
ATOM 3027 N N . ALA B 1 137 ? 12.812 -13.148 2.139 1 89.62 137 ALA B N 1
ATOM 3028 C CA . ALA B 1 137 ? 13.508 -14.32 2.66 1 89.62 137 ALA B CA 1
ATOM 3029 C C . ALA B 1 137 ? 12.789 -14.891 3.883 1 89.62 137 ALA B C 1
ATOM 3031 O O . ALA B 1 137 ? 12.547 -16.094 3.965 1 89.62 137 ALA B O 1
ATOM 3032 N N . GLU B 1 138 ? 12.477 -14.016 4.738 1 89.81 138 GLU B N 1
ATOM 3033 C CA . GLU B 1 138 ? 11.82 -14.453 5.973 1 89.81 138 GLU B CA 1
ATOM 3034 C C . GLU B 1 138 ? 10.477 -15.109 5.684 1 89.81 138 GLU B C 1
ATOM 3036 O O . GLU B 1 138 ? 10.172 -16.172 6.23 1 89.81 138 GLU B O 1
ATOM 3041 N N . ARG B 1 139 ? 9.742 -14.508 4.883 1 87.69 139 ARG B N 1
ATOM 3042 C CA . ARG B 1 139 ? 8.422 -15.031 4.551 1 87.69 139 ARG B CA 1
ATOM 3043 C C . ARG B 1 139 ? 8.531 -16.375 3.832 1 87.69 139 ARG B C 1
ATOM 3045 O O . ARG B 1 139 ? 7.793 -17.312 4.133 1 87.69 139 ARG B O 1
ATOM 3052 N N . LEU B 1 140 ? 9.414 -16.406 2.902 1 92.12 140 LEU B N 1
ATOM 3053 C CA . LEU B 1 140 ? 9.594 -17.625 2.131 1 92.12 140 LEU B CA 1
ATOM 3054 C C . LEU B 1 140 ? 10.031 -18.781 3.031 1 92.12 140 LEU B C 1
ATOM 3056 O O . LEU B 1 140 ? 9.453 -19.875 2.984 1 92.12 140 LEU B O 1
ATOM 3060 N N . LEU B 1 141 ? 11 -18.516 3.844 1 93.62 141 LEU B N 1
ATOM 3061 C CA . LEU B 1 141 ? 11.539 -19.562 4.691 1 93.62 141 LEU B CA 1
ATOM 3062 C C . LEU B 1 141 ? 10.492 -20.062 5.691 1 93.62 141 LEU B C 1
ATOM 3064 O O . LEU B 1 141 ? 10.398 -21.25 5.953 1 93.62 141 LEU B O 1
ATOM 3068 N N . ASN B 1 142 ? 9.727 -19.156 6.184 1 93.19 142 ASN B N 1
ATOM 3069 C CA . ASN B 1 142 ? 8.633 -19.547 7.074 1 93.19 142 ASN B CA 1
ATOM 3070 C C . ASN B 1 142 ? 7.609 -20.422 6.359 1 93.19 142 ASN B C 1
ATOM 3072 O O . ASN B 1 142 ? 7.141 -21.422 6.914 1 93.19 142 ASN B O 1
ATOM 3076 N N . ARG B 1 143 ? 7.324 -20.062 5.141 1 91.88 143 ARG B N 1
ATOM 3077 C CA . ARG B 1 143 ? 6.344 -20.812 4.367 1 91.88 143 ARG B CA 1
ATOM 3078 C C . ARG B 1 143 ? 6.883 -22.188 3.99 1 91.88 143 ARG B C 1
ATOM 3080 O O . ARG B 1 143 ? 6.152 -23.172 4.027 1 91.88 143 ARG B O 1
ATOM 3087 N N . VAL B 1 144 ? 8.102 -22.234 3.633 1 95.19 144 VAL B N 1
ATOM 3088 C CA . VAL B 1 144 ? 8.734 -23.5 3.301 1 95.19 144 VAL B CA 1
ATOM 3089 C C . VAL B 1 144 ? 8.656 -24.453 4.5 1 95.19 144 VAL B C 1
ATOM 3091 O O . VAL B 1 144 ? 8.289 -25.625 4.352 1 95.19 144 VAL B O 1
ATOM 3094 N N . SER B 1 145 ? 8.906 -23.891 5.645 1 93.19 145 SER B N 1
ATOM 3095 C CA . SER B 1 145 ? 8.898 -24.688 6.867 1 93.19 145 SER B CA 1
ATOM 3096 C C . SER B 1 145 ? 7.484 -25.141 7.23 1 93.19 145 SER B C 1
ATOM 3098 O O . SER B 1 145 ? 7.254 -26.312 7.512 1 93.19 145 SER B O 1
ATOM 3100 N N . SER B 1 146 ? 6.582 -24.266 7.129 1 91.69 146 SER B N 1
ATOM 3101 C CA . SER B 1 146 ? 5.223 -24.547 7.59 1 91.69 146 SER B CA 1
ATOM 3102 C C . SER B 1 146 ? 4.504 -25.5 6.641 1 91.69 146 SER B C 1
ATOM 3104 O O . SER B 1 146 ? 3.645 -26.266 7.062 1 91.69 146 SER B O 1
ATOM 3106 N N . THR B 1 147 ? 4.844 -25.469 5.383 1 90 147 THR B N 1
ATOM 3107 C CA . THR B 1 147 ? 4.152 -26.297 4.398 1 90 147 THR B CA 1
ATOM 3108 C C . THR B 1 147 ? 4.941 -27.562 4.098 1 90 147 THR B C 1
ATOM 3110 O O . THR B 1 147 ? 4.465 -28.438 3.377 1 90 147 THR B O 1
ATOM 3113 N N . ARG B 1 148 ? 6.137 -27.609 4.59 1 90.69 148 ARG B N 1
ATOM 3114 C CA . ARG B 1 148 ? 7.035 -28.719 4.305 1 90.69 148 ARG B CA 1
ATOM 3115 C C . ARG B 1 148 ? 7.246 -28.891 2.805 1 90.69 148 ARG B C 1
ATOM 3117 O O . ARG B 1 148 ? 7.152 -30 2.279 1 90.69 148 ARG B O 1
ATOM 3124 N N . ALA B 1 149 ? 7.441 -27.766 2.188 1 94.31 149 ALA B N 1
ATOM 3125 C CA . ALA B 1 149 ? 7.637 -27.75 0.741 1 94.31 149 ALA B CA 1
ATOM 3126 C C . ALA B 1 149 ? 8.914 -28.5 0.35 1 94.31 149 ALA B C 1
ATOM 3128 O O . ALA B 1 149 ? 9.938 -28.375 1.026 1 94.31 149 ALA B O 1
ATOM 3129 N N . LYS B 1 150 ? 8.82 -29.219 -0.742 1 94.69 150 LYS B N 1
ATOM 3130 C CA . LYS B 1 150 ? 9.977 -29.953 -1.256 1 94.69 150 LYS B CA 1
ATOM 3131 C C . LYS B 1 150 ? 10.625 -29.203 -2.412 1 94.69 150 LYS B C 1
ATOM 3133 O O . LYS B 1 150 ? 11.812 -29.375 -2.688 1 94.69 150 LYS B O 1
ATOM 3138 N N . VAL B 1 151 ? 9.773 -28.406 -3.033 1 95.81 151 VAL B N 1
ATOM 3139 C CA . VAL B 1 151 ? 10.281 -27.609 -4.156 1 95.81 151 VAL B CA 1
ATOM 3140 C C . VAL B 1 151 ? 9.805 -26.172 -4.031 1 95.81 151 VAL B C 1
ATOM 3142 O O . VAL B 1 151 ? 8.656 -25.922 -3.66 1 95.81 151 VAL B O 1
ATOM 3145 N N . VAL B 1 152 ? 10.703 -25.219 -4.348 1 96.62 152 VAL B N 1
ATOM 3146 C CA . VAL B 1 152 ? 10.367 -23.797 -4.418 1 96.62 152 VAL B CA 1
ATOM 3147 C C . VAL B 1 152 ? 10.773 -23.25 -5.785 1 96.62 152 VAL B C 1
ATOM 3149 O O . VAL B 1 152 ? 11.938 -23.328 -6.172 1 96.62 152 VAL B O 1
ATOM 3152 N N . ILE B 1 153 ? 9.758 -22.75 -6.465 1 95.44 153 ILE B N 1
ATOM 3153 C CA . ILE B 1 153 ? 10.023 -22.062 -7.727 1 95.44 153 ILE B CA 1
ATOM 3154 C C . ILE B 1 153 ? 10.141 -20.562 -7.48 1 95.44 153 ILE B C 1
ATOM 3156 O O . ILE B 1 153 ? 9.227 -19.938 -6.934 1 95.44 153 ILE B O 1
ATOM 3160 N N . VAL B 1 154 ? 11.266 -20.016 -7.902 1 93.25 154 VAL B N 1
ATOM 3161 C CA . VAL B 1 154 ? 11.5 -18.578 -7.773 1 93.25 154 VAL B CA 1
ATOM 3162 C C . VAL B 1 154 ? 11.492 -17.938 -9.156 1 93.25 154 VAL B C 1
ATOM 3164 O O . VAL B 1 154 ? 12.367 -18.203 -9.984 1 93.25 154 VAL B O 1
ATOM 3167 N N . ASP B 1 155 ? 10.531 -17.094 -9.289 1 91.56 155 ASP B N 1
ATOM 3168 C CA . ASP B 1 155 ? 10.406 -16.391 -10.562 1 91.56 155 ASP B CA 1
ATOM 3169 C C . ASP B 1 155 ? 10.898 -14.953 -10.453 1 91.56 155 ASP B C 1
ATOM 3171 O O . ASP B 1 155 ? 10.336 -14.148 -9.703 1 91.56 155 ASP B O 1
ATOM 3175 N N . VAL B 1 156 ? 11.875 -14.555 -11.312 1 87.56 156 VAL B N 1
ATOM 3176 C CA . VAL B 1 156 ? 12.453 -13.219 -11.203 1 87.56 156 VAL B CA 1
ATOM 3177 C C . VAL B 1 156 ? 12.133 -12.414 -12.461 1 87.56 156 VAL B C 1
ATOM 3179 O O . VAL B 1 156 ? 12.773 -11.398 -12.727 1 87.56 156 VAL B O 1
ATOM 3182 N N . THR B 1 157 ? 11.141 -12.898 -13.18 1 80.44 157 THR B N 1
ATOM 3183 C CA . THR B 1 157 ? 10.75 -12.219 -14.414 1 80.44 157 THR B CA 1
ATOM 3184 C C . THR B 1 157 ? 10.391 -10.766 -14.141 1 80.44 157 THR B C 1
ATOM 3186 O O . THR B 1 157 ? 10.648 -9.891 -14.969 1 80.44 157 THR B O 1
ATOM 3189 N N . GLY B 1 158 ? 9.859 -10.508 -13.062 1 78.5 158 GLY B N 1
ATOM 3190 C CA . GLY B 1 158 ? 9.391 -9.172 -12.734 1 78.5 158 GLY B CA 1
ATOM 3191 C C . GLY B 1 158 ? 10.445 -8.305 -12.078 1 78.5 158 GLY B C 1
ATOM 3192 O O . GLY B 1 158 ? 10.164 -7.195 -11.633 1 78.5 158 GLY B O 1
ATOM 3193 N N . VAL B 1 159 ? 11.633 -8.766 -11.984 1 80.31 159 VAL B N 1
ATOM 3194 C CA . VAL B 1 159 ? 12.727 -8 -11.391 1 80.31 159 VAL B CA 1
ATOM 3195 C C . VAL B 1 159 ? 13.516 -7.293 -12.484 1 80.31 159 VAL B C 1
ATOM 3197 O O . VAL B 1 159 ? 14.172 -7.938 -13.305 1 80.31 159 VAL B O 1
ATOM 3200 N N . PRO B 1 160 ? 13.383 -5.961 -12.477 1 75.62 160 PRO B N 1
ATOM 3201 C CA . PRO B 1 160 ? 13.977 -5.223 -13.602 1 75.62 160 PRO B CA 1
ATOM 3202 C C . PRO B 1 160 ? 15.492 -5.375 -13.672 1 75.62 160 PRO B C 1
ATOM 3204 O O . PRO B 1 160 ? 16.062 -5.477 -14.766 1 75.62 160 PRO B O 1
ATOM 3207 N N . MET B 1 161 ? 16.172 -5.254 -12.445 1 75.88 161 MET B N 1
ATOM 3208 C CA . MET B 1 161 ? 17.625 -5.344 -12.422 1 75.88 161 MET B CA 1
ATOM 3209 C C . MET B 1 161 ? 18.094 -6.297 -11.328 1 75.88 161 MET B C 1
ATOM 3211 O O . MET B 1 161 ? 17.578 -6.266 -10.211 1 75.88 161 MET B O 1
ATOM 3215 N N . ILE B 1 162 ? 18.859 -7.168 -11.789 1 78 162 ILE B N 1
ATOM 3216 C CA . ILE B 1 162 ? 19.5 -8.047 -10.812 1 78 162 ILE B CA 1
ATOM 3217 C C . ILE B 1 162 ? 20.969 -7.668 -10.672 1 78 162 ILE B C 1
ATOM 3219 O O . ILE B 1 162 ? 21.797 -8.023 -11.516 1 78 162 ILE B O 1
ATOM 3223 N N . ASP B 1 163 ? 21.266 -6.859 -9.711 1 77.94 163 ASP B N 1
ATOM 3224 C CA . ASP B 1 163 ? 22.625 -6.441 -9.414 1 77.94 163 ASP B CA 1
ATOM 3225 C C . ASP B 1 163 ? 23.281 -7.375 -8.398 1 77.94 163 ASP B C 1
ATOM 3227 O O . ASP B 1 163 ? 22.766 -8.461 -8.117 1 77.94 163 ASP B O 1
ATOM 3231 N N . THR B 1 164 ? 24.484 -6.934 -7.883 1 77.44 164 THR B N 1
ATOM 3232 C CA . THR B 1 164 ? 25.266 -7.75 -6.953 1 77.44 164 THR B CA 1
ATOM 3233 C C . THR B 1 164 ? 24.469 -8 -5.672 1 77.44 164 THR B C 1
ATOM 3235 O O . THR B 1 164 ? 24.5 -9.109 -5.133 1 77.44 164 THR B O 1
ATOM 3238 N N . MET B 1 165 ? 23.781 -7.016 -5.281 1 82.31 165 MET B N 1
ATOM 3239 C CA . MET B 1 165 ? 23.016 -7.141 -4.039 1 82.31 165 MET B CA 1
ATOM 3240 C C . MET B 1 165 ? 21.891 -8.164 -4.18 1 82.31 165 MET B C 1
ATOM 3242 O O . MET B 1 165 ? 21.75 -9.047 -3.334 1 82.31 165 MET B O 1
ATOM 3246 N N . VAL B 1 166 ? 21.156 -8.039 -5.242 1 84.19 166 VAL B N 1
ATOM 3247 C CA . VAL B 1 166 ? 20.062 -8.961 -5.484 1 84.19 166 VAL B CA 1
ATOM 3248 C C . VAL B 1 166 ? 20.594 -10.367 -5.711 1 84.19 166 VAL B C 1
ATOM 3250 O O . VAL B 1 166 ? 20.031 -11.352 -5.227 1 84.19 166 VAL B O 1
ATOM 3253 N N . GLY B 1 167 ? 21.625 -10.461 -6.43 1 82.69 167 GLY B N 1
ATOM 3254 C CA . GLY B 1 167 ? 22.266 -11.75 -6.613 1 82.69 167 GLY B CA 1
ATOM 3255 C C . GLY B 1 167 ? 22.688 -12.398 -5.305 1 82.69 167 GLY B C 1
ATOM 3256 O O . GLY B 1 167 ? 22.438 -13.586 -5.094 1 82.69 167 GLY B O 1
ATOM 3257 N N . GLY B 1 168 ? 23.297 -11.586 -4.492 1 81.44 168 GLY B N 1
ATOM 3258 C CA . GLY B 1 168 ? 23.688 -12.078 -3.182 1 81.44 168 GLY B CA 1
ATOM 3259 C C . GLY B 1 168 ? 22.5 -12.539 -2.342 1 81.44 168 GLY B C 1
ATOM 3260 O O . GLY B 1 168 ? 22.562 -13.586 -1.696 1 81.44 168 GLY B O 1
ATOM 3261 N N . PHE B 1 169 ? 21.516 -11.844 -2.43 1 86.88 169 PHE B N 1
ATOM 3262 C CA . PHE B 1 169 ? 20.281 -12.195 -1.73 1 86.88 169 PHE B CA 1
ATOM 3263 C C . PHE B 1 169 ? 19.734 -13.516 -2.236 1 86.88 169 PHE B C 1
ATOM 3265 O O . PHE B 1 169 ? 19.328 -14.375 -1.444 1 86.88 169 PHE B O 1
ATOM 3272 N N . LEU B 1 170 ? 19.625 -13.703 -3.496 1 87.31 170 LEU B N 1
ATOM 3273 C CA . LEU B 1 170 ? 19.094 -14.93 -4.082 1 87.31 170 LEU B CA 1
ATOM 3274 C C . LEU B 1 170 ? 19.922 -16.141 -3.646 1 87.31 170 LEU B C 1
ATOM 3276 O O . LEU B 1 170 ? 19.359 -17.172 -3.27 1 87.31 170 LEU B O 1
ATOM 3280 N N . ILE B 1 171 ? 21.172 -15.906 -3.645 1 82.81 171 ILE B N 1
ATOM 3281 C CA . ILE B 1 171 ? 22.078 -16.984 -3.27 1 82.81 171 ILE B CA 1
ATOM 3282 C C . ILE B 1 171 ? 21.828 -17.391 -1.816 1 82.81 171 ILE B C 1
ATOM 3284 O O . ILE B 1 171 ? 21.719 -18.578 -1.502 1 82.81 171 ILE B O 1
ATOM 3288 N N . GLU B 1 172 ? 21.734 -16.406 -1.02 1 85.25 172 GLU B N 1
ATOM 3289 C CA . GLU B 1 172 ? 21.5 -16.656 0.398 1 85.25 172 GLU B CA 1
ATOM 3290 C C . GLU B 1 172 ? 20.156 -17.359 0.613 1 85.25 172 GLU B C 1
ATOM 3292 O O . GLU B 1 172 ? 20.062 -18.297 1.398 1 85.25 172 GLU B O 1
ATOM 3297 N N . MET B 1 173 ? 19.188 -16.859 -0.025 1 88.75 173 MET B N 1
ATOM 3298 C CA . MET B 1 173 ? 17.844 -17.406 0.093 1 88.75 173 MET B CA 1
ATOM 3299 C C . MET B 1 173 ? 17.797 -18.859 -0.399 1 88.75 173 MET B C 1
ATOM 3301 O O . MET B 1 173 ? 17.156 -19.703 0.221 1 88.75 173 MET B O 1
ATOM 3305 N N . PHE B 1 174 ? 18.5 -19.094 -1.44 1 87.62 174 PHE B N 1
ATOM 3306 C CA . PHE B 1 174 ? 18.578 -20.453 -1.983 1 87.62 174 PHE B CA 1
ATOM 3307 C C . PHE B 1 174 ? 19.234 -21.391 -0.988 1 87.62 174 PHE B C 1
ATOM 3309 O O . PHE B 1 174 ? 18.734 -22.5 -0.741 1 87.62 174 PHE B O 1
ATOM 3316 N N . ASN B 1 175 ? 20.328 -20.938 -0.448 1 86.5 175 ASN B N 1
ATOM 3317 C CA . ASN B 1 175 ? 21.047 -21.766 0.52 1 86.5 175 ASN B CA 1
ATOM 3318 C C . ASN B 1 175 ? 20.188 -22.062 1.743 1 86.5 175 ASN B C 1
ATOM 3320 O O . ASN B 1 175 ? 20.141 -23.203 2.201 1 86.5 175 ASN B O 1
ATOM 3324 N N . ALA B 1 176 ? 19.594 -21.031 2.182 1 91.62 176 ALA B N 1
ATOM 3325 C CA . ALA B 1 176 ? 18.734 -21.203 3.348 1 91.62 176 ALA B CA 1
ATOM 3326 C C . ALA B 1 176 ? 17.594 -22.172 3.049 1 91.62 176 ALA B C 1
ATOM 3328 O O . ALA B 1 176 ? 17.266 -23.031 3.877 1 91.62 176 ALA B O 1
ATOM 3329 N N . THR B 1 177 ? 16.984 -22.062 1.911 1 93.5 177 THR B N 1
ATOM 3330 C CA . THR B 1 177 ? 15.883 -22.938 1.502 1 93.5 177 THR B CA 1
ATOM 3331 C C . THR B 1 177 ? 16.344 -24.391 1.401 1 93.5 177 THR B C 1
ATOM 3333 O O . THR B 1 177 ? 15.633 -25.297 1.811 1 93.5 177 THR B O 1
ATOM 3336 N N . ARG B 1 178 ? 17.516 -24.562 1.021 1 89.69 178 ARG B N 1
ATOM 3337 C CA . ARG B 1 178 ? 18.094 -25.891 0.903 1 89.69 178 ARG B CA 1
ATOM 3338 C C . ARG B 1 178 ? 18.344 -26.5 2.277 1 89.69 178 ARG B C 1
ATOM 3340 O O . ARG B 1 178 ? 18.156 -27.703 2.473 1 89.69 178 ARG B O 1
ATOM 3347 N N . LEU B 1 179 ? 18.781 -25.641 3.115 1 90.88 179 LEU B N 1
ATOM 3348 C CA . LEU B 1 179 ? 19.031 -26.125 4.469 1 90.88 179 LEU B CA 1
ATOM 3349 C C . LEU B 1 179 ? 17.75 -26.641 5.109 1 90.88 179 LEU B C 1
ATOM 3351 O O . LEU B 1 179 ? 17.797 -27.516 5.984 1 90.88 179 LEU B O 1
ATOM 3355 N N . LEU B 1 180 ? 16.641 -26.188 4.602 1 93.06 180 LEU B N 1
ATOM 3356 C CA . LEU B 1 180 ? 15.352 -26.625 5.117 1 93.06 180 LEU B CA 1
ATOM 3357 C C . LEU B 1 180 ? 14.891 -27.891 4.402 1 93.06 180 LEU B C 1
ATOM 3359 O O . LEU B 1 180 ? 13.836 -28.453 4.734 1 93.06 180 LEU B O 1
ATOM 3363 N N . GLY B 1 181 ? 15.609 -28.266 3.344 1 90.62 181 GLY B N 1
ATOM 3364 C CA . GLY B 1 181 ? 15.32 -29.516 2.686 1 90.62 181 GLY B CA 1
ATOM 3365 C C . GLY B 1 181 ? 14.547 -29.359 1.391 1 90.62 181 GLY B C 1
ATOM 3366 O O . GLY B 1 181 ? 14.031 -30.344 0.843 1 90.62 181 GLY B O 1
ATOM 3367 N N . ALA B 1 182 ? 14.453 -28.109 0.941 1 94.62 182 ALA B N 1
ATOM 3368 C CA . ALA B 1 182 ? 13.695 -27.875 -0.285 1 94.62 182 ALA B CA 1
ATOM 3369 C C . ALA B 1 182 ? 14.625 -27.594 -1.459 1 94.62 182 ALA B C 1
ATOM 3371 O O . ALA B 1 182 ? 15.641 -26.906 -1.3 1 94.62 182 ALA B O 1
ATOM 3372 N N . LYS B 1 183 ? 14.289 -28.094 -2.617 1 93.69 183 LYS B N 1
ATOM 3373 C CA . LYS B 1 183 ? 15.008 -27.766 -3.848 1 93.69 183 LYS B CA 1
ATOM 3374 C C . LYS B 1 183 ? 14.5 -26.453 -4.445 1 93.69 183 LYS B C 1
ATOM 3376 O O . LYS B 1 183 ? 13.312 -26.141 -4.355 1 93.69 183 LYS B O 1
ATOM 3381 N N . VAL B 1 184 ? 15.375 -25.734 -5.074 1 93.62 184 VAL B N 1
ATOM 3382 C CA . VAL B 1 184 ? 15.008 -24.438 -5.629 1 93.62 184 VAL B CA 1
ATOM 3383 C C . VAL B 1 184 ? 15.141 -24.469 -7.148 1 93.62 184 VAL B C 1
ATOM 3385 O O . VAL B 1 184 ? 16.125 -25 -7.68 1 93.62 184 VAL B O 1
ATOM 3388 N N . ILE B 1 185 ? 14.141 -24.016 -7.797 1 94.12 185 ILE B N 1
ATOM 3389 C CA . ILE B 1 185 ? 14.164 -23.812 -9.242 1 94.12 185 ILE B CA 1
ATOM 3390 C C . ILE B 1 185 ? 14.031 -22.328 -9.562 1 94.12 185 ILE B C 1
ATOM 3392 O O . ILE B 1 185 ? 13.055 -21.688 -9.164 1 94.12 185 ILE B O 1
ATOM 3396 N N . LEU B 1 186 ? 15.016 -21.797 -10.219 1 91.19 186 LEU B N 1
ATOM 3397 C CA . LEU B 1 186 ? 15.016 -20.391 -10.594 1 91.19 186 LEU B CA 1
ATOM 3398 C C . LEU B 1 186 ? 14.555 -20.219 -12.039 1 91.19 186 LEU B C 1
ATOM 3400 O O . LEU B 1 186 ? 14.984 -20.953 -12.93 1 91.19 186 LEU B O 1
ATOM 3404 N N . THR B 1 187 ? 13.586 -19.281 -12.18 1 90.75 187 THR B N 1
ATOM 3405 C CA . THR B 1 187 ? 13.086 -19.016 -13.523 1 90.75 187 THR B CA 1
ATOM 3406 C C . THR B 1 187 ? 13 -17.516 -13.781 1 90.75 187 THR B C 1
ATOM 3408 O O . THR B 1 187 ? 13.086 -16.719 -12.852 1 90.75 187 THR B O 1
ATOM 3411 N N . GLY B 1 188 ? 12.922 -17.188 -15.102 1 86.81 188 GLY B N 1
ATOM 3412 C CA . GLY B 1 188 ? 12.75 -15.797 -15.484 1 86.81 188 GLY B CA 1
ATOM 3413 C C . GLY B 1 188 ? 14.047 -15.016 -15.508 1 86.81 188 GLY B C 1
ATOM 3414 O O . GLY B 1 188 ? 14.055 -13.797 -15.305 1 86.81 188 GLY B O 1
ATOM 3415 N N . ILE B 1 189 ? 15.125 -15.656 -15.641 1 81.44 189 ILE B N 1
ATOM 3416 C CA . ILE B 1 189 ? 16.422 -15 -15.664 1 81.44 189 ILE B CA 1
ATOM 3417 C C . ILE B 1 189 ? 16.688 -14.43 -17.047 1 81.44 189 ILE B C 1
ATOM 3419 O O . ILE B 1 189 ? 16.672 -15.164 -18.047 1 81.44 189 ILE B O 1
ATOM 3423 N N . ARG B 1 190 ? 16.891 -13.156 -17.062 1 75.5 190 ARG B N 1
ATOM 3424 C CA . ARG B 1 190 ? 17.312 -12.523 -18.312 1 75.5 190 ARG B CA 1
ATOM 3425 C C . ARG B 1 190 ? 18.797 -12.75 -18.562 1 75.5 190 ARG B C 1
ATOM 3427 O O . ARG B 1 190 ? 19.562 -12.969 -17.625 1 75.5 190 ARG B O 1
ATOM 3434 N N . PRO B 1 191 ? 19.156 -12.883 -19.828 1 71.12 191 PRO B N 1
ATOM 3435 C CA . PRO B 1 191 ? 20.547 -13.141 -20.172 1 71.12 191 PRO B CA 1
ATOM 3436 C C . PRO B 1 191 ? 21.516 -12.258 -19.375 1 71.12 191 PRO B C 1
ATOM 3438 O O . PRO B 1 191 ? 22.547 -12.742 -18.906 1 71.12 191 PRO B O 1
ATOM 3441 N N . GLU B 1 192 ? 21.141 -10.977 -19.188 1 67.62 192 GLU B N 1
ATOM 3442 C CA . GLU B 1 192 ? 22 -10.023 -18.484 1 67.62 192 GLU B CA 1
ATOM 3443 C C . GLU B 1 192 ? 22.203 -10.43 -17.031 1 67.62 192 GLU B C 1
ATOM 3445 O O . GLU B 1 192 ? 23.281 -10.234 -16.469 1 67.62 192 GLU B O 1
ATOM 3450 N N . VAL B 1 193 ? 21.188 -10.992 -16.5 1 67.88 193 VAL B N 1
ATOM 3451 C CA . VAL B 1 193 ? 21.188 -11.422 -15.109 1 67.88 193 VAL B CA 1
ATOM 3452 C C . VAL B 1 193 ? 22.016 -12.703 -14.977 1 67.88 193 VAL B C 1
ATOM 3454 O O . VAL B 1 193 ? 22.734 -12.883 -13.992 1 67.88 193 VAL B O 1
ATOM 3457 N N . ALA B 1 194 ? 21.859 -13.562 -16 1 72.44 194 ALA B N 1
ATOM 3458 C CA . ALA B 1 194 ? 22.609 -14.812 -16 1 72.44 194 ALA B CA 1
ATOM 3459 C C . ALA B 1 194 ? 24.109 -14.547 -15.898 1 72.44 194 ALA B C 1
ATOM 3461 O O . ALA B 1 194 ? 24.828 -15.227 -15.156 1 72.44 194 ALA B O 1
ATOM 3462 N N . SER B 1 195 ? 24.484 -13.5 -16.547 1 72.75 195 SER B N 1
ATOM 3463 C CA . SER B 1 195 ? 25.906 -13.148 -16.547 1 72.75 195 SER B CA 1
ATOM 3464 C C . SER B 1 195 ? 26.359 -12.703 -15.156 1 72.75 195 SER B C 1
ATOM 3466 O O . SER B 1 195 ? 27.453 -13.07 -14.711 1 72.75 195 SER B O 1
ATOM 3468 N N . THR B 1 196 ? 25.516 -11.977 -14.469 1 68.56 196 THR B N 1
ATOM 3469 C CA . THR B 1 196 ? 25.828 -11.5 -13.125 1 68.56 196 THR B CA 1
ATOM 3470 C C . THR B 1 196 ? 25.922 -12.664 -12.141 1 68.56 196 THR B C 1
ATOM 3472 O O . THR B 1 196 ? 26.828 -12.711 -11.312 1 68.56 196 THR B O 1
ATOM 3475 N N . LEU B 1 197 ? 25.047 -13.609 -12.312 1 70.25 197 LEU B N 1
ATOM 3476 C CA . LEU B 1 197 ? 25.016 -14.758 -11.422 1 70.25 197 LEU B CA 1
ATOM 3477 C C . LEU B 1 197 ? 26.266 -15.617 -11.586 1 70.25 197 LEU B C 1
ATOM 3479 O O . LEU B 1 197 ? 26.797 -16.141 -10.602 1 70.25 197 LEU B O 1
ATOM 3483 N N . VAL B 1 198 ? 26.734 -15.758 -12.797 1 71.5 198 VAL B N 1
ATOM 3484 C CA . VAL B 1 198 ? 27.938 -16.516 -13.078 1 71.5 198 VAL B CA 1
ATOM 3485 C C . VAL B 1 198 ? 29.141 -15.828 -12.43 1 71.5 198 VAL B C 1
ATOM 3487 O O . VAL B 1 198 ? 30 -16.484 -11.844 1 71.5 198 VAL B O 1
ATOM 3490 N N . LYS B 1 199 ? 29.141 -14.539 -12.539 1 70.12 199 LYS B N 1
ATOM 3491 C CA . LYS B 1 199 ? 30.25 -13.758 -12.023 1 70.12 199 LYS B CA 1
ATOM 3492 C C . LYS B 1 199 ? 30.328 -13.852 -10.5 1 70.12 199 LYS B C 1
ATOM 3494 O O . LYS B 1 199 ? 31.422 -13.805 -9.922 1 70.12 199 LYS B O 1
ATOM 3499 N N . LEU B 1 200 ? 29.281 -13.922 -9.906 1 66.81 200 LEU B N 1
ATOM 3500 C CA . LEU B 1 200 ? 29.25 -13.945 -8.445 1 66.81 200 LEU B CA 1
ATOM 3501 C C . LEU B 1 200 ? 29.672 -15.305 -7.91 1 66.81 200 LEU B C 1
ATOM 3503 O O . LEU B 1 200 ? 29.984 -15.438 -6.723 1 66.81 200 LEU B O 1
ATOM 3507 N N . GLY B 1 201 ? 29.984 -16.25 -8.867 1 61.12 201 GLY B N 1
ATOM 3508 C CA . GLY B 1 201 ? 30.453 -17.562 -8.477 1 61.12 201 GLY B CA 1
ATOM 3509 C C . GLY B 1 201 ? 29.391 -18.406 -7.789 1 61.12 201 GLY B C 1
ATOM 3510 O O . GLY B 1 201 ? 29.703 -19.219 -6.918 1 61.12 201 GLY B O 1
ATOM 3511 N N . VAL B 1 202 ? 28.266 -18 -7.902 1 55.38 202 VAL B N 1
ATOM 3512 C CA . VAL B 1 202 ? 27.172 -18.734 -7.277 1 55.38 202 VAL B CA 1
ATOM 3513 C C . VAL B 1 202 ? 27.172 -20.172 -7.789 1 55.38 202 VAL B C 1
ATOM 3515 O O . VAL B 1 202 ? 27.344 -20.422 -8.984 1 55.38 202 VAL B O 1
ATOM 3518 N N . ASP B 1 203 ? 27.609 -21.078 -6.859 1 56.69 203 ASP B N 1
ATOM 3519 C CA . ASP B 1 203 ? 27.5 -22.469 -7.266 1 56.69 203 ASP B CA 1
ATOM 3520 C C . ASP B 1 203 ? 26.062 -22.812 -7.688 1 56.69 203 ASP B C 1
ATOM 3522 O O . ASP B 1 203 ? 25.219 -23.094 -6.844 1 56.69 203 ASP B O 1
ATOM 3526 N N . PHE B 1 204 ? 25.672 -22.312 -8.742 1 58.75 204 PHE B N 1
ATOM 3527 C CA . PHE B 1 204 ? 24.375 -22.625 -9.305 1 58.75 204 PHE B CA 1
ATOM 3528 C C . PHE B 1 204 ? 24.188 -24.125 -9.461 1 58.75 204 PHE B C 1
ATOM 3530 O O . PHE B 1 204 ? 23.125 -24.594 -9.875 1 58.75 204 PHE B O 1
ATOM 3537 N N . GLN B 1 205 ? 25.266 -24.797 -9.055 1 62.75 205 GLN B N 1
ATOM 3538 C CA . GLN B 1 205 ? 25.125 -26.234 -9.148 1 62.75 205 GLN B CA 1
ATOM 3539 C C . GLN B 1 205 ? 24.016 -26.734 -8.227 1 62.75 205 GLN B C 1
ATOM 3541 O O . GLN B 1 205 ? 23.438 -27.812 -8.453 1 62.75 205 GLN B O 1
ATOM 3546 N N . MET B 1 206 ? 23.703 -25.719 -7.32 1 70.94 206 MET B N 1
ATOM 3547 C CA . MET B 1 206 ? 22.766 -26.234 -6.32 1 70.94 206 MET B CA 1
ATOM 3548 C C . MET B 1 206 ? 21.328 -25.781 -6.645 1 70.94 206 MET B C 1
ATOM 3550 O O . MET B 1 206 ? 20.391 -26.172 -5.949 1 70.94 206 MET B O 1
ATOM 3554 N N . VAL B 1 207 ? 21.188 -25.031 -7.738 1 80.94 207 VAL B N 1
ATOM 3555 C CA . VAL B 1 207 ? 19.859 -24.547 -8.102 1 80.94 207 VAL B CA 1
ATOM 3556 C C . VAL B 1 207 ? 19.547 -24.938 -9.539 1 80.94 207 VAL B C 1
ATOM 3558 O O . VAL B 1 207 ? 20.406 -24.891 -10.414 1 80.94 207 VAL B O 1
ATOM 3561 N N . SER B 1 208 ? 18.422 -25.453 -9.727 1 87.12 208 SER B N 1
ATOM 3562 C CA . SER B 1 208 ? 17.969 -25.75 -11.086 1 87.12 208 SER B CA 1
ATOM 3563 C C . SER B 1 208 ? 17.453 -24.484 -11.766 1 87.12 208 SER B C 1
ATOM 3565 O O . SER B 1 208 ? 16.781 -23.656 -11.141 1 87.12 208 SER B O 1
ATOM 3567 N N . ILE B 1 209 ? 17.797 -24.328 -13.047 1 86.94 209 ILE B N 1
ATOM 3568 C CA . ILE B 1 209 ? 17.344 -23.188 -13.828 1 86.94 209 ILE B CA 1
ATOM 3569 C C . ILE B 1 209 ? 16.281 -23.641 -14.836 1 86.94 209 ILE B C 1
ATOM 3571 O O . ILE B 1 209 ? 16.438 -24.672 -15.492 1 86.94 209 ILE B O 1
ATOM 3575 N N . ALA B 1 210 ? 15.25 -22.875 -14.805 1 90.62 210 ALA B N 1
ATOM 3576 C CA . ALA B 1 210 ? 14.195 -23.125 -15.781 1 90.62 210 ALA B CA 1
ATOM 3577 C C . ALA B 1 210 ? 14.039 -21.953 -16.734 1 90.62 210 ALA B C 1
ATOM 3579 O O . ALA B 1 210 ? 14.258 -20.797 -16.359 1 90.62 210 ALA B O 1
ATOM 3580 N N . ARG B 1 211 ? 13.688 -22.234 -17.938 1 85.56 211 ARG B N 1
ATOM 3581 C CA . ARG B 1 211 ? 13.531 -21.203 -18.969 1 85.56 211 ARG B CA 1
ATOM 3582 C C . ARG B 1 211 ? 12.344 -20.297 -18.656 1 85.56 211 ARG B C 1
ATOM 3584 O O . ARG B 1 211 ? 12.375 -19.109 -18.953 1 85.56 211 ARG B O 1
ATOM 3591 N N . ASP B 1 212 ? 11.258 -20.859 -18.25 1 87.94 212 ASP B N 1
ATOM 3592 C CA . ASP B 1 212 ? 10.039 -20.156 -17.875 1 87.94 212 ASP B CA 1
ATOM 3593 C C . ASP B 1 212 ? 9.266 -20.922 -16.797 1 87.94 212 ASP B C 1
ATOM 3595 O O . ASP B 1 212 ? 9.727 -21.953 -16.312 1 87.94 212 ASP B O 1
ATOM 3599 N N . LEU B 1 213 ? 8.188 -20.422 -16.453 1 88.88 213 LEU B N 1
ATOM 3600 C CA . LEU B 1 213 ? 7.434 -20.984 -15.344 1 88.88 213 LEU B CA 1
ATOM 3601 C C . LEU B 1 213 ? 6.91 -22.375 -15.711 1 88.88 213 LEU B C 1
ATOM 3603 O O . LEU B 1 213 ? 6.828 -23.25 -14.852 1 88.88 213 LEU B O 1
ATOM 3607 N N . GLU B 1 214 ? 6.539 -22.547 -16.953 1 87.12 214 GLU B N 1
ATOM 3608 C CA . GLU B 1 214 ? 6.078 -23.859 -17.391 1 87.12 214 GLU B CA 1
ATOM 3609 C C . GLU B 1 214 ? 7.164 -24.906 -17.203 1 87.12 214 GLU B C 1
ATOM 3611 O O . GLU B 1 214 ? 6.902 -26 -16.688 1 87.12 214 GLU B O 1
ATOM 3616 N N . ASP B 1 215 ? 8.289 -24.516 -17.656 1 92.12 215 ASP B N 1
ATOM 3617 C CA . ASP B 1 215 ? 9.43 -25.422 -17.516 1 92.12 215 ASP B CA 1
ATOM 3618 C C . ASP B 1 215 ? 9.727 -25.703 -16.047 1 92.12 215 ASP B C 1
ATOM 3620 O O . ASP B 1 215 ? 10.008 -26.844 -15.672 1 92.12 215 ASP B O 1
ATOM 3624 N N . ALA B 1 216 ? 9.664 -24.688 -15.25 1 93.81 216 ALA B N 1
ATOM 3625 C CA . ALA B 1 216 ? 9.906 -24.828 -13.812 1 93.81 216 ALA B CA 1
ATOM 3626 C C . ALA B 1 216 ? 8.883 -25.766 -13.172 1 93.81 216 ALA B C 1
ATOM 3628 O O . ALA B 1 216 ? 9.234 -26.609 -12.359 1 93.81 216 ALA B O 1
ATOM 3629 N N . LEU B 1 217 ? 7.656 -25.625 -13.555 1 91.88 217 LEU B N 1
ATOM 3630 C CA . LEU B 1 217 ? 6.582 -26.438 -13.008 1 91.88 217 LEU B CA 1
ATOM 3631 C C . LEU B 1 217 ? 6.766 -27.906 -13.398 1 91.88 217 LEU B C 1
ATOM 3633 O O . LEU B 1 217 ? 6.586 -28.797 -12.57 1 91.88 217 LEU B O 1
ATOM 3637 N N . ARG B 1 218 ? 7.148 -28.125 -14.617 1 91.62 218 ARG B N 1
ATOM 3638 C CA . ARG B 1 218 ? 7.402 -29.484 -15.086 1 91.62 218 ARG B CA 1
ATOM 3639 C C . ARG B 1 218 ? 8.516 -30.141 -14.281 1 91.62 218 ARG B C 1
ATOM 3641 O O . ARG B 1 218 ? 8.375 -31.281 -13.836 1 91.62 218 ARG B O 1
ATOM 3648 N N . GLN B 1 219 ? 9.555 -29.406 -14.117 1 93.75 219 GLN B N 1
ATOM 3649 C CA . GLN B 1 219 ? 10.68 -29.906 -13.328 1 93.75 219 GLN B CA 1
ATOM 3650 C C . GLN B 1 219 ? 10.258 -30.188 -11.891 1 93.75 219 GLN B C 1
ATOM 3652 O O . GLN B 1 219 ? 10.602 -31.234 -11.336 1 93.75 219 GLN B O 1
ATOM 3657 N N . GLY B 1 220 ? 9.516 -29.25 -11.359 1 93.81 220 GLY B N 1
ATOM 3658 C CA . GLY B 1 220 ? 9.07 -29.391 -9.984 1 93.81 220 GLY B CA 1
ATOM 3659 C C . GLY B 1 220 ? 8.164 -30.594 -9.773 1 93.81 220 GLY B C 1
ATOM 3660 O O . GLY B 1 220 ? 8.312 -31.328 -8.789 1 93.81 220 GLY B O 1
ATOM 3661 N N . ILE B 1 221 ? 7.305 -30.844 -10.688 1 90.12 221 ILE B N 1
ATOM 3662 C CA . ILE B 1 221 ? 6.387 -31.984 -10.609 1 90.12 221 ILE B CA 1
ATOM 3663 C C . ILE B 1 221 ? 7.176 -33.281 -10.68 1 90.12 221 ILE B C 1
ATOM 3665 O O . ILE B 1 221 ? 6.918 -34.219 -9.914 1 90.12 221 ILE B O 1
ATOM 3669 N N . ALA B 1 222 ? 8.125 -33.281 -11.555 1 91.69 222 ALA B N 1
ATOM 3670 C CA . ALA B 1 222 ? 8.977 -34.469 -11.68 1 91.69 222 ALA B CA 1
ATOM 3671 C C . ALA B 1 222 ? 9.688 -34.75 -10.367 1 91.69 222 ALA B C 1
ATOM 3673 O O . ALA B 1 222 ? 9.75 -35.906 -9.938 1 91.69 222 ALA B O 1
ATOM 3674 N N . ILE B 1 223 ? 10.109 -33.75 -9.734 1 91.19 223 ILE B N 1
ATOM 3675 C CA . ILE B 1 223 ? 10.859 -33.906 -8.492 1 91.19 223 ILE B CA 1
ATOM 3676 C C . ILE B 1 223 ? 9.938 -34.406 -7.383 1 91.19 223 ILE B C 1
ATOM 3678 O O . ILE B 1 223 ? 10.289 -35.344 -6.66 1 91.19 223 ILE B O 1
ATOM 3682 N N . THR B 1 224 ? 8.781 -33.812 -7.277 1 90.19 224 THR B N 1
ATOM 3683 C CA . THR B 1 224 ? 7.867 -34.188 -6.203 1 90.19 224 THR B CA 1
ATOM 3684 C C . THR B 1 224 ? 7.312 -35.594 -6.418 1 90.19 224 THR B C 1
ATOM 3686 O O . THR B 1 224 ? 7.082 -36.312 -5.457 1 90.19 224 THR B O 1
ATOM 3689 N N . MET B 1 225 ? 7.16 -35.969 -7.645 1 87.94 225 MET B N 1
ATOM 3690 C CA . MET B 1 225 ? 6.672 -37.312 -7.949 1 87.94 225 MET B CA 1
ATOM 3691 C C . MET B 1 225 ? 7.73 -38.375 -7.621 1 87.94 225 MET B C 1
ATOM 3693 O O . MET B 1 225 ? 7.406 -39.438 -7.121 1 87.94 225 MET B O 1
ATOM 3697 N N . GLU B 1 226 ? 8.898 -38.062 -7.945 1 88.12 226 GLU B N 1
ATOM 3698 C CA . GLU B 1 226 ? 9.992 -38.969 -7.633 1 88.12 226 GLU B CA 1
ATOM 3699 C C . GLU B 1 226 ? 10.133 -39.188 -6.125 1 88.12 226 GLU B C 1
ATOM 3701 O O . GLU B 1 226 ? 10.344 -40.312 -5.66 1 88.12 226 GLU B O 1
ATOM 3706 N N . GLU B 1 227 ? 9.969 -38.156 -5.434 1 84.62 227 GLU B N 1
ATOM 3707 C CA . GLU B 1 227 ? 10.07 -38.219 -3.98 1 84.62 227 GLU B CA 1
ATOM 3708 C C . GLU B 1 227 ? 8.922 -39.031 -3.389 1 84.62 227 GLU B C 1
ATOM 3710 O O . GLU B 1 227 ? 9.117 -39.812 -2.451 1 84.62 227 GLU B O 1
ATOM 3715 N N . ALA B 1 228 ? 7.777 -38.844 -3.963 1 82.81 228 ALA B N 1
ATOM 3716 C CA . ALA B 1 228 ? 6.613 -39.594 -3.502 1 82.81 228 ALA B CA 1
ATOM 3717 C C . ALA B 1 228 ? 6.77 -41.094 -3.787 1 82.81 228 ALA B C 1
ATOM 3719 O O . ALA B 1 228 ? 6.406 -41.938 -2.961 1 82.81 228 ALA B O 1
ATOM 3720 N N . GLN B 1 229 ? 7.305 -41.375 -4.844 1 87.38 229 GLN B N 1
ATOM 3721 C CA . GLN B 1 229 ? 7.531 -42.781 -5.219 1 87.38 229 GLN B CA 1
ATOM 3722 C C . GLN B 1 229 ? 8.547 -43.438 -4.293 1 87.38 229 GLN B C 1
ATOM 3724 O O . GLN B 1 229 ? 8.359 -44.594 -3.863 1 87.38 229 GLN B O 1
ATOM 3729 N N . LYS B 1 230 ? 9.547 -42.625 -4.012 1 84.88 230 LYS B N 1
ATOM 3730 C CA . LYS B 1 230 ? 10.57 -43.156 -3.113 1 84.88 230 LYS B CA 1
ATOM 3731 C C . LYS B 1 230 ? 10 -43.406 -1.72 1 84.88 230 LYS B C 1
ATOM 3733 O O . LYS B 1 230 ? 10.312 -44.438 -1.088 1 84.88 230 LYS B O 1
ATOM 3738 N N . ARG B 1 231 ? 9.188 -42.562 -1.358 1 79 231 ARG B N 1
ATOM 3739 C CA . ARG B 1 231 ? 8.578 -42.688 -0.039 1 79 231 ARG B CA 1
ATOM 3740 C C . ARG B 1 231 ? 7.629 -43.906 0.011 1 79 231 ARG B C 1
ATOM 3742 O O . ARG B 1 231 ? 7.598 -44.625 1.001 1 79 231 ARG B O 1
ATOM 3749 N N . ARG B 1 232 ? 6.949 -44.062 -1.029 1 84.38 232 ARG B N 1
ATOM 3750 C CA . ARG B 1 232 ? 6.023 -45.188 -1.1 1 84.38 232 ARG B CA 1
ATOM 3751 C C . ARG B 1 232 ? 6.773 -46.5 -1.126 1 84.38 232 ARG B C 1
ATOM 3753 O O . ARG B 1 232 ? 6.379 -47.469 -0.453 1 84.38 232 ARG B O 1
ATOM 3760 N N . GLN B 1 233 ? 7.805 -46.5 -1.851 1 87.12 233 GLN B N 1
ATOM 3761 C CA . GLN B 1 233 ? 8.617 -47.719 -1.939 1 87.12 233 GLN B CA 1
ATOM 3762 C C . GLN B 1 233 ? 9.242 -48.062 -0.591 1 87.12 233 GLN B C 1
ATOM 3764 O O . GLN B 1 233 ? 9.305 -49.219 -0.204 1 87.12 233 GLN B O 1
ATOM 3769 N N . LEU B 1 234 ? 9.68 -47.031 0.035 1 81.88 234 LEU B N 1
ATOM 3770 C CA . LEU B 1 234 ? 10.266 -47.219 1.354 1 81.88 234 LEU B CA 1
ATOM 3771 C C . LEU B 1 234 ? 9.227 -47.75 2.336 1 81.88 234 LEU B C 1
ATOM 3773 O O . LEU B 1 234 ? 9.5 -48.656 3.113 1 81.88 234 LEU B O 1
ATOM 3777 N N . ALA B 1 235 ? 8.078 -47.188 2.242 1 82.62 235 ALA B N 1
ATOM 3778 C CA . ALA B 1 235 ? 6.992 -47.625 3.113 1 82.62 235 ALA B CA 1
ATOM 3779 C C . ALA B 1 235 ? 6.613 -49.094 2.824 1 82.62 235 ALA B C 1
ATOM 3781 O O . ALA B 1 235 ? 6.375 -49.875 3.748 1 82.62 235 ALA B O 1
ATOM 3782 N N . LEU B 1 236 ? 6.676 -49.406 1.627 1 84.88 236 LEU B N 1
ATOM 3783 C CA . LEU B 1 236 ? 6.344 -50.781 1.222 1 84.88 236 LEU B CA 1
ATOM 3784 C C . LEU B 1 236 ? 7.422 -51.75 1.673 1 84.88 236 LEU B C 1
ATOM 3786 O O . LEU B 1 236 ? 7.113 -52.844 2.139 1 84.88 236 LEU B O 1
ATOM 3790 N N . ASN B 1 237 ? 8.617 -51.344 1.554 1 83.56 237 ASN B N 1
ATOM 3791 C CA . ASN B 1 237 ? 9.727 -52.188 1.988 1 83.56 237 ASN B CA 1
ATOM 3792 C C . ASN B 1 237 ? 9.703 -52.406 3.498 1 83.56 237 ASN B C 1
ATOM 3794 O O . ASN B 1 237 ? 10.016 -53.5 3.975 1 83.56 237 ASN B O 1
ATOM 3798 N N . LEU B 1 238 ? 9.352 -51.344 4.105 1 77.31 238 LEU B N 1
ATOM 3799 C CA . LEU B 1 238 ? 9.273 -51.406 5.559 1 77.31 238 LEU B CA 1
ATOM 3800 C C . LEU B 1 238 ? 8.109 -52.312 5.992 1 77.31 238 LEU B C 1
ATOM 3802 O O . LEU B 1 238 ? 8.227 -53.031 6.973 1 77.31 238 LEU B O 1
ATOM 3806 N N . ALA B 1 239 ? 7.07 -52.188 5.215 1 74.06 239 ALA B N 1
ATOM 3807 C CA . ALA B 1 239 ? 5.898 -53.031 5.5 1 74.06 239 ALA B CA 1
ATOM 3808 C C . ALA B 1 239 ? 6.172 -54.5 5.199 1 74.06 239 ALA B C 1
ATOM 3810 O O . ALA B 1 239 ? 5.715 -55.375 5.922 1 74.06 239 ALA B O 1
ATOM 3811 N N . LYS B 1 240 ? 6.902 -54.781 4.266 1 74.44 240 LYS B N 1
ATOM 3812 C CA . LYS B 1 240 ? 7.242 -56.125 3.887 1 74.44 240 LYS B CA 1
ATOM 3813 C C . LYS B 1 240 ? 8.297 -56.719 4.824 1 74.44 240 LYS B C 1
ATOM 3815 O O . LYS B 1 240 ? 8.25 -57.906 5.152 1 74.44 240 LYS B O 1
ATOM 3820 N N . GLY B 1 241 ? 9.266 -55.938 5.07 1 63.03 241 GLY B N 1
ATOM 3821 C CA . GLY B 1 241 ? 10.305 -56.438 5.957 1 63.03 241 GLY B CA 1
ATOM 3822 C C . GLY B 1 241 ? 9.82 -56.656 7.379 1 63.03 241 GLY B C 1
ATOM 3823 O O . GLY B 1 241 ? 10.461 -57.344 8.164 1 63.03 241 GLY B O 1
ATOM 3824 N N . GLY B 1 242 ? 8.859 -55.969 7.836 1 57.34 242 GLY B N 1
ATOM 3825 C CA . GLY B 1 242 ? 8.297 -56.219 9.148 1 57.34 242 GLY B CA 1
ATOM 3826 C C . GLY B 1 242 ? 7.617 -57.594 9.242 1 57.34 242 GLY B C 1
ATOM 3827 O O . GLY B 1 242 ? 7.445 -58.125 10.336 1 57.34 242 GLY B O 1
ATOM 3828 N N . VAL B 1 243 ? 7.105 -58.156 8.172 1 55.62 243 VAL B N 1
ATOM 3829 C CA . VAL B 1 243 ? 6.414 -59.438 8.219 1 55.62 243 VAL B CA 1
ATOM 3830 C C . VAL B 1 243 ? 7.43 -60.594 8.172 1 55.62 243 VAL B C 1
ATOM 3832 O O . VAL B 1 243 ? 7.168 -61.688 8.664 1 55.62 243 VAL B O 1
ATOM 3835 N N . GLY B 1 244 ? 8.641 -60.312 7.574 1 49.94 244 GLY B N 1
ATOM 3836 C CA . GLY B 1 244 ? 9.547 -61.438 7.422 1 49.94 244 GLY B CA 1
ATOM 3837 C C . GLY B 1 244 ? 10.273 -61.781 8.703 1 49.94 244 GLY B C 1
ATOM 3838 O O . GLY B 1 244 ? 10.867 -62.875 8.805 1 49.94 244 GLY B O 1
ATOM 3839 N N . GLU B 1 245 ? 10.539 -60.812 9.508 1 48.25 245 GLU B N 1
ATOM 3840 C CA . GLU B 1 245 ? 11.383 -61.219 10.633 1 48.25 245 GLU B CA 1
ATOM 3841 C C . GLU B 1 245 ? 10.586 -62 11.664 1 48.25 245 GLU B C 1
ATOM 3843 O O . GLU B 1 245 ? 11.156 -62.562 12.609 1 48.25 245 GLU B O 1
ATOM 3848 N N . GLY B 1 246 ? 9.273 -61.906 11.594 1 44.28 246 GLY B N 1
ATOM 3849 C CA . GLY B 1 246 ? 8.648 -62.562 12.719 1 44.28 246 GLY B CA 1
ATOM 3850 C C . GLY B 1 246 ? 8.656 -64.062 12.586 1 44.28 246 GLY B C 1
ATOM 3851 O O . GLY B 1 246 ? 8.234 -64.812 13.508 1 44.28 246 GLY B O 1
ATOM 3852 N N . ASN B 1 247 ? 8.641 -64.562 11.336 1 43.47 247 ASN B N 1
ATOM 3853 C CA . ASN B 1 247 ? 8.266 -66 11.375 1 43.47 247 ASN B CA 1
ATOM 3854 C C . ASN B 1 247 ? 9.484 -66.875 11.594 1 43.47 247 ASN B C 1
ATOM 3856 O O . ASN B 1 247 ? 9.375 -68.125 11.531 1 43.47 247 ASN B O 1
ATOM 3860 N N . GLU B 1 248 ? 10.719 -66.312 11.375 1 40.75 248 GLU B N 1
ATOM 3861 C CA . GLU B 1 248 ? 11.75 -67.375 11.422 1 40.75 248 GLU B CA 1
ATOM 3862 C C . GLU B 1 248 ? 12.094 -67.75 12.867 1 40.75 248 GLU B C 1
ATOM 3864 O O . GLU B 1 248 ? 13.031 -68.5 13.109 1 40.75 248 GLU B O 1
ATOM 3869 N N . GLY B 1 249 ? 11.516 -67 13.844 1 38.44 249 GLY B N 1
ATOM 3870 C CA . GLY B 1 249 ? 12.078 -67.312 15.156 1 38.44 249 GLY B CA 1
ATOM 3871 C C . GLY B 1 249 ? 11.844 -68.75 15.586 1 38.44 249 GLY B C 1
ATOM 3872 O O . GLY B 1 249 ? 12.719 -69.375 16.188 1 38.44 249 GLY B O 1
ATOM 3873 N N . ASN B 1 250 ? 10.586 -69.125 15.867 1 37.03 250 ASN B N 1
ATOM 3874 C CA . ASN B 1 250 ? 10.508 -70.125 16.922 1 37.03 250 ASN B CA 1
ATOM 3875 C C . ASN B 1 250 ? 10.766 -71.562 16.375 1 37.03 250 ASN B C 1
ATOM 3877 O O . ASN B 1 250 ? 9.836 -72.375 16.219 1 37.03 250 ASN B O 1
ATOM 3881 N N . ALA B 1 251 ? 11.289 -71.75 15.18 1 35.5 251 ALA B N 1
ATOM 3882 C CA . ALA B 1 251 ? 11.398 -73.125 14.852 1 35.5 251 ALA B CA 1
ATOM 3883 C C . ALA B 1 251 ? 12.492 -73.812 15.672 1 35.5 251 ALA B C 1
ATOM 3885 O O . ALA B 1 251 ? 12.805 -75 15.453 1 35.5 251 ALA B O 1
ATOM 3886 N N . PHE B 1 252 ? 13.094 -73.062 16.719 1 28.33 252 PHE B N 1
ATOM 3887 C CA . PHE B 1 252 ? 13.859 -74 17.578 1 28.33 252 PHE B CA 1
ATOM 3888 C C . PHE B 1 252 ? 12.938 -74.812 18.453 1 28.33 252 PHE B C 1
ATOM 3890 O O . PHE B 1 252 ? 11.867 -74.375 18.859 1 28.33 252 PHE B O 1
#

Radius of gyration: 34.63 Å; Cα contacts (8 Å, |Δi|>4): 612; chains: 2; bounding box: 59×124×104 Å

Organism: Ammonifex degensii (strain DSM 10501 / KC4) (NCBI:txid429009)

Sequence (504 aa):
MRHEQISFSEIANRLAKTPIEIQLWSDLLENAFTDGKPEKETALTTSLRSLLEEVGEERVAEEIVSIASEVPDFPVVKVLQQALRISAKMRQEQEEALSQLRQTLSELATPIIRIWTDMLLVAMTGNIDSQRAQDIAERLLNRVSSTRAKVVIVDVTGVPMIDTMVGGFLIEMFNATRLLGAKVILTGIRPEVASTLVKLGVDFQMVSIARDLEDALRQGIAITMEEAQKRRQLALNLAKGGVGEGNEGNAFMRHEQISFSEIANRLAKTPIEIQLWSDLLENAFTDGKPEKETALTTSLRSLLEEVGEERVAEEIVSIASEVPDFPVVKVLQQALRISAKMRQEQEEALSQLRQTLSELATPIIRIWTDMLLVAMTGNIDSQRAQDIAERLLNRVSSTRAKVVIVDVTGVPMIDTMVGGFLIEMFNATRLLGAKVILTGIRPEVASTLVKLGVDFQMVSIARDLEDALRQGIAITMEEAQKRRQLALNLAKGGVGEGNEGNAF

pLDDT: mean 83.8, std 13.39, range [28.03, 96.69]

Solvent-accessible surface area (backbone atoms only — not comparable to full-atom values): 26456 Å² total; per-residue (Å²): 112,66,70,60,46,56,51,38,50,53,51,15,56,70,73,31,89,46,74,66,43,26,54,34,42,35,46,32,63,65,30,61,73,51,87,80,48,68,68,37,51,51,49,28,49,54,29,46,48,54,35,37,73,72,68,29,40,47,57,49,38,53,48,48,55,53,46,37,76,71,35,86,86,50,54,49,62,61,51,43,37,50,49,28,36,49,50,34,54,53,43,50,53,50,50,51,50,40,51,52,48,53,52,50,40,59,57,51,47,44,50,74,42,70,57,36,87,40,26,36,36,35,43,40,44,49,83,66,50,74,66,53,46,51,51,50,44,52,52,48,50,52,48,38,63,75,61,58,27,46,28,36,37,38,31,37,63,44,34,85,71,60,50,73,66,45,45,51,47,51,52,50,45,50,51,53,40,40,75,72,61,21,44,44,33,41,20,32,72,47,74,75,38,51,53,48,44,58,70,70,58,56,70,53,85,74,41,46,79,24,83,33,50,43,52,36,49,53,53,45,49,53,52,51,50,52,51,50,50,50,49,49,49,49,51,49,50,53,56,53,54,63,62,58,68,65,70,70,59,77,80,115,113,67,71,59,46,56,50,37,50,53,51,15,55,69,73,31,90,44,73,67,42,26,52,33,44,33,45,34,62,64,30,59,71,51,88,78,49,68,68,37,50,50,48,30,49,52,30,46,49,54,34,38,73,72,68,29,38,47,57,48,37,52,48,47,55,55,46,39,75,71,35,86,86,49,54,47,59,62,52,43,36,49,50,29,36,49,50,33,53,52,44,50,52,50,50,51,50,40,52,51,50,52,52,52,41,61,56,50,48,44,51,75,42,71,56,35,87,40,25,36,37,34,44,39,45,48,83,66,49,74,66,53,45,50,52,50,43,52,52,48,49,51,49,37,62,75,62,59,25,45,30,35,37,39,30,36,64,44,34,84,72,60,50,72,66,44,46,50,47,51,51,51,44,50,53,53,39,39,75,73,62,21,47,42,33,41,20,33,71,48,74,74,36,50,52,47,43,58,70,70,58,56,69,52,86,74,41,47,80,25,82,34,51,44,52,37,49,53,53,46,50,53,52,51,50,52,52,50,49,51,52,51,50,50,51,48,49,52,58,52,54,62,61,59,66,66,70,70,58,76,79,115

Foldseek 3Di:
DVVQLVVQLVLLVVLDPDPVSSVLSSQLSVLQPDPPDPVSVVSNLVSLLVNCVVPNDVSVLVSLVVVPVVDPPRPSVVSNVSNVVSVVVVVVVVVVVVVVVVLVVLQVQWDWDDPDQLEIETEDAEEDDPVSLVSVLVVVLVCCLVRVRAEYEYECLRYPDCAPVNLVSVLVSQVSSVVSNHAYEYENQDPVNVVRNVVNVRCCVRHHYADHPVRVVVVRVVVVVVVVVVVVVVVVVVVVVVVPVPPPPDPD/DVVQLVVQLVLLVVLDPDPVSSVLSSQLSVLQPDPPDPVSVVSNLVSLLVNCVVPNDVSVLVSLVVVPVVDPPRPSVVSNVSNVVSVVVVVVVVVVVVVVVVLVVLLVQWDWDDPDQLEIETEDAEEDDPVSLVSVLVVVLVVCQVRVRQEYEYECLRYPDCAPVNLVSVLVSQVSSVVSNHAYEYENADPVNVVRNVVNVRCCVRHHYADHPVRVVVVRVVVVVVVVVVVVVVVVVVVVVVVPVPPPPDPD